Protein AF-A0A9D5DMG4-F1 (afdb_monomer)

Nearest PDB structures (foldseek):
  7b4t-assembly1_A  TM=9.330E-01  e=2.237E-08  synthetic construct
  7b4w-assembly1_A  TM=9.243E-01  e=2.886E-08  synthetic construct
  7ujj-assembly1_G  TM=8.915E-01  e=2.856E-07  synthetic construct
  7b4w-assembly2_C  TM=6.867E-01  e=2.126E-08  synthetic construct
  7qnl-assembly1_AAA  TM=6.781E-01  e=2.329E-07  synthetic construct

pLDDT: mean 81.35, std 18.62, range [25.38, 98.75]

InterPro domains:
  IPR002110 Ankyrin repeat [PF12796] (16-101)
  IPR002110 Ankyrin repeat [PS50088] (42-74)
  IPR002110 Ankyrin repeat [PS50088] (75-107)
  IPR002110 Ankyrin repeat [SM00248] (42-71)
  IPR002110 Ankyrin repeat [SM00248] (75-104)
  IPR002110 Ankyrin repeat [SM00248] (115-145)
  IPR019410 Lysine methyltransferase [PF10294] (203-378)
  IPR019410 Lysine methyltransferase [PTHR14614] (155-381)
  IPR029063 S-adenosyl-L-methionine-dependent methyltransferase superfa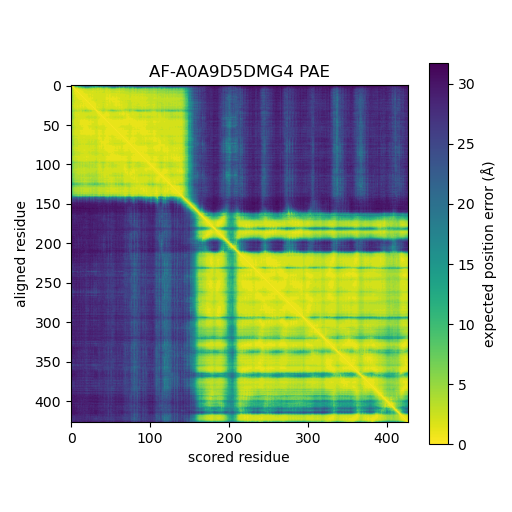mily [G3DSA:3.40.50.150] (168-414)
  IPR029063 S-adenosyl-L-methionine-dependent methyltransferase superfamily [SSF53335] (219-386)
  IPR036770 Ankyrin repeat-containing domain superfamily [G3DSA:1.25.40.20] (6-167)
  IPR036770 Ankyrin re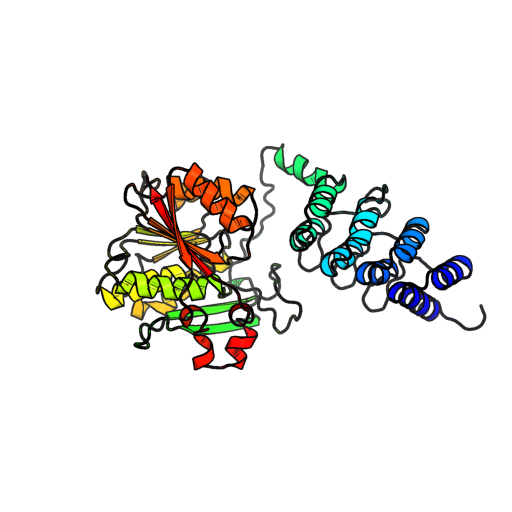peat-containing domain superfamily [SSF48403] (15-143)

Solvent-accessible surface area (backbone atoms only — not comparable to full-atom values): 22640 Å² total; per-residue (Å²): 140,86,89,79,50,74,63,58,54,47,53,51,43,32,48,25,19,48,74,42,38,45,70,58,39,50,49,48,64,73,73,40,98,65,67,68,65,48,56,48,101,64,32,43,28,29,54,29,35,6,21,39,64,46,24,50,70,35,39,51,53,41,50,77,71,62,37,47,37,60,54,50,21,76,62,32,40,24,22,56,39,34,5,36,79,55,64,18,60,73,34,38,52,53,49,68,64,41,87,47,50,59,90,72,26,15,48,46,39,65,50,51,24,71,58,65,46,21,35,49,60,46,33,61,76,56,77,42,69,69,58,37,50,52,48,64,70,28,79,56,36,54,63,62,57,66,67,70,74,53,84,80,73,75,73,83,72,77,73,69,78,66,44,70,91,74,46,53,67,77,44,78,46,74,46,74,39,48,60,47,96,82,64,57,73,67,47,40,43,57,32,33,15,35,51,94,53,68,61,69,90,61,94,45,81,90,76,41,43,46,31,37,52,75,51,68,46,38,55,42,35,21,33,50,26,31,51,47,19,67,77,39,77,72,39,40,66,27,35,34,36,22,50,65,28,47,32,26,56,39,57,50,28,33,38,36,31,13,25,70,66,68,72,31,46,39,58,27,35,36,35,20,23,75,49,64,55,24,33,55,47,21,41,49,22,54,58,67,30,31,86,64,63,41,97,65,57,86,38,58,44,51,41,70,38,46,88,87,37,69,66,36,57,51,62,71,42,75,90,44,92,62,55,64,37,53,26,40,32,40,37,38,38,68,84,62,89,47,76,69,50,24,53,54,49,21,44,46,52,51,48,32,35,16,87,87,13,40,36,44,35,22,35,55,65,89,43,75,53,50,64,52,28,52,53,29,28,41,74,49,50,31,46,75,45,76,45,72,60,60,77,74,53,54,55,64,56,45,48,85,78,34,56,70,61,28,51,75,68,40,60,66,54,77,46,97,69,52,40,31,44,37,41,34,29,62,112

Foldseek 3Di:
DPDDDLLRLQVQLLVCLLVLVLVVNVVSVVVDPHDQCDADPQQDGSLLNNLLNLNQSNNVVSVVVQHAQLRATNQQDGSLLSNLLSLSPVSNVVQLPSPDDNVSRGDQQCRATQLRQGSLNSNLVSVDPVSNVSSCPRPNVCVVVVVVPDDDPPPPPPPVQQEPVNWDWPDKDWDFFDLDPVRDDTQIFIQTQTDPDSHFDDDDPVLTRPAQADDLQLLLLLNVLLVCLQVDLLQFQFAEEEEQCRRVSNQSSNQLSNCVRVVGGHQAYEYEDQRNRSLVNNVVSLVVCDVSNDPDSVRYHYAYDDLQDPVSQCVVCVVDPPQFQRGQEYEYEPQDDDLVCLQSVLLSCLRRHHQNHKYKYKYWPPDPVVVNSCVNNVVSQKDKDKDKRDPVSLDDRCVVPPPVVCCSRPVPSVDPTIMMIIMIHGD

Sequence (427 aa):
MEGLTVKEISDEMTECARYGELEDMKFILDKYKIDVDYQDDNGNTALHKSSANGHLGVVRELLERGASINKQNNNGNSSLHWAVMNKKREVVIQLLSDGRSVEDGGADVLLKNSMNKSVLTEVFNMNDEDVLKLALEHSSADKLEMEHSGSVQLDEDQEEARSLSDVAISQEVVHSLVFTGDSTPVIRCRELALMGVKEVFDEDPQNDTTGVHLWSSSIVAAFWMADLAKSGDVFAGRRVIELGCGCGLMGLAAAAYSRHFSGRLPERLYLTDVSKLSLENAGANIQLNAALLGESLSFAQAKYLNWFDRQSIQSLDPTNPGIWGSFDIILGSDLVYNSDMEIQLSRVISDLLSPLGTFYYVHRHDRLSASNFRSALEAAGLICQEAPSPEEYARNPLYAQSQQVADSLFNELSTHSEFYLLVARRK

Organism: NCBI:txid195482

Structure (mmCIF, N/CA/C/O backbone):
data_AF-A0A9D5DMG4-F1
#
_entry.id   AF-A0A9D5DMG4-F1
#
loop_
_atom_site.group_PDB
_atom_site.id
_atom_site.type_symbol
_atom_site.label_atom_id
_atom_site.label_alt_id
_atom_site.label_comp_id
_atom_site.label_asym_id
_atom_site.label_entity_id
_atom_site.label_seq_id
_atom_site.pdbx_PDB_ins_code
_atom_site.Cartn_x
_atom_site.Cartn_y
_atom_site.Cartn_z
_atom_site.occupancy
_atom_site.B_iso_or_equiv
_atom_site.auth_seq_id
_atom_site.auth_comp_id
_atom_site.auth_asym_id
_atom_site.auth_atom_id
_atom_site.pdbx_PDB_model_num
ATOM 1 N N . MET A 1 1 ? 25.657 -9.263 -50.920 1.00 63.66 1 MET A N 1
ATOM 2 C CA . MET A 1 1 ? 24.391 -10.017 -50.934 1.00 63.66 1 MET A CA 1
ATOM 3 C C . MET A 1 1 ? 24.649 -11.336 -51.621 1.00 63.66 1 MET A C 1
ATOM 5 O O . MET A 1 1 ? 24.752 -11.318 -52.834 1.00 63.66 1 MET A O 1
ATOM 9 N N . GLU A 1 2 ? 24.748 -12.429 -50.873 1.00 46.22 2 GLU A N 1
ATOM 10 C CA . GLU A 1 2 ? 24.221 -13.717 -51.336 1.00 46.22 2 GLU A CA 1
ATOM 11 C C . GLU A 1 2 ? 23.602 -14.408 -50.114 1.00 46.22 2 GLU A C 1
ATOM 13 O O . GLU A 1 2 ? 24.313 -14.748 -49.173 1.00 46.22 2 GLU A O 1
ATOM 18 N N . GLY A 1 3 ? 22.271 -14.522 -50.094 1.00 69.00 3 GLY A N 1
ATOM 19 C CA . GLY A 1 3 ? 21.538 -15.399 -49.17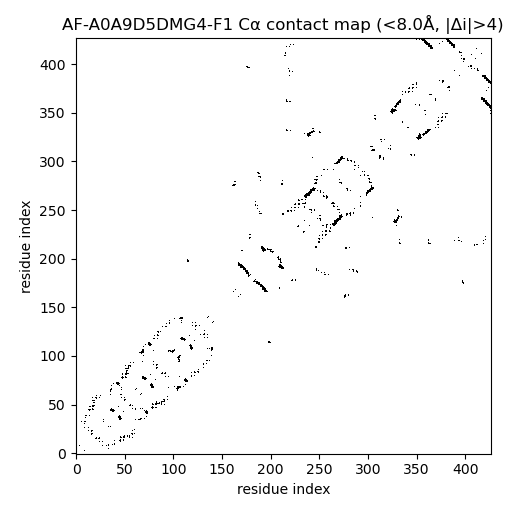6 1.00 69.00 3 GLY A CA 1
ATOM 20 C C . GLY A 1 3 ? 20.652 -14.716 -48.137 1.00 69.00 3 GLY A C 1
ATOM 21 O O . GLY A 1 3 ? 19.441 -14.870 -48.213 1.00 69.00 3 GLY A O 1
ATOM 22 N N . LEU A 1 4 ? 21.239 -14.003 -47.175 1.00 74.38 4 LEU A N 1
ATOM 23 C CA . LEU A 1 4 ? 20.536 -13.637 -45.937 1.00 74.38 4 LEU A CA 1
ATOM 24 C C . LEU A 1 4 ? 19.812 -12.285 -46.021 1.00 74.38 4 LEU A C 1
ATOM 26 O O . LEU A 1 4 ? 20.348 -11.291 -46.523 1.00 74.38 4 LEU A O 1
ATOM 30 N N . THR A 1 5 ? 18.585 -12.261 -45.513 1.00 88.50 5 THR A N 1
ATOM 31 C CA . THR A 1 5 ? 17.745 -11.077 -45.327 1.00 88.50 5 THR A CA 1
ATOM 32 C C . THR A 1 5 ? 18.202 -10.258 -44.116 1.00 88.50 5 THR A C 1
ATOM 34 O O . THR A 1 5 ? 18.870 -10.764 -43.218 1.00 88.50 5 THR A O 1
ATOM 37 N N . VAL A 1 6 ? 17.815 -8.976 -44.062 1.00 85.44 6 VAL A N 1
ATOM 38 C CA . VAL A 1 6 ? 18.086 -8.111 -42.894 1.00 85.44 6 VAL A CA 1
ATOM 39 C C . VAL A 1 6 ? 17.492 -8.707 -41.614 1.00 85.44 6 VAL A C 1
ATOM 41 O O . VAL A 1 6 ? 18.132 -8.643 -40.571 1.00 85.44 6 VAL A O 1
ATOM 44 N N . LYS A 1 7 ? 16.310 -9.333 -41.712 1.00 86.50 7 LYS A N 1
ATOM 45 C CA . LYS A 1 7 ? 15.669 -10.013 -40.583 1.00 86.50 7 LYS A CA 1
ATOM 46 C C . LYS A 1 7 ? 16.507 -11.195 -40.091 1.00 86.50 7 LYS A C 1
ATOM 48 O O . LYS A 1 7 ? 16.811 -11.236 -38.913 1.00 86.50 7 LYS A O 1
ATOM 53 N N . GLU A 1 8 ? 16.955 -12.084 -40.978 1.00 89.00 8 GLU A N 1
ATOM 54 C CA . GLU A 1 8 ? 17.780 -13.240 -40.581 1.00 89.00 8 GLU A CA 1
ATOM 55 C C . GLU A 1 8 ? 19.099 -12.816 -39.919 1.00 89.00 8 GLU A C 1
ATOM 57 O O . GLU A 1 8 ? 19.479 -13.378 -38.898 1.00 89.00 8 GLU A O 1
ATOM 62 N N . ILE A 1 9 ? 19.764 -11.785 -40.453 1.00 91.00 9 ILE A N 1
ATOM 63 C CA . ILE A 1 9 ? 20.990 -11.234 -39.852 1.00 91.00 9 ILE A CA 1
ATOM 64 C C . ILE A 1 9 ? 20.691 -10.615 -38.479 1.00 91.00 9 ILE A C 1
ATOM 66 O O . ILE A 1 9 ? 21.488 -10.751 -37.554 1.00 91.00 9 ILE A O 1
ATOM 70 N N . SER A 1 10 ? 19.549 -9.939 -38.329 1.00 88.06 10 SER A N 1
ATOM 71 C CA . SER A 1 10 ? 19.157 -9.352 -37.048 1.00 88.06 10 SER A CA 1
ATOM 72 C C . SER A 1 10 ? 18.761 -10.386 -36.005 1.00 88.06 10 SER A C 1
ATOM 74 O O . SER A 1 10 ? 19.025 -10.190 -34.817 1.00 88.06 10 SER A O 1
ATOM 76 N N . ASP A 1 11 ? 18.093 -11.453 -36.429 1.00 86.19 11 ASP A N 1
ATOM 77 C CA . ASP A 1 11 ? 17.709 -12.552 -35.555 1.00 86.19 11 ASP A CA 1
ATOM 78 C C . ASP A 1 11 ? 18.983 -13.231 -35.028 1.00 86.19 11 ASP A C 1
ATOM 80 O O . ASP A 1 11 ? 19.111 -13.431 -33.822 1.00 86.19 11 ASP A O 1
ATOM 84 N N . GLU A 1 12 ? 19.978 -13.457 -35.896 1.00 90.44 12 GLU A N 1
ATOM 85 C CA . GLU A 1 12 ? 21.302 -13.968 -35.514 1.00 90.44 12 GLU A CA 1
ATOM 86 C C . GLU A 1 12 ? 22.038 -13.004 -34.565 1.00 90.44 12 GLU A C 1
ATOM 88 O O . GLU A 1 12 ? 22.509 -13.420 -33.510 1.00 90.44 12 GLU A O 1
ATOM 93 N N . MET A 1 13 ? 22.038 -11.695 -34.853 1.00 93.25 13 MET A N 1
ATOM 94 C CA . MET A 1 13 ? 22.600 -10.663 -33.966 1.00 93.25 13 MET A CA 1
ATOM 95 C C . MET A 1 13 ? 21.962 -10.695 -32.567 1.00 93.25 13 MET A C 1
ATOM 97 O O . MET A 1 13 ? 22.648 -10.628 -31.545 1.00 93.25 13 MET A O 1
ATOM 101 N N . THR A 1 14 ? 20.635 -10.800 -32.510 1.00 88.25 14 THR A N 1
ATOM 102 C CA . THR A 1 14 ? 19.867 -10.824 -31.258 1.00 88.25 14 THR A CA 1
ATOM 103 C C . THR A 1 14 ? 20.137 -12.103 -30.467 1.00 88.25 14 THR A C 1
ATOM 105 O O . THR A 1 14 ? 20.179 -12.067 -29.234 1.00 88.25 14 THR A O 1
ATOM 108 N N . GLU A 1 15 ? 20.375 -13.219 -31.154 1.00 80.56 15 GLU A N 1
ATOM 109 C CA . GLU A 1 15 ? 20.703 -14.499 -30.532 1.00 80.56 15 GLU A CA 1
ATOM 110 C C . GLU A 1 15 ? 22.137 -14.533 -29.990 1.00 80.56 15 GLU A C 1
ATOM 112 O O . GLU A 1 15 ? 22.329 -14.898 -28.826 1.00 80.56 15 GLU A O 1
ATOM 117 N N . CYS A 1 16 ? 23.118 -14.005 -30.733 1.00 89.44 16 CYS A N 1
ATOM 118 C CA . CYS A 1 16 ? 24.470 -13.781 -30.212 1.00 89.44 16 CYS A CA 1
ATOM 119 C C . CYS A 1 16 ? 24.432 -12.905 -28.950 1.00 89.44 16 CYS A C 1
ATOM 121 O O . CYS A 1 16 ? 25.126 -13.172 -27.966 1.00 89.44 16 CYS A O 1
ATOM 123 N N . ALA A 1 17 ? 23.571 -11.880 -28.929 1.00 88.44 17 ALA A N 1
ATOM 124 C CA . ALA A 1 17 ? 23.392 -11.038 -27.753 1.00 88.44 17 ALA A CA 1
ATOM 125 C C . ALA A 1 17 ? 22.758 -11.769 -26.567 1.00 88.44 17 ALA A C 1
ATOM 127 O O . ALA A 1 17 ? 23.143 -11.523 -25.423 1.00 88.44 17 ALA A O 1
ATOM 128 N N . ARG A 1 18 ? 21.801 -12.666 -26.825 1.00 81.81 18 ARG A N 1
ATOM 129 C CA . ARG A 1 18 ? 21.131 -13.484 -25.806 1.00 81.81 18 ARG A CA 1
ATOM 130 C C . ARG A 1 18 ? 22.087 -14.453 -25.119 1.00 81.81 18 ARG A C 1
ATOM 132 O O . ARG A 1 18 ? 21.928 -14.654 -23.921 1.00 81.81 18 ARG A O 1
ATOM 139 N N . TYR A 1 19 ? 23.039 -15.026 -25.856 1.00 81.62 19 TYR A N 1
ATOM 140 C CA . TYR A 1 19 ? 23.982 -16.030 -25.343 1.00 81.62 19 TYR A CA 1
ATOM 141 C C . TYR A 1 19 ? 25.386 -15.495 -25.033 1.00 81.62 19 TYR A C 1
ATOM 143 O O . TYR A 1 19 ? 26.220 -16.222 -24.492 1.00 81.62 19 TYR A O 1
ATOM 151 N N . GLY A 1 20 ? 25.651 -14.218 -25.319 1.00 89.88 20 GLY A N 1
ATOM 152 C CA . GLY A 1 20 ? 26.918 -13.571 -24.980 1.00 89.88 20 GLY A CA 1
ATOM 153 C C . GLY A 1 20 ? 28.056 -13.879 -25.954 1.00 89.88 20 GLY A C 1
ATOM 154 O O . GLY A 1 20 ? 29.225 -13.788 -25.574 1.00 89.88 20 GLY A O 1
ATOM 155 N N . GLU A 1 21 ? 27.733 -14.230 -27.197 1.00 95.06 21 GLU A N 1
ATOM 156 C CA . GLU A 1 21 ? 28.679 -14.576 -28.262 1.00 95.06 21 GLU A CA 1
ATOM 157 C C . GLU A 1 21 ? 29.320 -13.305 -28.846 1.00 95.06 21 GLU A C 1
ATOM 159 O O . GLU A 1 21 ? 28.952 -12.802 -29.905 1.00 95.06 21 GLU A O 1
ATOM 164 N N . LEU A 1 22 ? 30.272 -12.732 -28.105 1.00 97.38 22 LEU A N 1
ATOM 165 C CA . LEU A 1 22 ? 30.882 -11.436 -28.426 1.00 97.38 22 LEU A CA 1
ATOM 166 C C . LEU A 1 22 ? 31.607 -11.408 -29.778 1.00 97.38 22 LEU A C 1
ATOM 168 O O . LEU A 1 22 ? 31.513 -10.418 -30.501 1.00 97.38 22 LEU A O 1
ATOM 172 N N . GLU A 1 23 ? 32.355 -12.458 -30.110 1.00 97.31 23 GLU A N 1
ATOM 173 C CA . GLU A 1 23 ? 33.131 -12.488 -31.355 1.00 97.31 23 GLU A CA 1
ATOM 174 C C . GLU A 1 23 ? 32.220 -12.603 -32.585 1.00 97.31 23 GLU A C 1
ATOM 176 O O . GLU A 1 23 ? 32.458 -11.931 -33.590 1.00 97.31 23 GLU A O 1
ATOM 181 N N . ASP A 1 24 ? 31.126 -13.359 -32.477 1.00 94.44 24 ASP A N 1
ATOM 182 C CA . ASP A 1 24 ? 30.121 -13.468 -33.536 1.00 94.44 24 ASP A CA 1
ATOM 183 C C . ASP A 1 24 ? 29.315 -12.167 -33.672 1.00 94.44 24 ASP A C 1
ATOM 185 O O . ASP A 1 24 ? 29.127 -11.674 -34.785 1.00 94.44 24 ASP A O 1
ATOM 189 N N . MET A 1 25 ? 28.958 -11.519 -32.554 1.00 96.00 25 MET A N 1
ATOM 190 C CA . MET A 1 25 ? 28.361 -10.176 -32.548 1.00 96.00 25 MET A CA 1
ATOM 191 C C . MET A 1 25 ? 29.241 -9.157 -33.292 1.00 96.00 25 MET A C 1
ATOM 193 O O . MET A 1 25 ? 28.759 -8.446 -34.176 1.00 96.00 25 MET A O 1
ATOM 197 N N . LYS A 1 26 ? 30.543 -9.104 -32.982 1.00 96.44 26 LYS A N 1
ATOM 198 C CA . LYS A 1 26 ? 31.503 -8.225 -33.674 1.00 96.44 26 LYS A CA 1
ATOM 199 C C . LYS A 1 26 ? 31.572 -8.529 -35.163 1.00 96.44 26 LYS A C 1
ATOM 201 O O . LYS A 1 26 ? 31.492 -7.616 -35.982 1.00 96.44 26 LYS A O 1
ATOM 206 N N . PHE A 1 27 ? 31.677 -9.810 -35.516 1.00 95.31 27 PHE A N 1
ATOM 207 C CA . PHE A 1 27 ? 31.706 -10.239 -36.908 1.00 95.31 27 PHE A CA 1
ATOM 208 C C . PHE A 1 27 ? 30.452 -9.795 -37.670 1.00 95.31 27 PHE A C 1
ATOM 210 O O . PHE A 1 27 ? 30.570 -9.289 -38.788 1.00 95.31 27 PHE A O 1
ATOM 217 N N . ILE A 1 28 ? 29.265 -9.942 -37.073 1.00 93.62 28 ILE A N 1
ATOM 218 C CA . ILE A 1 28 ? 27.994 -9.515 -37.667 1.00 93.62 28 ILE A CA 1
ATOM 219 C C . ILE A 1 28 ? 27.987 -7.998 -37.890 1.00 93.62 28 ILE A C 1
ATOM 221 O O . ILE A 1 28 ? 27.718 -7.557 -39.009 1.00 93.62 28 ILE A O 1
ATOM 225 N N . LEU A 1 29 ? 28.342 -7.209 -36.872 1.00 92.75 29 LEU A N 1
ATOM 226 C CA . LEU A 1 29 ? 28.343 -5.741 -36.930 1.00 92.75 29 LEU A CA 1
ATOM 227 C C . LEU A 1 29 ? 29.399 -5.165 -37.890 1.00 92.75 29 LEU A C 1
ATOM 229 O O . LEU A 1 29 ? 29.176 -4.117 -38.493 1.00 92.75 29 LEU A O 1
ATOM 233 N N . ASP A 1 30 ? 30.542 -5.834 -38.059 1.00 94.25 30 ASP A N 1
ATOM 234 C CA . ASP A 1 30 ? 31.593 -5.415 -38.997 1.00 94.25 30 ASP A CA 1
ATOM 235 C C . ASP A 1 30 ? 31.266 -5.787 -40.445 1.00 94.25 30 ASP A C 1
ATOM 237 O O . ASP A 1 30 ? 31.560 -5.040 -41.386 1.00 94.25 30 ASP A O 1
ATOM 241 N N . LYS A 1 31 ? 30.684 -6.972 -40.645 1.00 92.62 31 LYS A N 1
ATOM 242 C CA . LYS A 1 31 ? 30.440 -7.526 -41.977 1.00 92.62 31 LYS A CA 1
ATOM 243 C C . LYS A 1 31 ? 29.144 -7.018 -42.593 1.00 92.62 31 LYS A C 1
ATOM 245 O O . LYS A 1 31 ? 29.083 -6.830 -43.813 1.00 92.62 31 LYS A O 1
ATOM 250 N N . TYR A 1 32 ? 28.108 -6.822 -41.783 1.00 88.75 32 TYR A N 1
ATOM 251 C CA . TYR A 1 32 ? 26.783 -6.435 -42.242 1.00 88.75 32 TYR A CA 1
ATOM 252 C C . TYR A 1 32 ? 26.461 -5.008 -41.803 1.00 88.75 32 TYR A C 1
ATOM 254 O O . TYR A 1 32 ? 26.660 -4.622 -40.660 1.00 88.75 32 TYR A O 1
ATOM 262 N N . LYS A 1 33 ? 25.923 -4.207 -42.729 1.00 84.38 33 LYS A N 1
ATOM 263 C CA . LYS A 1 33 ? 25.413 -2.863 -42.423 1.00 84.38 33 LYS A CA 1
ATOM 264 C C . LYS A 1 33 ? 24.017 -2.965 -41.810 1.00 84.38 33 LYS A C 1
ATOM 266 O O . LYS A 1 33 ? 23.036 -2.638 -42.477 1.00 84.38 33 LYS A O 1
ATOM 271 N N . ILE A 1 34 ? 23.946 -3.494 -40.595 1.00 88.81 34 ILE A N 1
ATOM 272 C CA . ILE A 1 34 ? 22.711 -3.624 -39.826 1.00 88.81 34 ILE A CA 1
ATOM 273 C C . ILE A 1 34 ? 22.585 -2.478 -38.822 1.00 88.81 34 ILE A C 1
ATOM 275 O O . ILE A 1 34 ? 23.585 -1.957 -38.332 1.00 88.81 34 ILE A O 1
ATOM 279 N N . ASP A 1 35 ? 21.350 -2.063 -38.562 1.00 93.38 35 ASP A N 1
ATOM 280 C CA . ASP A 1 35 ? 21.052 -1.132 -37.480 1.00 93.38 35 ASP A CA 1
ATOM 281 C C . ASP A 1 35 ? 21.276 -1.834 -36.133 1.00 93.38 35 ASP A C 1
ATOM 283 O O . ASP A 1 35 ? 20.674 -2.875 -35.868 1.00 93.38 35 ASP A O 1
ATOM 287 N N . VAL A 1 36 ? 22.148 -1.277 -35.291 1.00 95.75 36 VAL A N 1
ATOM 288 C CA . VAL A 1 36 ? 22.465 -1.829 -33.964 1.00 95.75 36 VAL A CA 1
ATOM 289 C C . VAL A 1 36 ? 21.239 -1.833 -33.037 1.00 95.75 36 VAL A C 1
ATOM 291 O O . VAL A 1 36 ? 21.129 -2.687 -32.156 1.00 95.75 36 VAL A O 1
ATOM 294 N N . ASP A 1 37 ? 20.287 -0.927 -33.282 1.00 97.19 37 ASP A N 1
ATOM 295 C CA . ASP A 1 37 ? 19.019 -0.813 -32.562 1.00 97.19 37 ASP A CA 1
ATOM 296 C C . ASP A 1 37 ? 17.861 -1.519 -33.290 1.00 97.19 37 ASP A C 1
ATOM 298 O O . ASP A 1 37 ? 16.693 -1.263 -32.979 1.00 97.19 37 ASP A O 1
ATOM 302 N N . TYR A 1 38 ? 18.142 -2.414 -34.247 1.00 95.75 38 TYR A N 1
ATOM 303 C CA . TYR A 1 38 ? 17.089 -3.209 -34.879 1.00 95.75 38 TYR A CA 1
ATOM 304 C C . TYR A 1 38 ? 16.294 -3.976 -33.813 1.00 95.75 38 TYR A C 1
ATOM 306 O O . TYR A 1 38 ? 16.861 -4.598 -32.911 1.00 95.75 38 TYR A O 1
ATOM 314 N N . GLN A 1 39 ? 14.968 -3.924 -33.926 1.00 93.38 39 GLN A N 1
ATOM 315 C CA . GLN A 1 39 ? 14.043 -4.536 -32.980 1.00 93.38 39 GLN A CA 1
ATOM 316 C C . GLN A 1 39 ? 13.486 -5.852 -33.535 1.00 93.38 39 GLN A C 1
ATOM 318 O O . GLN A 1 39 ? 12.990 -5.894 -34.662 1.00 93.38 39 GLN A O 1
ATOM 323 N N . ASP A 1 40 ? 13.551 -6.917 -32.732 1.00 85.00 40 ASP A N 1
ATOM 324 C CA . ASP A 1 40 ? 12.876 -8.187 -33.013 1.00 85.00 40 ASP A CA 1
ATOM 325 C C . ASP A 1 40 ? 11.342 -8.023 -33.021 1.00 85.00 40 ASP A C 1
ATOM 327 O O . ASP A 1 40 ? 10.802 -6.954 -32.724 1.00 85.00 40 ASP A O 1
ATOM 331 N N . ASP A 1 41 ? 10.607 -9.095 -33.330 1.00 86.56 41 ASP A N 1
ATOM 332 C CA . ASP A 1 41 ? 9.135 -9.063 -33.381 1.00 86.56 41 ASP A CA 1
ATOM 333 C C . ASP A 1 41 ? 8.489 -8.661 -32.021 1.00 86.56 41 ASP A C 1
ATOM 335 O O . ASP A 1 41 ? 7.323 -8.266 -31.975 1.00 86.56 41 ASP A O 1
ATOM 339 N N . ASN A 1 42 ? 9.242 -8.707 -30.912 1.00 76.69 42 ASN A N 1
ATOM 340 C CA . ASN A 1 42 ? 8.824 -8.273 -29.573 1.00 76.69 42 ASN A CA 1
ATOM 341 C C . ASN A 1 42 ? 9.339 -6.867 -29.199 1.00 76.69 42 ASN A C 1
ATOM 343 O O . ASN A 1 42 ? 9.239 -6.452 -28.040 1.00 76.69 42 ASN A O 1
ATOM 347 N N . GLY A 1 43 ? 9.925 -6.136 -30.144 1.00 88.44 43 GLY A N 1
ATOM 348 C CA . GLY A 1 43 ? 10.503 -4.821 -29.900 1.00 88.44 43 GLY A CA 1
ATOM 349 C C . GLY A 1 43 ? 11.879 -4.864 -29.220 1.00 88.44 43 GLY A C 1
ATOM 350 O O . GLY A 1 43 ? 12.408 -3.816 -28.858 1.00 88.44 43 GLY A O 1
ATOM 351 N N . ASN A 1 44 ? 12.479 -6.032 -28.979 1.00 88.88 44 ASN A N 1
ATOM 352 C CA . ASN A 1 44 ? 13.763 -6.096 -28.279 1.00 88.88 44 ASN A CA 1
ATOM 353 C C . ASN A 1 44 ? 14.918 -5.848 -29.241 1.00 88.88 44 ASN A C 1
ATOM 355 O O . ASN A 1 44 ? 14.988 -6.459 -30.303 1.00 88.88 44 ASN A O 1
ATOM 359 N N . THR A 1 45 ? 15.868 -5.027 -28.812 1.00 97.25 45 THR A N 1
ATOM 360 C CA . THR A 1 45 ? 17.172 -4.895 -29.473 1.00 97.25 45 THR A CA 1
ATOM 361 C C . THR A 1 45 ? 18.163 -5.934 -28.940 1.00 97.25 45 THR A C 1
ATOM 363 O O . THR A 1 45 ? 17.950 -6.542 -27.882 1.00 97.25 45 THR A O 1
ATOM 366 N N . ALA A 1 46 ? 19.308 -6.087 -29.607 1.00 96.81 46 ALA A N 1
ATOM 367 C CA . ALA A 1 46 ? 20.435 -6.862 -29.082 1.00 96.81 46 ALA A CA 1
ATOM 368 C C . ALA A 1 46 ? 20.867 -6.388 -27.674 1.00 96.81 46 ALA A C 1
ATOM 370 O O . ALA A 1 46 ? 21.224 -7.197 -26.809 1.00 96.81 46 ALA A O 1
ATOM 371 N N . LEU A 1 47 ? 20.760 -5.083 -27.392 1.00 98.50 47 LEU A N 1
ATOM 372 C CA . LEU A 1 47 ? 21.102 -4.527 -26.083 1.00 98.50 47 LEU A CA 1
ATOM 373 C C . LEU A 1 47 ? 20.131 -5.000 -24.989 1.00 98.50 47 LEU A C 1
ATOM 375 O O . LEU A 1 47 ? 20.584 -5.296 -23.887 1.00 98.50 47 LEU A O 1
ATOM 379 N N . HIS A 1 48 ? 18.842 -5.208 -25.285 1.00 96.19 48 HIS A N 1
ATOM 380 C CA . HIS A 1 48 ? 17.892 -5.779 -24.319 1.00 96.19 48 HIS A CA 1
ATOM 381 C C . HIS A 1 48 ? 18.274 -7.207 -23.919 1.00 96.19 48 HIS A C 1
ATOM 383 O O . HIS A 1 48 ? 18.317 -7.536 -22.731 1.00 96.19 48 HIS A O 1
ATOM 389 N N . LYS A 1 49 ? 18.562 -8.070 -24.905 1.00 87.81 49 LYS A N 1
ATOM 390 C CA . LYS A 1 49 ? 18.861 -9.490 -24.654 1.00 87.81 49 LYS A CA 1
ATOM 391 C C . LYS A 1 49 ? 20.167 -9.672 -23.892 1.00 87.81 49 LYS A C 1
ATOM 393 O O . LYS A 1 49 ? 20.192 -10.423 -22.917 1.00 87.81 49 LYS A O 1
ATOM 398 N N . SER A 1 50 ? 21.221 -8.967 -24.298 1.00 96.62 50 SER A N 1
ATOM 399 C CA . SER A 1 50 ? 22.501 -9.013 -23.584 1.00 96.62 50 SER A CA 1
ATOM 400 C C . SER A 1 50 ? 22.385 -8.419 -22.180 1.00 96.62 50 SER A C 1
ATOM 402 O O . SER A 1 50 ? 22.990 -8.949 -21.244 1.00 96.62 50 SER A O 1
ATOM 404 N N . SER A 1 51 ? 21.531 -7.403 -22.000 1.00 94.75 51 SER A N 1
ATOM 405 C CA . SER A 1 51 ? 21.297 -6.782 -20.697 1.00 94.75 51 SER A CA 1
ATOM 406 C C . SER A 1 51 ? 20.548 -7.680 -19.715 1.00 94.75 51 SER A C 1
ATOM 408 O O . SER A 1 51 ? 21.005 -7.837 -18.584 1.00 94.75 51 SER A O 1
ATOM 410 N N . ALA A 1 52 ? 19.460 -8.342 -20.130 1.00 82.88 52 ALA A N 1
ATOM 411 C CA . ALA A 1 52 ? 18.745 -9.286 -19.259 1.00 82.88 52 ALA A CA 1
ATOM 412 C C . ALA A 1 52 ? 19.568 -10.520 -18.891 1.00 82.88 52 ALA A C 1
ATOM 414 O O . ALA A 1 52 ? 19.388 -11.063 -17.805 1.00 82.88 52 ALA A O 1
ATOM 415 N N . ASN A 1 53 ? 20.471 -10.970 -19.763 1.00 79.62 53 ASN A N 1
ATOM 416 C CA . ASN A 1 53 ? 21.287 -12.159 -19.503 1.00 79.62 53 ASN A CA 1
ATOM 417 C C . ASN A 1 53 ? 22.622 -11.841 -18.810 1.00 79.62 53 ASN A C 1
ATOM 419 O O . ASN A 1 53 ? 23.302 -12.749 -18.338 1.00 79.62 53 ASN A O 1
ATOM 423 N N . GLY A 1 54 ? 22.973 -10.561 -18.649 1.00 84.06 54 GLY A N 1
ATOM 424 C CA . GLY A 1 54 ? 24.179 -10.143 -17.930 1.00 84.06 54 GLY A CA 1
ATOM 425 C C . GLY A 1 54 ? 25.464 -10.236 -18.757 1.00 84.06 54 GLY A C 1
ATOM 426 O O . GLY A 1 54 ? 26.556 -10.322 -18.195 1.00 84.06 54 GLY A O 1
ATOM 427 N N . HIS A 1 55 ? 25.366 -10.230 -20.087 1.00 96.38 55 HIS A N 1
ATOM 428 C CA . HIS A 1 55 ? 26.507 -10.375 -20.991 1.00 96.38 55 HIS A CA 1
ATOM 429 C C . HIS A 1 55 ? 27.250 -9.049 -21.187 1.00 96.38 55 HIS A C 1
ATOM 431 O O . HIS A 1 55 ? 27.208 -8.434 -22.250 1.00 96.38 55 HIS A O 1
ATOM 437 N N . LEU A 1 56 ? 27.981 -8.626 -20.151 1.00 97.81 56 LEU A N 1
ATOM 438 C CA . LEU A 1 56 ? 28.682 -7.338 -20.087 1.00 97.81 56 LEU A CA 1
ATOM 439 C C . LEU A 1 56 ? 29.632 -7.071 -21.272 1.00 97.81 56 LEU A C 1
ATOM 441 O O . LEU A 1 56 ? 29.789 -5.929 -21.695 1.00 97.81 56 LEU A O 1
ATOM 445 N N . GLY A 1 57 ? 30.286 -8.107 -21.807 1.00 98.19 57 GLY A N 1
ATOM 446 C CA . GLY A 1 57 ? 31.146 -7.972 -22.990 1.00 98.19 57 GLY A CA 1
ATOM 447 C C . GLY A 1 57 ? 30.373 -7.510 -24.226 1.00 98.19 57 GLY A C 1
ATOM 448 O O . GLY A 1 57 ? 30.803 -6.578 -24.896 1.00 98.19 57 GLY A O 1
ATOM 449 N N . VAL A 1 58 ? 29.207 -8.113 -24.474 1.00 98.44 58 VAL A N 1
ATOM 450 C CA . VAL A 1 58 ? 28.323 -7.742 -25.587 1.00 98.44 58 VAL A CA 1
ATOM 451 C C . VAL A 1 58 ? 27.675 -6.381 -25.349 1.00 98.44 58 VAL A C 1
ATOM 453 O O . VAL A 1 58 ? 27.623 -5.575 -26.270 1.00 98.44 58 VAL A O 1
ATOM 456 N N . VAL A 1 59 ? 27.246 -6.092 -24.115 1.00 98.75 59 VAL A N 1
ATOM 457 C CA . VAL A 1 59 ? 26.712 -4.769 -23.747 1.00 98.75 59 VAL A CA 1
ATOM 458 C C . VAL A 1 59 ? 27.714 -3.672 -24.109 1.00 98.75 59 VAL A C 1
ATOM 460 O O . VAL A 1 59 ? 27.347 -2.734 -24.805 1.00 98.75 59 VAL A O 1
ATOM 463 N N . ARG A 1 60 ? 28.985 -3.805 -23.707 1.00 98.56 60 ARG A N 1
ATOM 464 C CA . ARG A 1 60 ? 30.020 -2.804 -24.019 1.00 98.56 60 ARG A CA 1
ATOM 465 C C . ARG A 1 60 ? 30.226 -2.611 -25.519 1.00 98.56 60 ARG A C 1
ATOM 467 O O . ARG A 1 60 ? 30.220 -1.471 -25.964 1.00 98.56 60 ARG A O 1
ATOM 474 N N . GLU A 1 61 ? 30.331 -3.694 -26.289 1.00 98.31 61 GLU A N 1
ATOM 475 C CA . GLU A 1 61 ? 30.460 -3.608 -27.752 1.00 98.31 61 GLU A CA 1
ATOM 476 C C . GLU A 1 61 ? 29.266 -2.878 -28.386 1.00 98.31 61 GLU A C 1
ATOM 478 O O . GLU A 1 61 ? 29.446 -2.002 -29.226 1.00 98.31 61 GLU A O 1
ATOM 483 N N . LEU A 1 62 ? 28.037 -3.193 -27.966 1.00 98.38 62 LEU A N 1
ATOM 484 C CA . LEU A 1 62 ? 26.835 -2.542 -28.491 1.00 98.38 62 LEU A CA 1
ATOM 485 C C . LEU A 1 62 ? 26.796 -1.046 -28.146 1.00 98.38 62 LEU A C 1
ATOM 487 O O . LEU A 1 62 ? 26.462 -0.236 -29.009 1.00 98.38 62 LEU A O 1
ATOM 491 N N . LEU A 1 63 ? 27.175 -0.658 -26.922 1.00 98.25 63 LEU A N 1
ATOM 492 C CA . LEU A 1 63 ? 27.277 0.754 -26.529 1.00 98.25 63 LEU A CA 1
ATOM 493 C C . LEU A 1 63 ? 28.365 1.488 -27.333 1.00 98.25 63 LEU A C 1
ATOM 495 O O . LEU A 1 63 ? 28.118 2.592 -27.814 1.00 98.25 63 LEU A O 1
ATOM 499 N N . GLU A 1 64 ? 29.527 0.862 -27.558 1.00 97.38 64 GLU A N 1
ATOM 500 C CA . GLU A 1 64 ? 30.604 1.398 -28.412 1.00 97.38 64 GLU A CA 1
ATOM 501 C C . GLU A 1 64 ? 30.146 1.606 -29.865 1.00 97.38 64 GLU A C 1
ATOM 503 O O . GLU A 1 64 ? 30.587 2.538 -30.539 1.00 97.38 64 GLU A O 1
ATOM 508 N N . ARG A 1 65 ? 29.214 0.772 -30.338 1.00 96.38 65 ARG A N 1
ATOM 509 C CA . ARG A 1 65 ? 28.579 0.867 -31.664 1.00 96.38 65 ARG A CA 1
ATOM 510 C C . ARG A 1 65 ? 27.418 1.865 -31.708 1.00 96.38 65 ARG A C 1
ATOM 512 O O . ARG A 1 65 ? 26.816 2.038 -32.765 1.00 96.38 65 ARG A O 1
ATOM 519 N N . GLY A 1 66 ? 27.125 2.536 -30.595 1.00 96.50 66 GLY A N 1
ATOM 520 C CA . GLY A 1 66 ? 26.108 3.578 -30.499 1.00 96.50 66 GLY A CA 1
ATOM 521 C C . GLY A 1 66 ? 24.700 3.077 -30.187 1.00 96.50 66 GLY A C 1
ATOM 522 O O . GLY A 1 66 ? 23.755 3.834 -30.389 1.00 96.50 66 GLY A O 1
ATOM 523 N N . ALA A 1 67 ? 24.537 1.847 -29.684 1.00 98.12 67 ALA A N 1
ATOM 524 C CA . ALA A 1 67 ? 23.228 1.341 -29.273 1.00 98.12 67 ALA A CA 1
ATOM 525 C C . ALA A 1 67 ? 22.577 2.265 -28.237 1.00 98.12 67 ALA A C 1
ATOM 527 O O . ALA A 1 67 ? 23.233 2.741 -27.297 1.00 98.12 67 ALA A O 1
ATOM 528 N N . SER A 1 68 ? 21.284 2.522 -28.408 1.00 98.06 68 SER A N 1
ATOM 529 C CA . SER A 1 68 ? 20.519 3.379 -27.513 1.00 98.06 68 SER A CA 1
ATOM 530 C C . SER A 1 68 ? 20.023 2.586 -26.307 1.00 98.06 68 SER A C 1
ATOM 532 O O . SER A 1 68 ? 19.315 1.583 -26.431 1.00 98.06 68 SER A O 1
ATOM 534 N N . ILE A 1 69 ? 20.350 3.070 -25.109 1.00 98.56 69 ILE A N 1
ATOM 535 C CA . ILE A 1 69 ? 19.916 2.458 -23.848 1.00 98.56 69 ILE A CA 1
ATOM 536 C C . ILE A 1 69 ? 18.397 2.580 -23.681 1.00 98.56 69 ILE A C 1
ATOM 538 O O . ILE A 1 69 ? 17.767 1.668 -23.143 1.00 98.56 69 ILE A O 1
ATOM 542 N N . ASN A 1 70 ? 17.815 3.671 -24.188 1.00 96.31 70 ASN A N 1
ATOM 543 C CA . ASN A 1 70 ? 16.425 4.077 -23.966 1.00 96.31 70 ASN A CA 1
ATOM 544 C C . ASN A 1 70 ? 15.432 3.555 -25.009 1.00 96.31 70 ASN A C 1
ATOM 546 O O . ASN A 1 70 ? 14.245 3.867 -24.916 1.00 96.31 70 ASN A O 1
ATOM 550 N N . LYS A 1 71 ? 15.870 2.768 -26.000 1.00 95.94 71 LYS A N 1
ATOM 551 C CA . LYS A 1 71 ? 14.933 2.103 -26.916 1.00 95.94 71 LYS A CA 1
ATOM 552 C C . LYS A 1 71 ? 13.988 1.226 -26.113 1.00 95.94 71 LYS A C 1
ATOM 554 O O . LYS A 1 71 ? 14.444 0.405 -25.328 1.00 95.94 71 LYS A O 1
ATOM 559 N N . GLN A 1 72 ? 12.692 1.420 -26.317 1.00 93.88 72 GLN A N 1
ATOM 560 C CA . GLN A 1 72 ? 11.658 0.676 -25.616 1.00 93.88 72 GLN A CA 1
ATOM 561 C C . GLN A 1 72 ? 11.167 -0.484 -26.478 1.00 93.88 72 GLN A C 1
ATOM 563 O O . GLN A 1 72 ? 10.854 -0.299 -27.657 1.00 93.88 72 GLN A O 1
ATOM 568 N N . ASN A 1 73 ? 11.090 -1.672 -25.885 1.00 83.19 73 ASN A N 1
ATOM 569 C CA . ASN A 1 73 ? 10.439 -2.820 -26.503 1.00 83.19 73 ASN A CA 1
ATOM 570 C C . ASN A 1 73 ? 8.905 -2.695 -26.475 1.00 83.19 73 ASN A C 1
ATOM 572 O O . ASN A 1 73 ? 8.362 -1.696 -26.000 1.00 83.19 73 ASN A O 1
ATOM 576 N N . ASN A 1 74 ? 8.185 -3.718 -26.948 1.00 84.38 74 ASN A N 1
ATOM 577 C CA . ASN A 1 74 ? 6.716 -3.681 -27.013 1.00 84.38 74 ASN A CA 1
ATOM 578 C C . ASN A 1 74 ? 6.039 -3.519 -25.635 1.00 84.38 74 ASN A C 1
ATOM 580 O O . ASN A 1 74 ? 4.882 -3.115 -25.574 1.00 84.38 74 ASN A O 1
ATOM 584 N N . ASN A 1 75 ? 6.762 -3.772 -24.537 1.00 67.88 75 ASN A N 1
ATOM 585 C CA . ASN A 1 75 ? 6.287 -3.590 -23.163 1.00 67.88 75 ASN A CA 1
ATOM 586 C C . ASN A 1 75 ? 6.738 -2.240 -22.572 1.00 67.88 75 ASN A C 1
ATOM 588 O O . ASN A 1 75 ? 6.615 -1.996 -21.372 1.00 67.88 75 ASN A O 1
ATOM 592 N N . GLY A 1 76 ? 7.287 -1.332 -23.379 1.00 75.31 76 GLY A N 1
ATOM 593 C CA . GLY A 1 76 ? 7.851 -0.062 -22.917 1.00 75.31 76 GLY A CA 1
ATOM 594 C C . GLY A 1 76 ? 9.165 -0.220 -22.141 1.00 75.31 76 GLY A C 1
ATOM 595 O O . GLY A 1 76 ? 9.720 0.759 -21.657 1.00 75.31 76 GLY A O 1
ATOM 596 N N . ASN A 1 77 ? 9.685 -1.432 -21.968 1.00 82.50 77 ASN A N 1
ATOM 597 C CA . ASN A 1 77 ? 10.903 -1.626 -21.196 1.00 82.50 77 ASN A CA 1
ATOM 598 C C . ASN A 1 77 ? 12.118 -1.253 -22.036 1.00 82.50 77 ASN A C 1
ATOM 600 O O . ASN A 1 77 ? 12.182 -1.620 -23.204 1.00 82.50 77 ASN A O 1
ATOM 604 N N . SER A 1 78 ? 13.073 -0.565 -21.417 1.00 97.19 78 SER A N 1
ATOM 605 C CA . SER A 1 78 ? 14.389 -0.310 -21.999 1.00 97.19 78 SER A CA 1
ATOM 606 C C . SER A 1 78 ? 15.391 -1.408 -21.631 1.00 97.19 78 SER A C 1
ATOM 608 O O . SER A 1 78 ? 15.126 -2.256 -20.770 1.00 97.19 78 SER A O 1
ATOM 610 N N . SER A 1 79 ? 16.583 -1.372 -22.227 1.00 95.88 79 SER A N 1
ATOM 611 C CA . SER A 1 79 ? 17.656 -2.323 -21.898 1.00 95.88 79 SER A CA 1
ATOM 612 C C . SER A 1 79 ? 18.047 -2.262 -20.416 1.00 95.88 79 SER A C 1
ATOM 614 O O . SER A 1 79 ? 18.317 -3.289 -19.791 1.00 95.88 79 SER A O 1
ATOM 616 N N . LEU A 1 80 ? 18.000 -1.059 -19.831 1.00 97.81 80 LEU A N 1
ATOM 617 C CA . LEU A 1 80 ? 18.281 -0.834 -18.417 1.00 97.81 80 LEU A CA 1
ATOM 618 C C . LEU A 1 80 ? 17.181 -1.404 -17.507 1.00 97.81 80 LEU A C 1
ATOM 620 O O . LEU A 1 80 ? 17.515 -2.051 -16.519 1.00 97.81 80 LEU A O 1
ATOM 624 N N . HIS A 1 81 ? 15.898 -1.300 -17.883 1.00 91.00 81 HIS A N 1
ATOM 625 C CA . HIS A 1 81 ? 14.821 -2.010 -17.173 1.00 91.00 81 HIS A CA 1
ATOM 626 C C . HIS A 1 81 ? 15.092 -3.523 -17.137 1.00 91.00 81 HIS A C 1
ATOM 628 O O . HIS A 1 81 ? 14.984 -4.156 -16.091 1.00 91.00 81 HIS A O 1
ATOM 634 N N . TRP A 1 82 ? 15.490 -4.114 -18.269 1.00 85.06 82 TRP A N 1
ATOM 635 C CA . TRP A 1 82 ? 15.765 -5.552 -18.368 1.00 85.06 82 TRP A CA 1
ATOM 636 C C . TRP A 1 82 ? 16.944 -5.990 -17.495 1.00 85.06 82 TRP A C 1
ATOM 638 O O . TRP A 1 82 ? 16.848 -7.026 -16.831 1.00 85.06 82 TRP A O 1
ATOM 648 N N . ALA A 1 83 ? 18.025 -5.206 -17.452 1.00 94.38 83 ALA A N 1
ATOM 649 C CA . ALA A 1 83 ? 19.159 -5.467 -16.565 1.00 94.38 83 ALA A CA 1
ATOM 650 C C . ALA A 1 83 ? 18.749 -5.435 -15.083 1.00 94.38 83 ALA A C 1
ATOM 652 O O . ALA A 1 83 ? 19.141 -6.316 -14.316 1.00 94.38 83 ALA A O 1
ATOM 653 N N . VAL A 1 84 ? 17.934 -4.449 -14.701 1.00 84.44 84 VAL A N 1
ATOM 654 C CA . VAL A 1 84 ? 17.460 -4.228 -13.330 1.00 84.44 84 VAL A CA 1
ATOM 655 C C . VAL A 1 84 ? 16.519 -5.349 -12.875 1.00 84.44 84 VAL A C 1
ATOM 657 O O . VAL A 1 84 ? 16.811 -6.027 -11.889 1.00 84.44 84 VAL A O 1
ATOM 660 N N . MET A 1 85 ? 15.463 -5.638 -13.644 1.00 82.50 85 MET A N 1
ATOM 661 C CA . MET A 1 85 ? 14.482 -6.692 -13.327 1.00 82.50 85 MET A CA 1
ATOM 662 C C . MET A 1 85 ? 15.129 -8.083 -13.217 1.00 82.50 85 MET A C 1
ATOM 664 O O . MET A 1 85 ? 14.745 -8.893 -12.378 1.00 82.50 85 MET A O 1
ATOM 668 N N . ASN A 1 86 ? 16.170 -8.352 -14.014 1.00 76.62 86 ASN A N 1
ATOM 669 C CA . ASN A 1 86 ? 16.910 -9.621 -13.982 1.00 76.62 86 ASN A CA 1
ATOM 670 C C . ASN A 1 86 ? 18.124 -9.608 -13.034 1.00 76.62 86 ASN A C 1
ATOM 672 O O . ASN A 1 86 ? 18.937 -10.545 -13.049 1.00 76.62 86 ASN A O 1
ATOM 676 N N . LYS A 1 87 ? 18.261 -8.553 -12.221 1.00 81.38 87 LYS A N 1
ATOM 677 C CA . LYS A 1 87 ? 19.304 -8.364 -11.203 1.00 81.38 87 LYS A CA 1
ATOM 678 C C . LYS A 1 87 ? 20.727 -8.505 -11.757 1.00 81.38 87 LYS A C 1
ATOM 680 O O . LYS A 1 87 ? 21.617 -9.063 -11.114 1.00 81.38 87 LYS A O 1
ATOM 685 N N . LYS A 1 88 ? 20.970 -8.009 -12.974 1.00 94.38 88 LYS A N 1
ATOM 686 C CA . LYS A 1 88 ? 22.279 -8.043 -13.650 1.00 94.38 88 LYS A CA 1
ATOM 687 C C . LYS A 1 88 ? 23.130 -6.845 -13.244 1.00 94.38 88 LYS A C 1
ATOM 689 O O . LYS A 1 88 ? 23.442 -5.986 -14.062 1.00 94.38 88 LYS A O 1
ATOM 694 N N . ARG A 1 89 ? 23.515 -6.818 -11.966 1.00 93.69 89 ARG A N 1
ATOM 695 C CA . ARG A 1 89 ? 24.221 -5.711 -11.297 1.00 93.69 89 ARG A CA 1
ATOM 696 C C . ARG A 1 89 ? 25.316 -5.048 -12.142 1.00 93.69 89 ARG A C 1
ATOM 698 O O . ARG A 1 89 ? 25.259 -3.850 -12.379 1.00 93.69 89 ARG A O 1
ATOM 705 N N . GLU A 1 90 ? 26.273 -5.825 -12.645 1.00 96.25 90 GLU A N 1
ATOM 706 C CA . GLU A 1 90 ? 27.410 -5.283 -13.410 1.00 96.25 90 GLU A CA 1
ATOM 707 C C . GLU A 1 90 ? 26.995 -4.635 -14.740 1.00 96.25 90 GLU A C 1
ATOM 709 O O . GLU A 1 90 ? 27.613 -3.672 -15.189 1.00 96.25 90 GLU A O 1
ATOM 714 N N . VAL A 1 91 ? 25.916 -5.120 -15.363 1.00 97.88 91 VAL A N 1
ATOM 715 C CA . VAL A 1 91 ? 25.344 -4.476 -16.551 1.00 97.88 91 VAL A CA 1
ATOM 716 C C . VAL A 1 91 ? 24.631 -3.181 -16.175 1.00 97.88 91 VAL A C 1
ATOM 718 O O . VAL A 1 91 ? 24.797 -2.189 -16.877 1.00 97.88 91 VAL A O 1
ATOM 721 N N . VAL A 1 92 ? 23.871 -3.165 -15.076 1.00 97.75 92 VAL A N 1
ATOM 722 C CA . VAL A 1 92 ? 23.196 -1.947 -14.594 1.00 97.75 92 VAL A CA 1
ATOM 723 C C . VAL A 1 92 ? 24.219 -0.839 -14.347 1.00 97.75 92 VAL A C 1
ATOM 725 O O . VAL A 1 92 ? 24.052 0.267 -14.853 1.00 97.75 92 VAL A O 1
ATOM 728 N N . ILE A 1 93 ? 25.321 -1.159 -13.663 1.00 97.12 93 ILE A N 1
ATOM 729 C CA . ILE A 1 93 ? 26.420 -0.215 -13.425 1.00 97.12 93 ILE A CA 1
ATOM 730 C C . ILE A 1 93 ? 27.006 0.282 -14.750 1.00 97.12 93 ILE A C 1
ATOM 732 O O . ILE A 1 93 ? 27.192 1.484 -14.913 1.00 97.12 93 ILE A O 1
ATOM 736 N N . GLN A 1 94 ? 27.266 -0.607 -15.712 1.00 98.31 94 GLN A N 1
ATOM 737 C CA . GLN A 1 94 ? 27.820 -0.224 -17.014 1.00 98.31 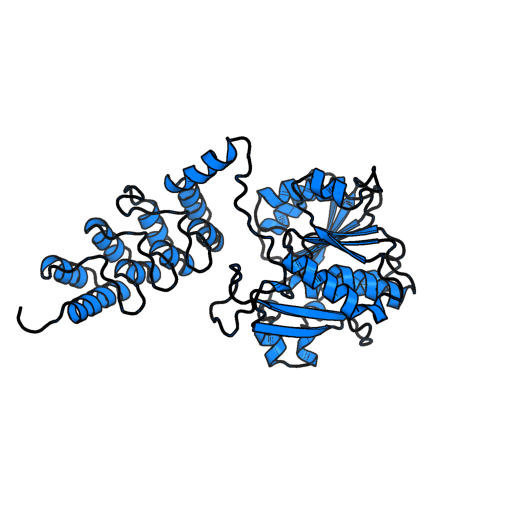94 GLN A CA 1
ATOM 738 C C . GLN A 1 94 ? 26.893 0.703 -17.812 1.00 98.31 94 GLN A C 1
ATOM 740 O O . GLN A 1 94 ? 27.384 1.628 -18.454 1.00 98.31 94 GLN A O 1
ATOM 745 N N . LEU A 1 95 ? 25.583 0.452 -17.784 1.00 98.00 95 LEU A N 1
ATOM 746 C CA . LEU A 1 95 ? 24.582 1.261 -18.481 1.00 98.00 95 LEU A CA 1
ATOM 747 C C . LEU A 1 95 ? 24.383 2.629 -17.810 1.00 98.00 95 LEU A C 1
ATOM 749 O O . LEU A 1 95 ? 24.285 3.626 -18.511 1.00 98.00 95 LEU A O 1
ATOM 753 N N . LEU A 1 96 ? 24.368 2.691 -16.473 1.00 96.50 96 LEU A N 1
ATOM 754 C CA . LEU A 1 96 ? 24.305 3.952 -15.716 1.00 96.50 96 LEU A CA 1
ATOM 755 C C . LEU A 1 96 ? 25.605 4.762 -15.801 1.00 96.50 96 LEU A C 1
ATOM 757 O O . LEU A 1 96 ? 25.593 5.974 -15.643 1.00 96.50 96 LEU A O 1
ATOM 761 N N . SER A 1 97 ? 26.736 4.098 -16.034 1.00 95.31 97 SER A N 1
ATOM 762 C CA . SER A 1 97 ? 28.037 4.757 -16.203 1.00 95.31 97 SER A CA 1
ATOM 763 C C . SER A 1 97 ? 28.310 5.171 -17.653 1.00 95.31 97 SER A C 1
ATOM 765 O O . SER A 1 97 ? 29.395 5.678 -17.947 1.00 95.31 97 SER A O 1
ATOM 767 N N . ASP A 1 98 ? 27.375 4.925 -18.575 1.00 93.94 98 ASP A N 1
ATOM 768 C CA . ASP A 1 98 ? 27.478 5.397 -19.953 1.00 93.94 98 ASP A CA 1
ATOM 769 C C . ASP A 1 98 ? 27.381 6.929 -19.959 1.00 93.94 98 ASP A C 1
ATOM 771 O O . ASP A 1 98 ? 26.372 7.510 -19.577 1.00 93.94 98 ASP A O 1
ATOM 775 N N . GLY A 1 99 ? 28.467 7.593 -20.357 1.00 90.06 99 GLY A N 1
ATOM 776 C CA . GLY A 1 99 ? 28.579 9.051 -20.270 1.00 90.06 99 GLY A CA 1
ATOM 777 C C . GLY A 1 99 ? 27.815 9.825 -21.346 1.00 90.06 99 GLY A C 1
ATOM 778 O O . GLY A 1 99 ? 28.009 11.039 -21.449 1.00 90.06 99 GLY A O 1
ATOM 779 N N . ARG A 1 100 ? 27.017 9.164 -22.196 1.00 94.31 100 ARG A N 1
ATOM 780 C CA . ARG A 1 100 ? 26.203 9.853 -23.204 1.00 94.31 100 ARG A CA 1
ATOM 781 C C . ARG A 1 100 ? 25.006 10.533 -22.550 1.00 94.31 100 ARG A C 1
ATOM 783 O O . ARG A 1 100 ? 24.471 10.076 -21.544 1.00 94.31 100 ARG A O 1
ATOM 790 N N . SER A 1 101 ? 24.559 11.627 -23.159 1.00 91.00 101 SER A N 1
ATOM 791 C CA . SER A 1 101 ? 23.316 12.280 -22.759 1.00 91.00 101 SER A CA 1
ATOM 792 C C . SER A 1 101 ? 22.103 11.424 -23.147 1.00 91.00 101 SER A C 1
ATOM 794 O O . SER A 1 101 ? 22.193 10.576 -24.036 1.00 91.00 101 SER A O 1
ATOM 796 N N . VAL A 1 102 ? 20.944 11.678 -22.534 1.00 89.62 102 VAL A N 1
ATOM 797 C CA . VAL A 1 102 ? 19.675 11.026 -22.917 1.00 89.62 102 VAL A CA 1
ATOM 798 C C . VAL A 1 102 ? 19.357 11.239 -24.405 1.00 89.62 102 VAL A C 1
ATOM 800 O O . VAL A 1 102 ? 18.881 10.317 -25.068 1.00 89.62 102 VAL A O 1
ATOM 803 N N . GLU A 1 103 ? 19.657 12.426 -24.943 1.00 89.81 103 GLU A N 1
ATOM 804 C CA . GLU A 1 103 ? 19.446 12.772 -26.358 1.00 89.81 103 GLU A CA 1
ATOM 805 C C . GLU A 1 103 ? 20.370 11.977 -27.296 1.00 89.81 103 GLU A C 1
ATOM 807 O O . GLU A 1 103 ? 19.963 11.610 -28.397 1.00 89.81 103 GLU A O 1
ATOM 812 N N . ASP A 1 104 ? 21.572 11.631 -26.825 1.00 91.75 104 ASP A N 1
ATOM 813 C CA . ASP A 1 104 ? 22.568 10.826 -27.545 1.00 91.75 104 ASP A CA 1
ATOM 814 C C . ASP A 1 104 ? 22.427 9.309 -27.284 1.00 91.75 104 ASP A C 1
ATOM 816 O O . ASP A 1 104 ? 23.316 8.513 -27.607 1.00 91.75 104 ASP A O 1
ATOM 820 N N . GLY A 1 105 ? 21.311 8.883 -26.683 1.00 91.56 105 GLY A N 1
ATOM 821 C CA . GLY A 1 105 ? 21.008 7.476 -26.410 1.00 91.56 105 GLY A CA 1
ATOM 822 C C . GLY A 1 105 ? 21.622 6.906 -25.127 1.00 91.56 105 GLY A C 1
ATOM 823 O O . GLY A 1 105 ? 21.581 5.686 -24.950 1.00 91.56 105 GLY A O 1
ATOM 824 N N . GLY A 1 106 ? 22.160 7.752 -24.245 1.00 95.75 106 GLY A N 1
ATOM 825 C CA . GLY A 1 106 ? 22.549 7.398 -22.875 1.00 95.75 106 GLY A CA 1
ATOM 826 C C . GLY A 1 106 ? 21.342 7.119 -21.973 1.00 95.75 106 GLY A C 1
ATOM 827 O O . GLY A 1 106 ? 20.200 7.333 -22.372 1.00 95.75 106 GLY A O 1
ATOM 828 N N . ALA A 1 107 ? 21.571 6.607 -20.764 1.00 95.75 107 ALA A N 1
ATOM 829 C CA . ALA A 1 107 ? 20.498 6.136 -19.887 1.00 95.75 107 ALA A CA 1
ATOM 830 C C . ALA A 1 107 ? 19.582 7.275 -19.401 1.00 95.75 107 ALA A C 1
ATOM 832 O O . ALA A 1 107 ? 20.049 8.313 -18.945 1.00 95.75 107 ALA A O 1
ATOM 833 N N . ASP A 1 108 ? 18.268 7.062 -19.440 1.00 92.75 108 ASP A N 1
ATOM 834 C CA . ASP A 1 108 ? 17.295 7.886 -18.720 1.00 92.75 108 ASP A CA 1
ATOM 835 C C . ASP A 1 108 ? 16.706 7.076 -17.560 1.00 92.75 108 ASP A C 1
ATOM 837 O O . ASP A 1 108 ? 15.890 6.172 -17.751 1.00 92.75 108 ASP A O 1
ATOM 841 N N . VAL A 1 109 ? 17.136 7.397 -16.337 1.00 85.25 109 VAL A N 1
ATOM 842 C CA . VAL A 1 109 ? 16.670 6.706 -15.123 1.00 85.25 109 VAL A CA 1
ATOM 843 C C . VAL A 1 109 ? 15.208 7.018 -14.782 1.00 85.25 109 VAL A C 1
ATOM 845 O O . VAL A 1 109 ? 14.591 6.300 -13.998 1.00 85.25 109 VAL A O 1
ATOM 848 N N . LEU A 1 110 ? 14.628 8.064 -15.373 1.00 83.00 110 LEU A N 1
ATOM 849 C CA . LEU A 1 110 ? 13.226 8.434 -15.196 1.00 83.00 110 LEU A CA 1
ATOM 850 C C . LEU A 1 110 ? 12.337 7.898 -16.322 1.00 83.00 110 LEU A C 1
ATOM 852 O O . LEU A 1 110 ? 11.114 8.007 -16.220 1.00 83.00 110 LEU A O 1
ATOM 856 N N . LEU A 1 111 ? 12.920 7.282 -17.359 1.00 82.31 111 LEU A N 1
ATOM 857 C CA . LEU A 1 111 ? 12.170 6.661 -18.446 1.00 82.31 111 LEU A CA 1
ATOM 858 C C . LEU A 1 111 ? 11.246 5.589 -17.887 1.00 82.31 111 LEU A C 1
ATOM 860 O O . LEU A 1 111 ? 11.701 4.651 -17.234 1.00 82.31 111 LEU A O 1
ATOM 864 N N . LYS A 1 112 ? 9.955 5.729 -18.182 1.00 72.88 112 LYS A N 1
ATOM 865 C CA . LYS A 1 112 ? 8.906 4.833 -17.706 1.00 72.88 112 LYS A CA 1
ATOM 866 C C . LYS A 1 112 ? 8.558 3.788 -18.749 1.00 72.88 112 LYS A C 1
ATOM 868 O O . LYS A 1 112 ? 8.375 4.121 -19.920 1.00 72.88 112 LYS A O 1
ATOM 873 N N . ASN A 1 113 ? 8.416 2.543 -18.312 1.00 60.06 113 ASN A N 1
ATOM 874 C CA . ASN A 1 113 ? 7.871 1.476 -19.142 1.00 60.06 113 ASN A CA 1
ATOM 875 C C . ASN A 1 113 ? 6.340 1.561 -19.277 1.00 60.06 113 ASN A C 1
ATOM 877 O O . ASN A 1 113 ? 5.698 2.481 -18.764 1.00 60.06 113 ASN A O 1
ATOM 881 N N . SER A 1 114 ? 5.730 0.588 -19.965 1.00 63.25 114 SER A N 1
ATOM 882 C CA . SER A 1 114 ? 4.265 0.559 -20.139 1.00 63.25 114 SER A CA 1
ATOM 883 C C . SER A 1 114 ? 3.509 0.341 -18.823 1.00 63.25 114 SER A C 1
ATOM 885 O O . SER A 1 114 ? 2.317 0.622 -18.757 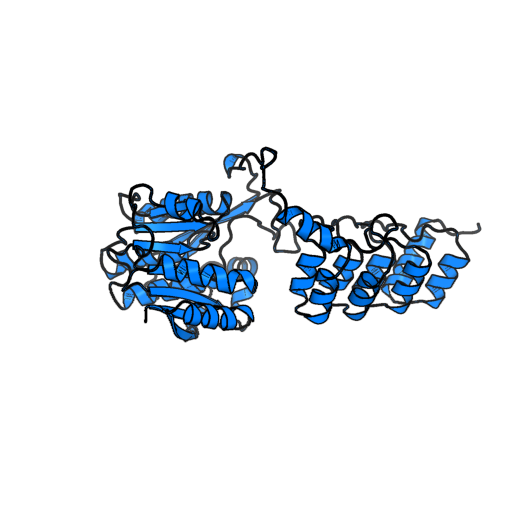1.00 63.25 114 SER A O 1
ATOM 887 N N . MET A 1 115 ? 4.212 -0.090 -17.770 1.00 47.56 115 MET A N 1
ATOM 888 C CA . MET A 1 115 ? 3.711 -0.243 -16.399 1.00 47.56 115 MET A CA 1
ATOM 889 C C . MET A 1 115 ? 3.872 1.051 -15.584 1.00 47.56 115 MET A C 1
ATOM 891 O O . MET A 1 115 ? 3.696 1.042 -14.371 1.00 47.56 115 MET A O 1
ATOM 895 N N . ASN A 1 116 ? 4.275 2.159 -16.224 1.00 51.84 116 ASN A N 1
ATOM 896 C CA . ASN A 1 116 ? 4.562 3.453 -15.599 1.00 51.84 116 ASN A CA 1
ATOM 897 C C . ASN A 1 116 ? 5.682 3.413 -14.534 1.00 51.84 116 ASN A C 1
ATOM 899 O O . ASN A 1 116 ? 5.889 4.402 -13.827 1.00 51.84 116 ASN A O 1
ATOM 903 N N . LYS A 1 117 ? 6.432 2.308 -14.440 1.00 53.06 117 LYS A N 1
ATOM 904 C CA . LYS A 1 117 ? 7.594 2.168 -13.561 1.00 53.06 117 LYS A CA 1
ATOM 905 C C . LYS A 1 117 ? 8.798 2.763 -14.268 1.00 53.06 117 LYS A C 1
ATOM 907 O O . LYS A 1 117 ? 9.070 2.404 -15.414 1.00 53.06 117 LYS A O 1
ATOM 912 N N . SER A 1 118 ? 9.478 3.703 -13.617 1.00 77.38 118 SER A N 1
ATOM 913 C CA . SER A 1 118 ? 10.749 4.191 -14.138 1.00 77.38 118 SER A CA 1
ATOM 914 C C . SER A 1 118 ? 11.856 3.184 -13.859 1.00 77.38 118 SER A C 1
ATOM 916 O O . SER A 1 118 ? 11.749 2.365 -12.943 1.00 77.38 118 SER A O 1
ATOM 918 N N . VAL A 1 119 ? 12.958 3.293 -14.597 1.00 79.81 119 VAL A N 1
ATOM 919 C CA . VAL A 1 119 ? 14.198 2.586 -14.256 1.00 79.81 119 VAL A CA 1
ATOM 920 C C . VAL A 1 119 ? 14.560 2.803 -12.784 1.00 79.81 119 VAL A C 1
ATOM 922 O O . VAL A 1 119 ? 14.895 1.844 -12.099 1.00 79.81 119 VAL A O 1
ATOM 925 N N . LEU A 1 120 ? 14.467 4.040 -12.286 1.00 79.19 120 LEU A N 1
ATOM 926 C CA . LEU A 1 120 ? 14.778 4.373 -10.899 1.00 79.19 120 LEU A CA 1
ATOM 927 C C . LEU A 1 120 ? 13.866 3.620 -9.920 1.00 79.19 120 LEU A C 1
ATOM 929 O O . LEU A 1 120 ? 14.361 3.062 -8.945 1.00 79.19 120 LEU A O 1
ATOM 933 N N . THR A 1 121 ? 12.559 3.537 -10.196 1.00 68.69 121 THR A N 1
ATOM 934 C CA . THR A 1 121 ? 11.620 2.731 -9.396 1.00 68.69 121 THR A CA 1
ATOM 935 C C . THR A 1 121 ? 11.999 1.252 -9.403 1.00 68.69 121 THR A C 1
ATOM 937 O O . THR A 1 121 ? 11.961 0.607 -8.360 1.00 68.69 121 THR A O 1
ATOM 940 N N . GLU A 1 122 ? 12.401 0.704 -10.547 1.00 71.12 122 GLU A N 1
ATOM 941 C CA . GLU A 1 122 ? 12.821 -0.698 -10.622 1.00 71.12 122 GLU A CA 1
ATOM 942 C C . GLU A 1 122 ? 14.153 -0.951 -9.904 1.00 71.12 122 GLU A C 1
ATOM 944 O O . GLU A 1 122 ? 14.352 -2.013 -9.315 1.00 71.12 122 GLU A O 1
ATOM 949 N N . VAL A 1 123 ? 15.058 0.030 -9.887 1.00 70.38 123 VAL A N 1
ATOM 950 C CA . VAL A 1 123 ? 16.321 -0.055 -9.142 1.00 70.38 123 VAL A CA 1
ATOM 951 C C . VAL A 1 123 ? 16.068 -0.182 -7.636 1.00 70.38 123 VAL A C 1
ATOM 953 O O . VAL A 1 123 ? 16.754 -0.969 -6.984 1.00 70.38 123 VAL A O 1
ATOM 956 N N . PHE A 1 124 ? 15.044 0.482 -7.084 1.00 65.12 124 PHE A N 1
ATOM 957 C CA . PHE A 1 124 ? 14.641 0.264 -5.686 1.00 65.12 124 PHE A CA 1
ATOM 958 C C . PHE A 1 124 ? 14.298 -1.211 -5.404 1.00 65.12 124 PHE A C 1
ATOM 960 O O . PHE A 1 124 ? 14.673 -1.740 -4.357 1.00 65.12 124 PHE A O 1
ATOM 967 N N . ASN A 1 125 ? 13.674 -1.912 -6.358 1.00 63.50 125 ASN A N 1
ATOM 968 C CA . ASN A 1 125 ? 13.297 -3.325 -6.215 1.00 63.50 125 ASN A CA 1
ATOM 969 C C . ASN A 1 125 ? 14.500 -4.288 -6.266 1.00 63.50 125 ASN A C 1
ATOM 971 O O . ASN A 1 125 ? 14.374 -5.460 -5.897 1.00 63.50 125 ASN A O 1
ATOM 975 N N . MET A 1 126 ? 15.679 -3.828 -6.704 1.00 73.31 126 MET A N 1
ATOM 976 C CA . MET A 1 126 ? 16.897 -4.646 -6.688 1.00 73.31 126 MET A CA 1
ATOM 977 C C . MET A 1 126 ? 17.454 -4.862 -5.279 1.00 73.31 126 MET A C 1
ATOM 979 O O . MET A 1 126 ? 18.171 -5.844 -5.080 1.00 73.31 126 MET A O 1
ATOM 983 N N . ASN A 1 127 ? 17.118 -3.986 -4.322 1.00 72.25 127 ASN A N 1
ATOM 984 C CA . ASN A 1 127 ? 17.688 -3.965 -2.970 1.00 72.25 127 ASN A CA 1
ATOM 985 C C . ASN A 1 127 ? 19.235 -3.911 -2.974 1.00 72.25 127 ASN A C 1
ATOM 987 O O . ASN A 1 127 ? 19.895 -4.615 -2.211 1.00 72.25 127 ASN A O 1
ATOM 991 N N . ASP A 1 128 ? 19.807 -3.107 -3.880 1.00 75.81 128 ASP A N 1
ATOM 992 C CA . ASP A 1 128 ? 21.250 -2.868 -4.020 1.00 75.81 128 ASP A CA 1
ATOM 993 C C . ASP A 1 128 ? 21.534 -1.369 -3.823 1.00 75.81 128 ASP A C 1
ATOM 995 O O . ASP A 1 128 ? 21.258 -0.551 -4.703 1.00 75.81 128 ASP A O 1
ATOM 999 N N . GLU A 1 129 ? 22.039 -1.009 -2.638 1.00 74.25 129 GLU A N 1
ATOM 1000 C CA . GLU A 1 129 ? 22.257 0.385 -2.223 1.00 74.25 129 GLU A CA 1
ATOM 1001 C C . GLU A 1 129 ? 23.248 1.132 -3.128 1.00 74.25 129 GLU A C 1
ATOM 1003 O O . GLU A 1 129 ? 23.044 2.313 -3.415 1.00 74.25 129 GLU A O 1
ATOM 1008 N N . ASP A 1 130 ? 24.291 0.453 -3.617 1.00 82.19 130 ASP A N 1
ATOM 1009 C CA . ASP A 1 130 ? 25.304 1.066 -4.483 1.00 82.19 130 ASP A CA 1
ATOM 1010 C C . ASP A 1 130 ? 24.700 1.437 -5.840 1.00 82.19 130 ASP A C 1
ATOM 1012 O O . ASP A 1 130 ? 24.942 2.524 -6.369 1.00 82.19 130 ASP A O 1
ATOM 1016 N N . VAL A 1 131 ? 23.893 0.534 -6.400 1.00 79.00 131 VAL A N 1
ATOM 1017 C CA . VAL A 1 131 ? 23.203 0.755 -7.676 1.00 79.00 131 VAL A CA 1
ATOM 1018 C C . VAL A 1 131 ? 22.124 1.824 -7.532 1.00 79.00 131 VAL A C 1
ATOM 1020 O O . VAL A 1 131 ? 21.997 2.677 -8.410 1.00 79.00 131 VAL A O 1
ATOM 1023 N N . LEU A 1 132 ? 21.377 1.819 -6.425 1.00 76.50 132 LEU A N 1
ATOM 1024 C CA . LEU A 1 132 ? 20.384 2.850 -6.136 1.00 76.50 132 LEU A CA 1
ATOM 1025 C C . LEU A 1 132 ? 21.023 4.230 -6.040 1.00 76.50 132 LEU A C 1
ATOM 1027 O O . LEU A 1 132 ? 20.550 5.172 -6.673 1.00 76.50 132 LEU A O 1
ATOM 1031 N N . LYS A 1 133 ? 22.126 4.342 -5.300 1.00 74.00 133 LYS A N 1
ATOM 1032 C CA . LYS A 1 133 ? 22.880 5.587 -5.200 1.00 74.00 133 LYS A CA 1
ATOM 1033 C C . LYS A 1 133 ? 23.362 6.056 -6.572 1.00 74.00 133 LYS A C 1
ATOM 1035 O O . LYS A 1 133 ? 23.156 7.214 -6.915 1.00 74.00 133 LYS A O 1
ATOM 1040 N N . LEU A 1 134 ? 23.930 5.155 -7.375 1.00 84.50 134 LEU A N 1
ATOM 1041 C CA . LEU A 1 134 ? 24.389 5.473 -8.728 1.00 84.50 134 LEU A CA 1
ATOM 1042 C C . LEU A 1 134 ? 23.245 5.970 -9.629 1.00 84.50 134 LEU A C 1
ATOM 1044 O O . LEU A 1 134 ? 23.444 6.894 -10.411 1.00 84.50 134 LEU A O 1
ATOM 1048 N N . ALA A 1 135 ? 22.052 5.381 -9.517 1.00 79.62 135 ALA A N 1
ATOM 1049 C CA . ALA A 1 135 ? 20.878 5.802 -10.278 1.00 79.62 135 ALA A CA 1
ATOM 1050 C C . ALA A 1 135 ? 20.326 7.163 -9.815 1.00 79.62 135 ALA A C 1
ATOM 1052 O O . ALA A 1 135 ? 19.902 7.956 -10.653 1.00 79.62 135 ALA A O 1
ATOM 1053 N N . LEU A 1 136 ? 20.345 7.444 -8.506 1.00 76.00 136 LEU A N 1
ATOM 1054 C CA . LEU A 1 136 ? 19.930 8.732 -7.931 1.00 76.00 136 LEU A CA 1
ATOM 1055 C C . LEU A 1 136 ? 20.904 9.868 -8.266 1.00 76.00 136 LEU A C 1
ATOM 1057 O O . LEU A 1 136 ? 20.472 10.995 -8.466 1.00 76.00 136 LEU A O 1
ATOM 1061 N N . GLU A 1 137 ? 22.203 9.574 -8.343 1.00 81.50 137 GLU A N 1
ATOM 1062 C CA . GLU A 1 137 ? 23.255 10.531 -8.721 1.00 81.50 137 GLU A CA 1
ATOM 1063 C C . GLU A 1 137 ? 23.399 10.685 -10.250 1.00 81.50 137 GLU A C 1
ATOM 1065 O O . GLU A 1 137 ? 24.247 11.442 -10.727 1.00 81.50 137 GLU A O 1
ATOM 1070 N N . HIS A 1 138 ? 22.603 9.958 -11.041 1.00 87.31 138 HIS A N 1
ATOM 1071 C CA . HIS A 1 138 ? 22.664 10.020 -12.496 1.00 87.31 138 HIS A CA 1
ATOM 1072 C C . HIS A 1 138 ? 22.109 11.355 -13.013 1.00 87.31 138 HIS A C 1
ATOM 1074 O O . HIS A 1 138 ? 21.038 11.781 -12.602 1.00 87.31 138 HIS A O 1
ATOM 1080 N N . SER A 1 139 ? 22.764 11.975 -14.000 1.00 84.00 139 SER A N 1
ATOM 1081 C CA . SER A 1 139 ? 22.377 13.300 -14.538 1.00 84.00 139 SER A CA 1
ATOM 1082 C C . SER A 1 139 ? 20.922 13.418 -15.028 1.00 84.00 139 SER A C 1
ATOM 1084 O O . SER A 1 139 ? 20.331 14.494 -15.018 1.00 84.00 139 SER A O 1
ATOM 1086 N N . SER A 1 140 ? 20.302 12.313 -15.454 1.00 83.69 140 SER A N 1
ATOM 1087 C CA . SER A 1 140 ? 18.881 12.302 -15.833 1.00 83.69 140 SER A CA 1
ATOM 1088 C C . SER A 1 140 ? 17.930 12.395 -14.630 1.00 83.69 140 SER A C 1
ATOM 1090 O O . SER A 1 140 ? 16.766 12.747 -14.813 1.00 83.69 140 SER A O 1
ATOM 1092 N N . ALA A 1 141 ? 18.399 12.074 -13.419 1.00 69.38 141 ALA A N 1
ATOM 1093 C CA . ALA A 1 141 ? 17.649 12.191 -12.171 1.00 69.38 141 ALA A CA 1
ATOM 1094 C C . ALA A 1 141 ? 17.513 13.649 -11.701 1.00 69.38 141 ALA A C 1
ATOM 1096 O O . ALA A 1 141 ? 16.554 13.949 -10.998 1.00 69.38 141 ALA A O 1
ATOM 1097 N N . ASP A 1 142 ? 18.378 14.572 -12.149 1.00 62.19 142 ASP A N 1
ATOM 1098 C CA . ASP A 1 142 ? 18.364 16.000 -11.768 1.00 62.19 142 ASP A CA 1
ATOM 1099 C C . ASP A 1 142 ? 17.026 16.704 -12.076 1.00 62.19 142 ASP A C 1
ATOM 1101 O O . ASP A 1 142 ? 16.672 17.710 -11.454 1.00 62.19 142 ASP A O 1
ATOM 1105 N N . LYS A 1 143 ? 16.226 16.161 -13.006 1.00 53.25 143 LYS A N 1
ATOM 1106 C CA . LYS A 1 143 ? 14.855 16.637 -13.265 1.00 53.25 143 LYS A CA 1
ATOM 1107 C C . LYS A 1 143 ? 13.938 16.515 -12.036 1.00 53.25 143 LYS A C 1
ATOM 1109 O O . LYS A 1 143 ? 12.969 17.261 -11.956 1.00 53.25 143 LYS A O 1
ATOM 1114 N N . LEU A 1 144 ? 14.274 15.669 -11.057 1.00 43.00 144 LEU A N 1
ATOM 1115 C CA . LEU A 1 144 ? 13.588 15.584 -9.764 1.00 43.00 144 LEU A CA 1
ATOM 1116 C C . LEU A 1 144 ? 13.798 16.848 -8.905 1.00 43.00 144 LEU A C 1
ATOM 1118 O O . LEU A 1 144 ? 12.880 17.251 -8.195 1.00 43.00 144 LEU A O 1
ATOM 1122 N N . GLU A 1 145 ? 14.954 17.523 -8.981 1.00 32.16 145 GLU A N 1
ATOM 1123 C CA . GLU A 1 145 ? 15.240 18.733 -8.184 1.00 32.16 145 GLU A CA 1
ATOM 1124 C C . GLU A 1 145 ? 14.588 20.002 -8.761 1.00 32.16 145 GLU A C 1
ATOM 1126 O O . GLU A 1 145 ? 14.176 20.901 -8.017 1.00 32.16 145 GLU A O 1
ATOM 1131 N N . MET A 1 146 ? 14.436 20.083 -10.088 1.00 32.75 146 MET A N 1
ATOM 1132 C CA . MET A 1 146 ? 13.781 21.230 -10.733 1.00 32.75 146 MET A CA 1
ATOM 1133 C C . MET A 1 146 ? 12.260 21.248 -10.528 1.00 32.75 146 MET A C 1
ATOM 1135 O O . MET A 1 146 ? 11.668 22.325 -10.519 1.00 32.75 146 MET A O 1
ATOM 1139 N N . GLU A 1 147 ? 11.638 20.095 -10.274 1.00 32.88 147 GLU A N 1
ATOM 1140 C CA . GLU A 1 147 ? 10.218 20.003 -9.899 1.00 32.88 147 GLU A CA 1
ATOM 1141 C C . GLU A 1 147 ? 9.952 20.435 -8.441 1.00 32.88 147 GLU A C 1
ATOM 1143 O O . GLU A 1 147 ? 8.823 20.776 -8.098 1.00 32.88 147 GLU A O 1
ATOM 1148 N N . HIS A 1 148 ? 10.983 20.505 -7.587 1.00 32.97 148 HIS A N 1
ATOM 1149 C CA . HIS A 1 148 ? 10.837 20.789 -6.150 1.00 32.97 148 HIS A CA 1
ATOM 1150 C C . HIS A 1 148 ? 11.215 22.223 -5.728 1.00 32.97 148 HIS A C 1
ATOM 1152 O O . HIS A 1 148 ? 11.024 22.589 -4.567 1.00 32.97 148 HIS A O 1
ATOM 1158 N N . SER A 1 149 ? 11.733 23.061 -6.637 1.00 26.50 149 SER A N 1
ATOM 1159 C CA . SER A 1 149 ? 12.165 24.440 -6.321 1.00 26.50 149 SER A CA 1
ATOM 1160 C C . SER A 1 149 ? 11.252 25.552 -6.862 1.00 26.50 149 SER A C 1
ATOM 1162 O O . SER A 1 149 ? 11.423 26.720 -6.504 1.00 26.50 149 SER A O 1
ATOM 1164 N N . GLY A 1 150 ? 10.239 25.214 -7.660 1.00 25.38 150 GLY A N 1
ATOM 1165 C CA . GLY A 1 150 ? 9.181 26.132 -8.072 1.00 25.38 150 GLY A CA 1
ATOM 1166 C C . GLY A 1 150 ? 7.957 25.968 -7.181 1.00 25.38 150 GLY A C 1
ATOM 1167 O O . GLY A 1 150 ? 7.441 24.868 -7.027 1.00 25.38 150 GLY A O 1
ATOM 1168 N N . SER A 1 151 ? 7.463 27.061 -6.601 1.00 29.42 151 SER A N 1
ATOM 1169 C CA . SER A 1 151 ? 6.100 27.135 -6.074 1.00 29.42 151 SER A CA 1
ATOM 1170 C C . SER A 1 151 ? 5.135 26.501 -7.075 1.00 29.42 151 SER A C 1
ATOM 1172 O O . SER A 1 151 ? 4.966 27.046 -8.166 1.00 29.42 151 SER A O 1
ATOM 1174 N N . VAL A 1 152 ? 4.541 25.366 -6.705 1.00 28.70 152 VAL A N 1
ATOM 1175 C CA . VAL A 1 152 ? 3.563 24.652 -7.523 1.00 28.70 152 VAL A CA 1
ATOM 1176 C C . VAL A 1 152 ? 2.351 25.566 -7.708 1.00 28.70 152 VAL A C 1
ATOM 1178 O O . VAL A 1 152 ? 1.439 25.614 -6.884 1.00 28.70 152 VAL A O 1
ATOM 1181 N N . GLN A 1 153 ? 2.359 26.340 -8.790 1.00 25.41 153 GLN A N 1
ATOM 1182 C CA . GLN A 1 153 ? 1.140 26.536 -9.547 1.00 25.41 153 GLN A CA 1
ATOM 1183 C C . GLN A 1 153 ? 0.919 25.202 -10.241 1.00 25.41 153 GLN A C 1
ATOM 1185 O O . GLN A 1 153 ? 1.687 24.820 -11.117 1.00 25.41 153 GLN A O 1
ATOM 1190 N N . LEU A 1 154 ? -0.062 24.457 -9.733 1.00 29.89 154 LEU A N 1
ATOM 1191 C CA . LEU A 1 154 ? -0.613 23.314 -10.435 1.00 29.89 154 LEU A CA 1
ATOM 1192 C C . LEU A 1 154 ? -1.105 23.876 -11.766 1.00 29.89 154 LEU A C 1
ATOM 1194 O O . LEU A 1 154 ? -2.078 24.632 -11.778 1.00 29.89 154 LEU A O 1
ATOM 1198 N N . ASP A 1 155 ? -0.405 23.571 -12.856 1.00 25.38 155 ASP A N 1
ATOM 1199 C CA . ASP A 1 155 ? -1.052 23.623 -14.153 1.00 25.38 155 ASP A CA 1
ATOM 1200 C C . ASP A 1 155 ? -2.244 22.675 -14.043 1.00 25.38 155 ASP A C 1
ATOM 1202 O O . ASP A 1 155 ? -2.105 21.498 -13.705 1.00 25.38 155 ASP A O 1
ATOM 1206 N N . GLU A 1 156 ? -3.430 23.252 -14.217 1.00 29.33 156 GLU A N 1
ATOM 1207 C CA . GLU A 1 156 ? -4.711 22.570 -14.312 1.00 29.33 156 GLU A CA 1
ATOM 1208 C C . GLU A 1 156 ? -4.741 21.706 -15.584 1.00 29.33 156 GLU A C 1
ATOM 1210 O O . GLU A 1 156 ? -5.608 21.868 -16.440 1.00 29.33 156 GLU A O 1
ATOM 1215 N N . ASP A 1 157 ? -3.818 20.756 -15.721 1.00 29.41 157 ASP A N 1
ATOM 1216 C CA . ASP A 1 157 ? -4.137 19.542 -16.443 1.00 29.41 157 ASP A CA 1
ATOM 1217 C C . ASP A 1 157 ? -5.122 18.801 -15.551 1.00 29.41 157 ASP A C 1
ATOM 1219 O O . ASP A 1 157 ? -4.789 18.215 -14.521 1.00 29.41 157 ASP A O 1
ATOM 1223 N N . GLN A 1 158 ? -6.387 18.937 -15.928 1.00 32.47 158 GLN A N 1
ATOM 1224 C CA . GLN A 1 158 ? -7.488 18.136 -15.444 1.00 32.47 158 GLN A CA 1
ATOM 1225 C C . GLN A 1 158 ? -7.126 16.653 -15.629 1.00 32.47 158 GLN A C 1
ATOM 1227 O O . GLN A 1 158 ? -7.521 16.018 -16.606 1.00 32.47 158 GLN A O 1
ATOM 1232 N N . GLU A 1 159 ? -6.429 16.053 -14.663 1.00 37.19 159 GLU A N 1
ATOM 1233 C CA . GLU A 1 159 ? -6.762 14.695 -14.264 1.00 37.19 159 GLU A CA 1
ATOM 1234 C C . GLU A 1 159 ? -8.202 14.780 -13.767 1.00 37.19 159 GLU A C 1
ATOM 1236 O O . GLU A 1 159 ? -8.473 15.025 -12.590 1.00 37.19 159 GLU A O 1
ATOM 1241 N N . GLU A 1 160 ? -9.156 14.667 -14.698 1.00 35.53 160 GLU A N 1
ATOM 1242 C CA . GLU A 1 160 ? -10.520 14.299 -14.358 1.00 35.53 160 GLU A CA 1
ATOM 1243 C C . GLU A 1 160 ? -10.393 13.132 -13.391 1.00 35.53 160 GLU A C 1
ATOM 1245 O O . GLU A 1 160 ? -9.893 12.064 -13.751 1.00 35.53 160 GLU A O 1
ATOM 1250 N N . ALA A 1 161 ? -10.738 13.389 -12.131 1.00 38.53 161 ALA A N 1
ATOM 1251 C CA . ALA A 1 161 ? -10.633 12.434 -11.054 1.00 38.53 161 ALA A CA 1
ATOM 1252 C C . ALA A 1 161 ? -11.491 11.224 -11.423 1.00 38.53 161 ALA A C 1
ATOM 1254 O O . ALA A 1 161 ? -12.689 11.227 -11.128 1.00 38.53 161 ALA A O 1
ATOM 1255 N N . ARG A 1 162 ? -10.891 10.227 -12.084 1.00 50.75 162 ARG A N 1
ATOM 1256 C CA . ARG A 1 162 ? -11.592 9.058 -12.613 1.00 50.75 162 ARG A CA 1
ATOM 1257 C C . ARG A 1 162 ? -12.333 8.410 -11.458 1.00 50.75 162 ARG A C 1
ATOM 1259 O O . ARG A 1 162 ? -11.721 7.951 -10.494 1.00 50.75 162 ARG A O 1
ATOM 1266 N N . SER A 1 163 ? -13.655 8.472 -11.503 1.00 59.00 163 SER A N 1
ATOM 1267 C CA . SER A 1 163 ? -14.485 7.680 -10.610 1.00 59.00 163 SER A CA 1
ATOM 1268 C C . SER A 1 163 ? -14.463 6.232 -11.098 1.00 59.00 163 SER A C 1
ATOM 1270 O O . SER A 1 163 ? -14.165 5.972 -12.265 1.00 59.00 163 SER A O 1
ATOM 1272 N N . LEU A 1 164 ? -14.823 5.270 -10.253 1.00 54.84 164 LEU A N 1
ATOM 1273 C CA . LEU A 1 164 ? -15.104 3.899 -10.678 1.00 54.84 164 LEU A CA 1
ATOM 1274 C C . LEU A 1 164 ? -16.164 3.851 -11.791 1.00 54.84 164 LEU A C 1
ATOM 1276 O O . LEU A 1 164 ? -16.196 2.878 -12.535 1.00 54.84 164 LEU A O 1
ATOM 1280 N N . SER A 1 165 ? -17.012 4.878 -11.944 1.00 60.19 165 SER A N 1
ATOM 1281 C CA . SER A 1 165 ? -17.925 4.985 -13.093 1.00 60.19 165 SER A CA 1
ATOM 1282 C C . SER A 1 165 ? -17.218 5.194 -14.434 1.00 60.19 165 SER A C 1
ATOM 1284 O O . SER A 1 165 ? -17.792 4.871 -15.472 1.00 60.19 165 SER A O 1
ATOM 1286 N N . ASP A 1 166 ? -15.994 5.720 -14.409 1.00 58.00 166 ASP A N 1
ATOM 1287 C CA . ASP A 1 166 ? -15.228 6.151 -15.584 1.00 58.00 166 ASP A CA 1
ATOM 1288 C C . ASP A 1 166 ? -14.104 5.159 -15.930 1.00 58.00 166 ASP A C 1
ATOM 1290 O O . ASP A 1 166 ? -13.378 5.334 -16.910 1.00 58.00 166 ASP A O 1
ATOM 1294 N N . VAL A 1 167 ? -13.958 4.103 -15.123 1.00 63.94 167 VAL A N 1
ATOM 1295 C CA . VAL A 1 167 ? -12.960 3.044 -15.279 1.00 63.94 167 VAL A CA 1
ATOM 1296 C C . VAL A 1 167 ? -13.670 1.735 -15.606 1.00 63.94 167 VAL A C 1
ATOM 1298 O O . VAL A 1 167 ? -14.597 1.319 -14.915 1.00 63.94 167 VAL A O 1
ATOM 1301 N N . ALA A 1 168 ? -13.228 1.054 -16.662 1.00 65.12 168 ALA A N 1
ATOM 1302 C CA . ALA A 1 168 ? -13.780 -0.249 -17.005 1.00 65.12 168 ALA A CA 1
ATOM 1303 C C . ALA A 1 168 ? -13.334 -1.295 -15.971 1.00 65.12 168 ALA A C 1
ATOM 1305 O O . ALA A 1 168 ? -12.143 -1.527 -15.793 1.00 65.12 168 ALA A O 1
ATOM 1306 N N . ILE A 1 169 ? -14.289 -1.936 -15.300 1.00 68.62 169 ILE A N 1
ATOM 1307 C CA . ILE A 1 169 ? -14.034 -3.051 -14.380 1.00 68.62 169 ILE A CA 1
ATOM 1308 C C . ILE A 1 169 ? -13.995 -4.341 -15.212 1.00 68.62 169 ILE A C 1
ATOM 1310 O O . ILE A 1 169 ? -15.014 -4.716 -15.794 1.00 68.62 169 ILE A O 1
ATOM 1314 N N . SER A 1 170 ? -12.843 -5.012 -15.303 1.00 63.50 170 SER A N 1
ATOM 1315 C CA . SER A 1 170 ? -12.723 -6.310 -15.997 1.00 63.50 170 SER A CA 1
ATOM 1316 C C . SER A 1 170 ? -13.310 -7.453 -15.186 1.00 63.50 170 SER A C 1
ATOM 1318 O O . SER A 1 170 ? -13.878 -8.387 -15.750 1.00 63.50 170 SER A O 1
ATOM 1320 N N . GLN A 1 171 ? -13.183 -7.378 -13.866 1.00 63.00 171 GLN A N 1
ATOM 1321 C CA . GLN A 1 171 ? -13.625 -8.408 -12.942 1.00 63.00 171 GLN A CA 1
ATOM 1322 C C . GLN A 1 171 ? -13.950 -7.787 -11.586 1.00 63.00 171 GLN A C 1
ATOM 1324 O O . GLN A 1 171 ? -13.312 -6.846 -11.124 1.00 63.00 171 GLN A O 1
ATOM 1329 N N . GLU A 1 172 ? -14.971 -8.334 -10.942 1.00 78.00 172 GLU A N 1
ATOM 1330 C CA . GLU A 1 172 ? -15.387 -7.961 -9.600 1.00 78.00 172 GLU A CA 1
ATOM 1331 C C . GLU A 1 172 ? -15.597 -9.237 -8.796 1.00 78.00 172 GLU A C 1
ATOM 1333 O O . GLU A 1 172 ? -16.352 -10.123 -9.205 1.00 78.00 172 GLU A O 1
ATOM 1338 N N . VAL A 1 173 ? -14.941 -9.322 -7.643 1.00 76.00 173 VAL A N 1
ATOM 1339 C CA .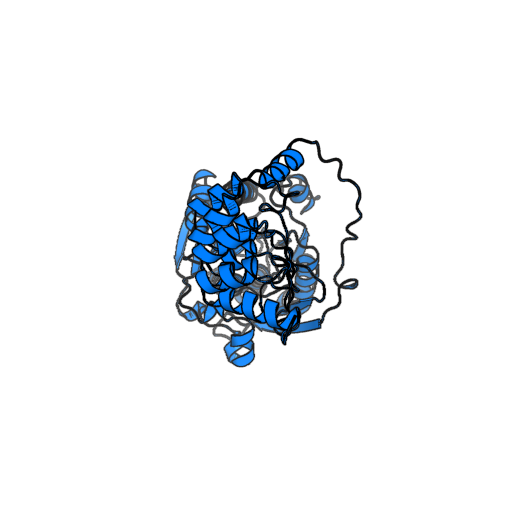 VAL A 1 173 ? -15.075 -10.450 -6.724 1.00 76.00 173 VAL A CA 1
ATOM 1340 C C . VAL A 1 173 ? -15.437 -9.912 -5.351 1.00 76.00 173 VAL A C 1
ATOM 1342 O O . VAL A 1 173 ? -14.813 -8.986 -4.851 1.00 76.00 173 VAL A O 1
ATOM 1345 N N . VAL A 1 174 ? -16.463 -10.482 -4.720 1.00 85.06 174 VAL A N 1
ATOM 1346 C CA . VAL A 1 174 ? -16.800 -10.160 -3.329 1.00 85.06 174 VAL A CA 1
ATOM 1347 C C . VAL A 1 174 ? -16.457 -11.351 -2.457 1.00 85.06 174 VAL A C 1
ATOM 1349 O O . VAL A 1 174 ? -17.156 -12.366 -2.464 1.00 85.06 174 VAL A O 1
ATOM 1352 N N . HIS A 1 175 ? -15.407 -11.188 -1.666 1.00 84.75 175 HIS A N 1
ATOM 1353 C CA . HIS A 1 175 ? -14.932 -12.176 -0.714 1.00 84.75 175 HIS A CA 1
ATOM 1354 C C . HIS A 1 175 ? -15.787 -12.177 0.541 1.00 84.75 175 HIS A C 1
ATOM 1356 O O . HIS A 1 175 ? -16.285 -11.136 0.969 1.00 84.75 175 HIS A O 1
ATOM 1362 N N . SER A 1 176 ? -15.946 -13.351 1.141 1.00 88.81 176 SER A N 1
ATOM 1363 C CA . SER A 1 176 ? -16.565 -13.522 2.458 1.00 88.81 176 SER A CA 1
ATOM 1364 C C . SER A 1 176 ? -15.486 -13.995 3.422 1.00 88.81 176 SER A C 1
ATOM 1366 O O . SER A 1 176 ? -14.935 -15.069 3.240 1.00 88.81 176 SER A O 1
ATOM 1368 N N . LEU A 1 177 ? -15.132 -13.194 4.414 1.00 89.12 177 LEU A N 1
ATOM 1369 C CA . LEU A 1 177 ? -13.931 -13.394 5.219 1.00 89.12 177 LEU A CA 1
ATOM 1370 C C . LEU A 1 177 ? -14.310 -13.578 6.685 1.00 89.12 177 LEU A C 1
ATOM 1372 O O . LEU A 1 177 ? -15.127 -12.834 7.226 1.00 89.12 177 LEU A O 1
ATOM 1376 N N . VAL A 1 178 ? -13.706 -14.572 7.328 1.00 90.50 178 VAL A N 1
ATOM 1377 C CA . VAL A 1 178 ? -13.905 -14.879 8.745 1.00 90.50 178 VAL A CA 1
ATOM 1378 C C . VAL A 1 178 ? -12.538 -14.983 9.399 1.00 90.50 178 VAL A C 1
ATOM 1380 O O . VAL A 1 178 ? -11.648 -15.645 8.873 1.00 90.50 178 VAL A O 1
ATOM 1383 N N . PHE A 1 179 ? -12.399 -14.348 10.558 1.00 91.06 179 PHE A N 1
ATOM 1384 C CA . PHE A 1 179 ? -11.142 -14.221 11.292 1.00 91.06 179 PHE A CA 1
ATOM 1385 C C . PHE A 1 179 ? -11.227 -14.796 12.711 1.00 91.06 179 PHE A C 1
ATOM 1387 O O . PHE A 1 179 ? -10.347 -14.582 13.535 1.00 91.06 179 PHE A O 1
ATOM 1394 N N . THR A 1 180 ? -12.295 -15.534 13.010 1.00 87.12 180 THR A N 1
ATOM 1395 C CA . THR A 1 180 ? -12.557 -16.149 14.312 1.00 87.12 180 THR A CA 1
ATOM 1396 C C . THR A 1 180 ? -13.026 -17.590 14.152 1.00 87.12 180 THR A C 1
ATOM 1398 O O . THR A 1 180 ? -13.656 -17.969 13.163 1.00 87.12 180 THR A O 1
ATOM 1401 N N . GLY A 1 181 ? -12.745 -18.421 15.160 1.00 78.88 181 GLY A N 1
ATOM 1402 C CA . GLY A 1 181 ? -13.123 -19.839 15.149 1.00 78.88 181 GLY A CA 1
ATOM 1403 C C . GLY A 1 181 ? -14.632 -20.113 15.230 1.00 78.88 181 GLY A C 1
ATOM 1404 O O . GLY A 1 181 ? -15.064 -21.215 14.906 1.00 78.88 181 GLY A O 1
ATOM 1405 N N . ASP A 1 182 ? -15.448 -19.136 15.634 1.00 76.94 182 ASP A N 1
ATOM 1406 C CA . ASP A 1 182 ? -16.916 -19.228 15.692 1.00 76.94 182 ASP A CA 1
ATOM 1407 C C . ASP A 1 182 ? -17.599 -18.937 14.342 1.00 76.94 182 ASP A C 1
ATOM 1409 O O . ASP A 1 182 ? -18.825 -18.964 14.254 1.00 76.94 182 ASP A O 1
ATOM 1413 N N . SER A 1 183 ? -16.823 -18.731 13.270 1.00 79.00 183 SER A N 1
ATOM 1414 C CA . SER A 1 183 ? -17.320 -18.504 11.904 1.00 79.00 183 SER A CA 1
ATOM 1415 C C . SER A 1 183 ? -18.145 -17.220 11.716 1.00 79.00 183 SER A C 1
ATOM 1417 O O . SER A 1 183 ? -18.793 -17.056 10.681 1.00 79.00 183 SER A O 1
ATOM 1419 N N . THR A 1 184 ? -18.112 -16.288 12.677 1.00 86.06 184 THR A N 1
ATOM 1420 C CA . THR A 1 184 ? -18.840 -15.011 12.615 1.00 86.06 184 THR A CA 1
ATOM 1421 C C . THR A 1 184 ? -18.112 -13.885 13.353 1.00 86.06 184 THR A C 1
ATOM 1423 O O . THR A 1 184 ? -17.507 -14.155 14.386 1.00 86.06 184 THR A O 1
ATOM 1426 N N . PRO A 1 185 ? -18.292 -12.616 12.949 1.00 93.25 185 PRO A N 1
ATOM 1427 C CA . PRO A 1 185 ? -18.966 -12.134 11.741 1.00 93.25 185 PRO A CA 1
ATOM 1428 C C . PRO A 1 185 ? -18.241 -12.469 10.427 1.00 93.25 185 PRO A C 1
ATOM 1430 O O . PRO A 1 185 ? -17.021 -12.565 10.373 1.00 93.25 185 PRO A O 1
ATOM 1433 N N . VAL A 1 186 ? -19.023 -12.603 9.351 1.00 94.62 186 VAL A N 1
ATOM 1434 C CA . VAL A 1 186 ? -18.521 -12.782 7.978 1.00 94.62 186 VAL A CA 1
ATOM 1435 C C . VAL A 1 186 ? -18.389 -11.414 7.314 1.00 94.62 186 VAL A C 1
ATOM 1437 O O . VAL A 1 186 ? -19.388 -10.833 6.890 1.00 94.62 186 VAL A O 1
ATOM 1440 N N . ILE A 1 187 ? -17.170 -10.898 7.225 1.00 95.19 187 ILE A N 1
ATOM 1441 C CA . ILE A 1 187 ? -16.879 -9.597 6.618 1.00 95.19 187 ILE A CA 1
ATOM 1442 C C . ILE A 1 187 ? -16.840 -9.754 5.104 1.00 95.19 187 ILE A C 1
ATOM 1444 O O . ILE A 1 187 ? -16.162 -10.634 4.580 1.00 95.19 187 ILE A O 1
ATOM 1448 N N . ARG A 1 188 ? -17.558 -8.896 4.384 1.00 93.31 188 ARG A N 1
ATOM 1449 C CA . ARG A 1 188 ? -17.571 -8.895 2.922 1.00 93.31 188 ARG A CA 1
ATOM 1450 C C . ARG A 1 188 ? -16.654 -7.814 2.376 1.00 93.31 188 ARG A C 1
ATOM 1452 O O . ARG A 1 188 ? -16.882 -6.641 2.650 1.00 93.31 188 ARG A O 1
ATOM 1459 N N . CYS A 1 189 ? -15.668 -8.190 1.576 1.00 89.19 189 CYS A N 1
ATOM 1460 C CA . CYS A 1 189 ? -14.775 -7.236 0.922 1.00 89.19 189 CYS A CA 1
ATOM 1461 C C . CYS A 1 189 ? -14.794 -7.461 -0.583 1.00 89.19 189 CYS A C 1
ATOM 1463 O O . CYS A 1 189 ? -14.561 -8.567 -1.064 1.00 89.19 189 CYS A O 1
ATOM 1465 N N . ARG A 1 190 ? -15.110 -6.398 -1.312 1.00 85.06 190 ARG A N 1
ATOM 1466 C CA . ARG A 1 190 ? -15.050 -6.322 -2.762 1.00 85.06 190 ARG A CA 1
ATOM 1467 C C . ARG A 1 190 ? -13.616 -6.059 -3.185 1.00 85.06 190 ARG A C 1
ATOM 1469 O O . ARG A 1 190 ? -12.993 -5.106 -2.715 1.00 85.06 190 ARG A O 1
ATOM 1476 N N . GLU A 1 191 ? -13.146 -6.900 -4.083 1.00 77.06 191 GLU A N 1
ATOM 1477 C CA . GLU A 1 191 ? -11.932 -6.753 -4.859 1.00 77.06 191 GLU A CA 1
ATOM 1478 C C . GLU A 1 191 ? -12.323 -6.454 -6.304 1.00 77.06 191 GLU A C 1
ATOM 1480 O O . GLU A 1 191 ? -13.287 -7.012 -6.844 1.00 77.06 191 GLU A O 1
ATOM 1485 N N . LEU A 1 192 ? -11.593 -5.528 -6.910 1.00 69.94 192 LEU A N 1
ATOM 1486 C CA . LEU A 1 192 ? -11.846 -5.063 -8.262 1.00 69.94 192 LEU A CA 1
ATOM 1487 C C . LEU A 1 192 ? -10.631 -5.339 -9.126 1.00 69.94 192 LEU A C 1
ATOM 1489 O O . LEU A 1 192 ? -9.511 -5.160 -8.676 1.00 69.94 192 LEU A O 1
ATOM 1493 N N . ALA A 1 193 ? -10.878 -5.708 -10.372 1.00 64.00 193 ALA A N 1
ATOM 1494 C CA . ALA A 1 193 ? -9.919 -5.673 -11.454 1.00 64.00 193 ALA A CA 1
ATOM 1495 C C . ALA A 1 193 ? -10.265 -4.483 -12.337 1.00 64.00 193 ALA A C 1
ATOM 1497 O O . ALA A 1 193 ? -11.375 -4.413 -12.874 1.00 64.00 193 ALA A O 1
ATOM 1498 N N . LEU A 1 194 ? -9.349 -3.530 -12.461 1.00 61.62 194 LEU A N 1
ATOM 1499 C CA . LEU A 1 194 ? -9.572 -2.344 -13.274 1.00 61.62 194 LEU A CA 1
ATOM 1500 C C . LEU A 1 194 ? -8.799 -2.460 -14.589 1.00 61.62 194 LEU A C 1
ATOM 1502 O O . LEU A 1 194 ? -7.658 -2.903 -14.631 1.00 61.62 194 LEU A O 1
ATOM 1506 N N . MET A 1 195 ? -9.433 -2.068 -15.690 1.00 50.16 195 MET A N 1
ATOM 1507 C CA . MET A 1 195 ? -8.827 -2.030 -17.018 1.00 50.16 195 MET A CA 1
ATOM 1508 C C . MET A 1 195 ? -8.320 -0.624 -17.308 1.00 50.16 195 MET A C 1
ATOM 1510 O O . MET A 1 195 ? -9.056 0.356 -17.176 1.00 50.16 195 MET A O 1
ATOM 1514 N N . GLY A 1 196 ? -7.071 -0.521 -17.766 1.00 46.16 196 GLY A N 1
ATOM 1515 C CA . GLY A 1 196 ? -6.473 0.763 -18.145 1.00 46.16 196 GLY A CA 1
ATOM 1516 C C . GLY A 1 196 ? -6.126 1.671 -16.958 1.00 46.16 196 GLY A C 1
ATOM 1517 O O . GLY A 1 196 ? -5.981 2.885 -17.144 1.00 46.16 196 GLY A O 1
ATOM 1518 N N . VAL A 1 197 ? -5.999 1.097 -15.756 1.00 44.28 197 VAL A N 1
ATOM 1519 C CA . VAL A 1 197 ? -5.425 1.746 -14.569 1.00 44.28 197 VAL A CA 1
ATOM 1520 C C . VAL A 1 197 ? -3.939 1.377 -14.495 1.00 44.28 197 VAL A C 1
ATOM 1522 O O . VAL A 1 197 ? -3.564 0.235 -14.722 1.00 44.28 197 VAL A O 1
ATOM 1525 N N . LYS A 1 198 ? -3.081 2.383 -14.288 1.00 37.50 198 LYS A N 1
ATOM 1526 C CA . LYS A 1 198 ? -1.621 2.342 -14.514 1.00 37.50 198 LYS A CA 1
ATOM 1527 C C . LYS A 1 198 ? -0.797 1.660 -13.402 1.00 37.50 198 LYS A C 1
ATOM 1529 O O . LYS A 1 198 ? 0.426 1.727 -13.459 1.00 37.50 198 LYS A O 1
ATOM 1534 N N . GLU A 1 199 ? -1.421 1.047 -12.400 1.00 38.69 199 GLU A N 1
ATOM 1535 C CA . GLU A 1 199 ? -0.726 0.429 -11.260 1.00 38.69 199 GLU A CA 1
ATOM 1536 C C . GLU A 1 199 ? -0.813 -1.096 -11.353 1.00 38.69 199 GLU A C 1
ATOM 1538 O O . GLU A 1 199 ? -1.731 -1.707 -10.820 1.00 38.69 199 GLU A O 1
ATOM 1543 N N . VAL A 1 200 ? 0.129 -1.702 -12.077 1.00 34.72 200 VAL A N 1
ATOM 1544 C CA . VAL A 1 200 ? 0.178 -3.152 -12.315 1.00 34.72 200 VAL A CA 1
ATOM 1545 C C . VAL A 1 200 ? 1.177 -3.829 -11.371 1.00 34.72 200 VAL A C 1
ATOM 1547 O O . VAL A 1 200 ? 2.345 -3.421 -11.300 1.00 34.72 200 VAL A O 1
ATOM 1550 N N . PHE A 1 201 ? 0.731 -4.885 -10.684 1.00 36.56 201 PHE A N 1
ATOM 1551 C CA . PHE A 1 201 ? 1.543 -5.678 -9.751 1.00 36.56 201 PHE A CA 1
ATOM 1552 C C . PHE A 1 201 ? 1.840 -7.121 -10.226 1.00 36.56 201 PHE A C 1
ATOM 1554 O O . PHE A 1 201 ? 2.631 -7.782 -9.557 1.00 36.56 201 PHE A O 1
ATOM 1561 N N . ASP A 1 202 ? 1.311 -7.587 -11.373 1.00 32.12 202 ASP A N 1
ATOM 1562 C CA . ASP A 1 202 ? 1.553 -8.948 -11.913 1.00 32.12 202 ASP A CA 1
ATOM 1563 C C . ASP A 1 202 ? 1.952 -8.958 -13.416 1.00 32.12 202 ASP A C 1
ATOM 1565 O O . ASP A 1 202 ? 1.728 -7.996 -14.149 1.00 32.12 202 ASP A O 1
ATOM 1569 N N . GLU A 1 203 ? 2.595 -10.036 -13.874 1.00 33.12 203 GLU A N 1
ATOM 1570 C CA . GLU A 1 203 ? 3.179 -10.236 -15.210 1.00 33.12 203 GLU A CA 1
ATOM 1571 C C . GLU A 1 203 ? 2.193 -10.830 -16.249 1.00 33.12 203 GLU A C 1
ATOM 1573 O O . GLU A 1 203 ? 2.477 -10.774 -17.450 1.00 33.12 203 GLU A O 1
ATOM 1578 N N . ASP A 1 204 ? 1.038 -11.373 -15.831 1.00 36.00 204 ASP A N 1
ATOM 1579 C CA . ASP A 1 204 ? -0.025 -11.897 -16.716 1.00 36.00 204 ASP A CA 1
ATOM 1580 C C . ASP A 1 204 ? -1.281 -10.993 -16.704 1.00 36.00 204 ASP A C 1
ATOM 1582 O O . ASP A 1 204 ? -2.003 -10.984 -15.707 1.00 36.00 204 ASP A O 1
ATOM 1586 N N . PRO A 1 205 ? -1.631 -10.310 -17.815 1.00 35.78 205 PRO A N 1
ATOM 1587 C CA . PRO A 1 205 ? -2.807 -9.434 -17.924 1.00 35.78 205 PRO A CA 1
ATOM 1588 C C . PRO A 1 205 ? -4.168 -10.093 -17.641 1.00 35.78 205 PRO A C 1
ATOM 1590 O O . PRO A 1 205 ? -5.166 -9.388 -17.506 1.00 35.78 205 PRO A O 1
ATOM 1593 N N . GLN A 1 206 ? -4.255 -11.431 -17.632 1.00 37.41 206 GLN A N 1
ATOM 1594 C CA . GLN A 1 206 ? -5.477 -12.162 -17.263 1.00 37.41 206 GLN A CA 1
ATOM 1595 C C . GLN A 1 206 ? -5.573 -12.458 -15.760 1.00 37.41 206 GLN A C 1
ATOM 1597 O O . GLN A 1 206 ? -6.677 -12.702 -15.273 1.00 37.41 206 GLN A O 1
ATOM 1602 N N . ASN A 1 207 ? -4.447 -12.422 -15.042 1.00 36.09 207 ASN A N 1
ATOM 1603 C CA . ASN A 1 207 ? -4.374 -12.544 -13.580 1.00 36.09 207 ASN A CA 1
ATOM 1604 C C . ASN A 1 207 ? -4.194 -11.177 -12.903 1.00 36.09 207 ASN A C 1
ATOM 1606 O O . ASN A 1 207 ? -4.435 -11.036 -11.708 1.00 36.09 207 ASN A O 1
ATOM 1610 N N . ASP A 1 208 ? -3.800 -10.171 -13.679 1.00 37.94 208 ASP A N 1
ATOM 1611 C CA . ASP A 1 208 ? -3.596 -8.805 -13.244 1.00 37.94 208 ASP A CA 1
ATOM 1612 C C . ASP A 1 208 ? -4.926 -8.062 -13.101 1.00 37.94 208 ASP A C 1
ATOM 1614 O O . ASP A 1 208 ? -5.546 -7.580 -14.056 1.00 37.94 208 ASP A O 1
ATOM 1618 N N . THR A 1 209 ? -5.384 -7.985 -11.859 1.00 39.22 209 THR A N 1
ATOM 1619 C CA . THR A 1 209 ? -6.603 -7.291 -11.487 1.00 39.22 209 THR A CA 1
ATOM 1620 C C . THR A 1 209 ? -6.287 -5.972 -10.790 1.00 39.22 209 THR A C 1
ATOM 1622 O O . THR A 1 209 ? -6.698 -5.847 -9.656 1.00 39.22 209 THR A O 1
ATOM 1625 N N . THR A 1 210 ? -5.636 -4.989 -11.434 1.00 41.56 210 THR A N 1
ATOM 1626 C CA . THR A 1 210 ? -5.203 -3.663 -10.878 1.00 41.56 210 THR A CA 1
ATOM 1627 C C . THR A 1 210 ? -6.242 -2.768 -10.161 1.00 41.56 210 THR A C 1
ATOM 1629 O O . THR A 1 210 ? -6.086 -1.549 -10.060 1.00 41.56 210 THR A O 1
ATOM 1632 N N . GLY A 1 211 ? -7.359 -3.302 -9.684 1.00 49.03 211 GLY A N 1
ATOM 1633 C CA . GLY A 1 211 ? -8.244 -2.580 -8.799 1.00 49.03 211 GLY A CA 1
ATOM 1634 C C . GLY A 1 211 ? -7.878 -2.713 -7.338 1.00 49.03 211 GLY A C 1
ATOM 1635 O O . GLY A 1 211 ? -6.786 -3.074 -6.925 1.00 49.03 211 GLY A O 1
ATOM 1636 N N . VAL A 1 212 ? -8.827 -2.285 -6.525 1.00 60.09 212 VAL A N 1
ATOM 1637 C CA . VAL A 1 212 ? -8.646 -2.131 -5.092 1.00 60.09 212 VAL A CA 1
ATOM 1638 C C . VAL A 1 212 ? -8.548 -3.520 -4.446 1.00 60.09 212 VAL A C 1
ATOM 1640 O O . VAL A 1 212 ? -9.573 -4.142 -4.158 1.00 60.09 212 VAL A O 1
ATOM 1643 N N . HIS A 1 213 ? -7.316 -3.996 -4.262 1.00 68.38 213 HIS A N 1
ATOM 1644 C CA . HIS A 1 213 ? -6.976 -5.350 -3.822 1.00 68.38 213 HIS A CA 1
ATOM 1645 C C . HIS A 1 213 ? -7.079 -5.588 -2.310 1.00 68.38 213 HIS A C 1
ATOM 1647 O O . HIS A 1 213 ? -7.114 -4.666 -1.484 1.00 68.38 213 HIS A O 1
ATOM 1653 N N . LEU A 1 214 ? -7.083 -6.874 -1.951 1.00 74.38 214 LEU A N 1
ATOM 1654 C CA . LEU A 1 214 ? -6.956 -7.369 -0.586 1.00 74.38 214 LEU A CA 1
ATOM 1655 C C . LEU A 1 214 ? -5.503 -7.790 -0.316 1.00 74.38 214 LEU A C 1
ATOM 1657 O O . LEU A 1 214 ? -5.012 -8.735 -0.918 1.00 74.38 214 LEU A O 1
ATOM 1661 N N . TRP A 1 215 ? -4.821 -7.117 0.610 1.00 77.69 215 TRP A N 1
ATOM 1662 C CA . TRP A 1 215 ? -3.410 -7.395 0.909 1.00 77.69 215 TRP A CA 1
ATOM 1663 C C . TRP A 1 215 ? -3.225 -8.439 2.024 1.00 77.69 215 TRP A C 1
ATOM 1665 O O . TRP A 1 215 ? -4.005 -8.482 2.981 1.00 77.69 215 TRP A O 1
ATOM 1675 N N . SER A 1 216 ? -2.139 -9.221 1.944 1.00 76.88 216 SER A N 1
ATOM 1676 C CA . SER A 1 216 ? -1.661 -10.178 2.968 1.00 76.88 216 SER A CA 1
ATOM 1677 C C . SER A 1 216 ? -1.604 -9.564 4.363 1.00 76.88 216 SER A C 1
ATOM 1679 O O . SER A 1 216 ? -2.224 -10.079 5.297 1.00 76.88 216 SER A O 1
ATOM 1681 N N . SER A 1 217 ? -0.973 -8.401 4.484 1.00 80.56 217 SER A N 1
ATOM 1682 C CA . SER A 1 217 ? -0.888 -7.639 5.731 1.00 80.56 217 SER A CA 1
ATOM 1683 C C . SER A 1 217 ? -2.257 -7.229 6.284 1.00 80.56 217 SER A C 1
ATOM 1685 O O . SER A 1 217 ? -2.456 -7.286 7.495 1.00 80.56 217 SER A O 1
ATOM 1687 N N . SER A 1 218 ? -3.225 -6.889 5.427 1.00 87.69 218 SER A N 1
ATOM 1688 C CA . SER A 1 218 ? -4.580 -6.501 5.844 1.00 87.69 218 SER A CA 1
ATOM 1689 C C . SER A 1 218 ? -5.403 -7.696 6.348 1.00 87.69 218 SER A C 1
ATOM 1691 O O . SER A 1 218 ? -6.125 -7.579 7.339 1.00 87.69 218 SER A O 1
ATOM 1693 N N . ILE A 1 219 ? -5.244 -8.878 5.735 1.00 86.62 219 ILE A N 1
ATOM 1694 C CA . ILE A 1 219 ? -5.829 -10.137 6.234 1.00 86.62 219 ILE A CA 1
ATOM 1695 C C . ILE A 1 219 ? -5.276 -10.485 7.612 1.00 86.62 219 ILE A C 1
ATOM 1697 O O . ILE A 1 219 ? -6.045 -10.735 8.542 1.00 86.62 219 ILE A O 1
ATOM 1701 N N . VAL A 1 220 ? -3.951 -10.478 7.759 1.00 89.06 220 VAL A N 1
ATOM 1702 C CA . VAL A 1 220 ? -3.304 -10.770 9.044 1.00 89.06 220 VAL A CA 1
ATOM 1703 C C . VAL A 1 220 ? -3.718 -9.731 10.092 1.00 89.06 220 VAL A C 1
ATOM 1705 O O . VAL A 1 220 ? -4.018 -10.076 11.235 1.00 89.06 220 VAL A O 1
ATOM 1708 N N . ALA A 1 221 ? -3.834 -8.462 9.698 1.00 93.50 221 ALA A N 1
ATOM 1709 C CA . ALA A 1 221 ? -4.326 -7.411 10.573 1.00 93.50 221 ALA A CA 1
ATOM 1710 C C . ALA A 1 221 ? -5.765 -7.642 11.036 1.00 93.50 221 ALA A C 1
ATOM 1712 O O . ALA A 1 221 ? -6.068 -7.398 12.204 1.00 93.50 221 ALA A O 1
ATOM 1713 N N . ALA A 1 222 ? -6.643 -8.157 10.176 1.00 94.81 222 ALA A N 1
ATOM 1714 C CA . ALA A 1 222 ? -8.020 -8.466 10.543 1.00 94.81 222 ALA A CA 1
ATOM 1715 C C . ALA A 1 222 ? -8.128 -9.582 11.600 1.00 94.81 222 ALA A C 1
ATOM 1717 O O . ALA A 1 222 ? -8.987 -9.476 12.480 1.00 94.81 222 ALA A O 1
ATOM 1718 N N . PHE A 1 223 ? -7.233 -10.583 11.593 1.00 93.62 223 PHE A N 1
ATOM 1719 C CA . PHE A 1 223 ? -7.117 -11.552 12.697 1.00 93.62 223 PHE A CA 1
ATOM 1720 C C . PHE A 1 223 ? -6.781 -10.863 14.024 1.00 93.62 223 PHE A C 1
ATOM 1722 O O . PHE A 1 223 ? -7.480 -11.063 15.019 1.00 93.62 223 PHE A O 1
ATOM 1729 N N . TRP A 1 224 ? -5.794 -9.962 14.034 1.00 95.19 224 TRP A N 1
ATOM 1730 C CA . TRP A 1 224 ? -5.488 -9.180 15.235 1.00 95.19 224 TRP A CA 1
ATOM 1731 C C . TRP A 1 224 ? -6.644 -8.285 15.674 1.00 95.19 224 TRP A C 1
ATOM 1733 O O . TRP A 1 224 ? -6.894 -8.171 16.872 1.00 95.19 224 TRP A O 1
ATOM 1743 N N . MET A 1 225 ? -7.365 -7.649 14.747 1.00 97.19 225 MET A N 1
ATOM 1744 C CA . MET A 1 225 ? -8.518 -6.816 15.106 1.00 97.19 225 MET A CA 1
ATOM 1745 C C . MET A 1 225 ? -9.611 -7.647 15.783 1.00 97.19 225 MET A C 1
ATOM 1747 O O . MET A 1 225 ? -10.206 -7.188 16.761 1.00 97.19 225 MET A O 1
ATOM 1751 N N . ALA A 1 226 ? -9.845 -8.874 15.312 1.00 95.56 226 ALA A N 1
ATOM 1752 C CA . ALA A 1 226 ? -10.787 -9.795 15.932 1.00 95.56 226 ALA A CA 1
ATOM 1753 C C . ALA A 1 226 ? -10.369 -10.168 17.364 1.00 95.56 226 ALA A C 1
ATOM 1755 O O . ALA A 1 226 ? -11.181 -10.066 18.287 1.00 95.56 226 ALA A O 1
ATOM 1756 N N . ASP A 1 227 ? -9.101 -10.521 17.576 1.00 94.94 227 ASP A N 1
ATOM 1757 C CA . ASP A 1 227 ? -8.592 -10.895 18.899 1.00 94.94 227 ASP A CA 1
ATOM 1758 C C . ASP A 1 227 ? -8.517 -9.711 19.869 1.00 94.94 227 ASP A C 1
ATOM 1760 O O . ASP A 1 227 ? -8.873 -9.843 21.046 1.00 94.94 227 ASP A O 1
ATOM 1764 N N . LEU A 1 228 ? -8.148 -8.522 19.386 1.00 95.69 228 LEU A N 1
ATOM 1765 C CA . LEU A 1 228 ? -8.202 -7.291 20.173 1.00 95.69 228 LEU A CA 1
ATOM 1766 C C . LEU A 1 228 ? -9.637 -7.000 20.624 1.00 95.69 228 LEU A C 1
ATOM 1768 O O . LEU A 1 228 ? -9.857 -6.787 21.815 1.00 95.69 228 LEU A O 1
ATOM 1772 N N . ALA A 1 229 ? -10.617 -7.071 19.720 1.00 96.19 229 ALA A N 1
ATOM 1773 C CA . ALA A 1 229 ? -12.029 -6.871 20.055 1.00 96.19 229 ALA A CA 1
ATOM 1774 C C . ALA A 1 229 ? -12.581 -7.944 21.010 1.00 96.19 229 ALA A C 1
ATOM 1776 O O . ALA A 1 229 ? -13.441 -7.656 21.839 1.00 96.19 229 ALA A O 1
ATOM 1777 N N . LYS A 1 230 ? -12.089 -9.183 20.917 1.00 94.50 230 LYS A N 1
ATOM 1778 C CA . LYS A 1 230 ? -12.471 -10.283 21.811 1.00 94.50 230 LYS A CA 1
ATOM 1779 C C . LYS A 1 230 ? -11.880 -10.132 23.213 1.00 94.50 230 LYS A C 1
ATOM 1781 O O . LYS A 1 230 ? -12.517 -10.511 24.193 1.00 94.50 230 LYS A O 1
ATOM 1786 N N . SER A 1 231 ? -10.657 -9.611 23.312 1.00 91.31 231 SER A N 1
ATOM 1787 C CA . SER A 1 231 ? -9.941 -9.450 24.584 1.00 91.31 231 SER A CA 1
ATOM 1788 C C . SER A 1 231 ? -10.436 -8.269 25.429 1.00 91.31 231 SER A C 1
ATOM 1790 O O . SER A 1 231 ? -10.175 -8.230 26.633 1.00 91.31 231 SER A O 1
ATOM 1792 N N . GLY A 1 232 ? -11.187 -7.336 24.837 1.00 88.94 232 GLY A N 1
ATOM 1793 C CA . GLY A 1 232 ? -11.856 -6.260 25.559 1.00 88.94 232 GLY A CA 1
ATOM 1794 C C . GLY A 1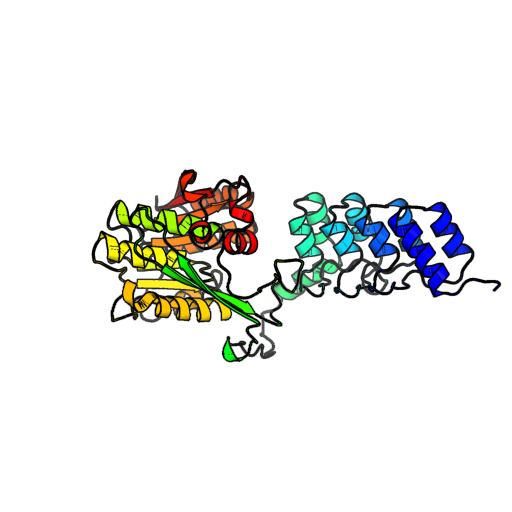 232 ? -12.482 -5.206 24.648 1.00 88.94 232 GLY A C 1
ATOM 1795 O O . GLY A 1 232 ? -12.422 -5.285 23.424 1.00 88.94 232 GLY A O 1
ATOM 1796 N N . ASP A 1 233 ? -13.037 -4.162 25.266 1.00 91.62 233 ASP A N 1
ATOM 1797 C CA . ASP A 1 233 ? -13.692 -3.033 24.589 1.00 91.62 233 ASP A CA 1
ATOM 1798 C C . ASP A 1 233 ? -12.675 -2.062 23.949 1.00 91.62 233 ASP A C 1
ATOM 1800 O O . ASP A 1 233 ? -12.656 -0.863 24.239 1.00 91.62 233 ASP A O 1
ATOM 1804 N N . VAL A 1 234 ? -11.791 -2.585 23.092 1.00 96.75 234 VAL A N 1
ATOM 1805 C CA . VAL A 1 234 ? -10.691 -1.832 22.469 1.00 96.75 234 VAL A CA 1
ATOM 1806 C C . VAL A 1 234 ? -11.221 -0.740 21.542 1.00 96.75 234 VAL A C 1
ATOM 1808 O O . VAL A 1 234 ? -10.749 0.391 21.612 1.00 96.75 234 VAL A O 1
ATOM 1811 N N . PHE A 1 235 ? -12.216 -1.051 20.705 1.00 98.19 235 PHE A N 1
ATOM 1812 C CA . PHE A 1 235 ? -12.740 -0.124 19.691 1.00 98.19 235 PHE A CA 1
ATOM 1813 C C . PHE A 1 235 ? -14.094 0.497 20.060 1.00 98.19 235 PHE A C 1
ATOM 1815 O O . PHE A 1 235 ? -14.481 1.516 19.491 1.00 98.19 235 PHE A O 1
ATOM 1822 N N . ALA A 1 236 ? -14.822 -0.090 21.013 1.00 97.19 236 ALA A N 1
ATOM 1823 C CA . ALA A 1 236 ? -16.165 0.343 21.382 1.00 97.19 236 ALA A CA 1
ATOM 1824 C C . ALA A 1 236 ? -16.181 1.797 21.883 1.00 97.19 236 ALA A C 1
ATOM 1826 O O . ALA A 1 236 ? -15.524 2.140 22.867 1.00 97.19 236 ALA A O 1
ATOM 1827 N N . GLY A 1 237 ? -16.963 2.654 21.220 1.00 97.06 237 GLY A N 1
ATOM 1828 C CA . GLY A 1 237 ? -17.071 4.078 21.546 1.00 97.06 237 GLY A CA 1
ATOM 1829 C C . GLY A 1 237 ? -15.782 4.875 21.329 1.00 97.06 237 GLY A C 1
ATOM 1830 O O . GLY A 1 237 ? -15.639 5.939 21.919 1.00 97.06 237 GLY A O 1
ATOM 1831 N N . ARG A 1 238 ? -14.837 4.362 20.533 1.00 97.88 238 ARG A N 1
ATOM 1832 C CA . ARG A 1 238 ? -13.575 5.038 20.215 1.00 97.88 238 ARG A CA 1
ATOM 1833 C C . ARG A 1 238 ? -13.632 5.760 18.880 1.00 97.88 238 ARG A C 1
ATOM 1835 O O . ARG A 1 238 ? -14.361 5.349 17.973 1.00 97.88 238 ARG A O 1
ATOM 1842 N N . ARG A 1 239 ? -12.811 6.799 18.739 1.00 97.69 239 ARG A N 1
ATOM 1843 C CA . ARG A 1 239 ? -12.501 7.410 17.442 1.00 97.69 239 ARG A CA 1
ATOM 1844 C C . ARG A 1 239 ? -11.364 6.641 16.780 1.00 97.69 239 ARG A C 1
ATOM 1846 O O . ARG A 1 239 ? -10.225 6.700 17.241 1.00 97.69 239 ARG A O 1
ATOM 1853 N N . VAL A 1 240 ? -11.692 5.932 15.707 1.00 98.56 240 VAL A N 1
ATOM 1854 C CA . VAL A 1 240 ? -10.790 5.054 14.959 1.00 98.56 240 VAL A CA 1
ATOM 1855 C C . VAL A 1 240 ? -10.488 5.667 13.591 1.00 98.56 240 VAL A C 1
ATOM 1857 O O . VAL A 1 240 ? -11.395 6.148 12.906 1.00 98.56 240 VAL A O 1
ATOM 1860 N N . ILE A 1 241 ? -9.225 5.633 13.182 1.00 98.44 241 ILE A N 1
ATOM 1861 C CA . ILE A 1 241 ? -8.784 5.970 11.825 1.00 98.44 241 ILE A CA 1
ATOM 1862 C C . ILE A 1 241 ? -7.858 4.877 11.301 1.00 98.44 241 ILE A C 1
ATOM 1864 O O . ILE A 1 241 ? -6.949 4.451 12.005 1.00 98.44 241 ILE A O 1
ATOM 1868 N N . GLU A 1 242 ? -8.088 4.430 10.075 1.00 98.50 242 GLU A N 1
ATOM 1869 C CA . GLU A 1 242 ? -7.186 3.562 9.326 1.00 98.50 242 GLU A CA 1
ATOM 1870 C C . GLU A 1 242 ? -6.463 4.399 8.273 1.00 98.50 242 GLU A C 1
ATOM 1872 O O . GLU A 1 242 ? -7.104 5.048 7.442 1.00 98.50 242 GLU A O 1
ATOM 1877 N N . LEU A 1 243 ? -5.134 4.412 8.340 1.00 96.19 243 LEU A N 1
ATOM 1878 C CA . LEU A 1 243 ? -4.268 5.066 7.363 1.00 96.19 243 LEU A CA 1
ATOM 1879 C C . LEU A 1 243 ? -3.985 4.083 6.224 1.00 96.19 243 LEU A C 1
ATOM 1881 O O . LEU A 1 243 ? -3.691 2.929 6.508 1.00 96.19 243 LEU A O 1
ATOM 1885 N N . GLY A 1 244 ? -4.053 4.529 4.967 1.00 91.00 244 GLY A N 1
ATOM 1886 C CA . GLY A 1 244 ? -3.737 3.690 3.801 1.00 91.00 244 GLY A CA 1
ATOM 1887 C C . GLY A 1 244 ? -4.647 2.468 3.711 1.00 91.00 244 GLY A C 1
ATOM 1888 O O . GLY A 1 244 ? -4.171 1.338 3.661 1.00 91.00 244 GLY A O 1
ATOM 1889 N N . CYS A 1 245 ? -5.959 2.688 3.795 1.00 92.38 245 CYS A N 1
ATOM 1890 C CA . CYS A 1 245 ? -6.916 1.620 4.047 1.00 92.38 245 CYS A CA 1
ATOM 1891 C C . CYS A 1 245 ? -7.084 0.641 2.879 1.00 92.38 245 CYS A C 1
ATOM 1893 O O . CYS A 1 245 ? -7.595 -0.460 3.089 1.00 92.38 245 CYS A O 1
ATOM 1895 N N . GLY A 1 246 ? -6.738 1.021 1.642 1.00 88.38 246 GLY A N 1
ATOM 1896 C CA . GLY A 1 246 ? -7.032 0.206 0.463 1.00 88.38 246 GLY A CA 1
ATOM 1897 C C . GLY A 1 246 ? -8.523 -0.152 0.401 1.00 88.38 246 GLY A C 1
ATOM 1898 O O . GLY A 1 246 ? -9.381 0.729 0.358 1.00 88.38 246 GLY A O 1
ATOM 1899 N N . CYS A 1 247 ? -8.853 -1.446 0.459 1.00 88.00 247 CYS A N 1
ATOM 1900 C CA . CYS A 1 247 ? -10.240 -1.930 0.503 1.00 88.00 247 CYS A CA 1
ATOM 1901 C C . CYS A 1 247 ? -10.951 -1.755 1.865 1.00 88.00 247 CYS A C 1
ATOM 1903 O O . CYS A 1 247 ? -12.163 -1.986 1.947 1.00 88.00 247 CYS A O 1
ATOM 1905 N N . GLY A 1 248 ? -10.239 -1.350 2.922 1.00 93.94 248 GLY A N 1
ATOM 1906 C CA . GLY A 1 248 ? -10.784 -1.034 4.246 1.00 93.94 248 GLY A CA 1
ATOM 1907 C C . GLY A 1 248 ? -11.002 -2.228 5.177 1.00 93.94 248 GLY A C 1
ATOM 1908 O O . GLY A 1 248 ? -11.748 -2.113 6.151 1.00 93.94 248 GLY A O 1
ATOM 1909 N N . LEU A 1 249 ? -10.413 -3.391 4.877 1.00 95.19 249 LEU A N 1
ATOM 1910 C CA . LEU A 1 249 ? -10.648 -4.627 5.629 1.00 95.19 249 LEU A CA 1
ATOM 1911 C C . LEU A 1 249 ? -10.292 -4.489 7.122 1.00 95.19 249 LEU A C 1
ATOM 1913 O O . LEU A 1 249 ? -11.081 -4.921 7.965 1.00 95.19 249 LEU A O 1
ATOM 1917 N N . MET A 1 250 ? -9.147 -3.893 7.471 1.00 97.00 250 MET A N 1
ATOM 1918 C CA . MET A 1 250 ? -8.687 -3.820 8.866 1.00 97.00 250 MET A CA 1
ATOM 1919 C C . MET A 1 250 ? -9.654 -2.995 9.731 1.00 97.00 250 MET A C 1
ATOM 1921 O O . MET A 1 250 ? -10.095 -3.456 10.786 1.00 97.00 250 MET A O 1
ATOM 1925 N N . GLY A 1 251 ? -10.065 -1.811 9.276 1.00 98.06 251 GLY A N 1
ATOM 1926 C CA . GLY A 1 251 ? -11.030 -0.962 9.971 1.00 98.06 251 GLY A CA 1
ATOM 1927 C C . GLY A 1 251 ? -12.435 -1.567 10.025 1.00 98.06 251 GLY A C 1
ATOM 1928 O O . GLY A 1 251 ? -13.103 -1.486 11.062 1.00 98.06 251 GLY A O 1
ATOM 1929 N N . LEU A 1 252 ? -12.879 -2.234 8.953 1.00 98.12 252 LEU A N 1
ATOM 1930 C CA . LEU A 1 252 ? -14.144 -2.978 8.947 1.00 98.12 252 LEU A CA 1
ATOM 1931 C C . LEU A 1 252 ? -14.123 -4.135 9.951 1.00 98.12 252 LEU A C 1
ATOM 1933 O O . LEU A 1 252 ? -15.112 -4.331 10.659 1.00 98.12 252 LEU A O 1
ATOM 1937 N N . ALA A 1 253 ? -13.003 -4.851 10.072 1.00 98.06 253 ALA A N 1
ATOM 1938 C CA . ALA A 1 253 ? -12.821 -5.891 11.079 1.00 98.06 253 ALA A CA 1
ATOM 1939 C C . ALA A 1 253 ? -12.884 -5.322 12.496 1.00 98.06 253 ALA A C 1
ATOM 1941 O O . ALA A 1 253 ? -13.651 -5.830 13.317 1.00 98.06 253 ALA A O 1
ATOM 1942 N N . ALA A 1 254 ? -12.179 -4.221 12.766 1.00 98.31 254 ALA A N 1
ATOM 1943 C CA . ALA A 1 254 ? -12.246 -3.545 14.059 1.00 98.31 254 ALA A CA 1
ATOM 1944 C C . ALA A 1 254 ? -13.695 -3.189 14.442 1.00 98.31 254 ALA A C 1
ATOM 1946 O O . ALA A 1 254 ? -14.135 -3.480 15.556 1.00 98.31 254 ALA A O 1
ATOM 1947 N N . ALA A 1 255 ? -14.480 -2.625 13.517 1.00 98.19 255 ALA A N 1
ATOM 1948 C CA . ALA A 1 255 ? -15.874 -2.269 13.784 1.00 98.19 255 ALA A CA 1
ATOM 1949 C C . ALA A 1 255 ? -16.802 -3.489 13.932 1.00 98.19 255 ALA A C 1
ATOM 1951 O O . ALA A 1 255 ? -17.587 -3.550 14.885 1.00 98.19 255 ALA A O 1
ATOM 1952 N N . ALA A 1 256 ? -16.715 -4.461 13.020 1.00 97.69 256 ALA A N 1
ATOM 1953 C CA . ALA A 1 256 ? -17.581 -5.638 13.007 1.00 97.69 256 ALA A CA 1
ATOM 1954 C C . ALA A 1 256 ? -17.369 -6.509 14.251 1.00 97.69 256 ALA A C 1
ATOM 1956 O O . ALA A 1 256 ? -18.340 -6.854 14.930 1.00 97.69 256 ALA A O 1
ATOM 1957 N N . TYR A 1 257 ? -16.115 -6.811 14.599 1.00 97.56 257 TYR A N 1
ATOM 1958 C CA . TYR A 1 257 ? -15.807 -7.606 15.787 1.00 97.56 257 TYR A CA 1
ATOM 1959 C C . TYR A 1 257 ? -16.051 -6.836 17.085 1.00 97.56 257 TYR A C 1
ATOM 1961 O O . TYR A 1 257 ? -16.523 -7.436 18.050 1.00 97.56 257 TYR A O 1
ATOM 1969 N N . SER A 1 258 ? -15.840 -5.511 17.111 1.00 97.25 258 SER A N 1
ATOM 1970 C CA . SER A 1 258 ? -16.244 -4.687 18.260 1.00 97.25 258 SER A CA 1
ATOM 1971 C C . SER A 1 258 ? -17.726 -4.867 18.557 1.00 97.25 258 SER A C 1
ATOM 1973 O O . SER A 1 258 ? -18.093 -5.168 19.694 1.00 97.25 258 SER A O 1
ATOM 1975 N N . ARG A 1 259 ? -18.594 -4.748 17.544 1.00 95.94 259 ARG A N 1
ATOM 1976 C CA . ARG A 1 259 ? -20.036 -4.924 17.746 1.00 95.94 259 ARG A CA 1
ATOM 1977 C C . ARG A 1 259 ? -20.392 -6.364 18.097 1.00 95.94 259 ARG A C 1
ATOM 1979 O O . ARG A 1 259 ? -21.258 -6.557 18.942 1.00 95.94 259 ARG A O 1
ATOM 1986 N N . HIS A 1 260 ? -19.741 -7.349 17.482 1.00 95.75 260 HIS A N 1
ATOM 1987 C CA . HIS A 1 260 ? -19.984 -8.766 17.767 1.00 95.75 260 HIS A CA 1
ATOM 1988 C C . HIS A 1 260 ? -19.722 -9.114 19.235 1.00 95.75 260 HIS A C 1
ATOM 1990 O O . HIS A 1 260 ? -20.594 -9.676 19.892 1.00 95.75 260 HIS A O 1
ATOM 1996 N N . PHE A 1 261 ? -18.560 -8.733 19.772 1.00 95.44 261 PHE A N 1
ATOM 1997 C CA . PHE A 1 261 ? -18.165 -9.121 21.128 1.00 95.44 261 PHE A CA 1
ATOM 1998 C C . PHE A 1 261 ? -18.706 -8.194 22.223 1.00 95.44 261 PHE A C 1
ATOM 2000 O O . PHE A 1 261 ? -19.063 -8.672 23.298 1.00 95.44 261 PHE A O 1
ATOM 2007 N N . SER A 1 262 ? -18.805 -6.885 21.968 1.00 94.62 262 SER A N 1
ATOM 2008 C CA . SER A 1 262 ? -19.227 -5.899 22.982 1.00 94.62 262 SER A CA 1
ATOM 2009 C C . SER A 1 262 ? -20.661 -5.386 22.813 1.00 94.62 262 SER A C 1
ATOM 2011 O O . SER A 1 262 ? -21.170 -4.658 23.667 1.00 94.62 262 SER A O 1
ATOM 2013 N N . GLY A 1 263 ? -21.311 -5.683 21.684 1.00 94.62 263 GLY A N 1
ATOM 2014 C CA . GLY A 1 263 ? -22.577 -5.062 21.287 1.00 94.62 263 GLY A CA 1
ATOM 2015 C C . GLY A 1 263 ? -22.445 -3.599 20.842 1.00 94.62 263 GLY A C 1
ATOM 2016 O O . GLY A 1 263 ? -23.452 -2.977 20.503 1.00 94.62 263 GLY A O 1
ATOM 2017 N N . ARG A 1 264 ? -21.232 -3.027 20.840 1.00 95.75 264 ARG A N 1
ATOM 2018 C CA . ARG A 1 264 ? -20.979 -1.601 20.596 1.00 95.75 264 ARG A CA 1
ATOM 2019 C C . ARG A 1 264 ? -20.011 -1.375 19.439 1.00 95.75 264 ARG A C 1
ATOM 2021 O O . ARG A 1 264 ? -19.023 -2.084 19.270 1.00 95.75 264 ARG A O 1
ATOM 2028 N N . LEU A 1 265 ? -20.300 -0.342 18.658 1.00 97.31 265 LEU A N 1
ATOM 2029 C CA . LEU A 1 265 ? -19.471 0.112 17.543 1.00 97.31 265 LEU A CA 1
ATOM 2030 C C . LEU A 1 265 ? -18.464 1.173 18.012 1.00 97.31 265 LEU A C 1
ATOM 2032 O O . LEU A 1 265 ? -18.653 1.763 19.084 1.00 97.31 265 LEU A O 1
ATOM 2036 N N . PRO A 1 266 ? -17.429 1.462 17.207 1.00 97.94 266 PRO A N 1
ATOM 2037 C CA . PRO A 1 266 ? -16.684 2.711 17.313 1.00 97.94 266 PRO A CA 1
ATOM 2038 C C . PRO A 1 266 ? -17.608 3.933 17.278 1.00 97.94 266 PRO A C 1
ATOM 2040 O O . PRO A 1 266 ? -18.644 3.921 16.614 1.00 97.94 266 PRO A O 1
ATOM 2043 N N . GLU A 1 267 ? -17.217 5.012 17.959 1.00 96.00 267 GLU A N 1
ATOM 2044 C CA . GLU A 1 267 ? -17.892 6.311 17.815 1.00 96.00 267 GLU A CA 1
ATOM 2045 C C . GLU A 1 267 ? -17.700 6.853 16.392 1.00 96.00 267 GLU A C 1
ATOM 2047 O O . GLU A 1 267 ? -18.610 7.423 15.785 1.00 96.00 267 GLU A O 1
ATOM 2052 N N . ARG A 1 268 ? -16.494 6.656 15.854 1.00 96.12 268 ARG A N 1
ATOM 2053 C CA . ARG A 1 268 ? -16.112 7.054 14.505 1.00 96.12 268 ARG A CA 1
ATOM 2054 C C . ARG A 1 268 ? -15.149 6.034 13.920 1.00 96.12 268 ARG A C 1
ATOM 2056 O O . ARG A 1 268 ? -14.268 5.561 14.629 1.00 96.12 268 ARG A O 1
ATOM 2063 N N . LEU A 1 269 ? -15.292 5.758 12.631 1.00 98.06 269 LEU A N 1
ATOM 2064 C CA . LEU A 1 269 ? -14.333 5.028 11.817 1.00 98.06 269 LEU A CA 1
ATOM 2065 C C . LEU A 1 269 ? -14.065 5.828 10.538 1.00 98.06 269 LEU A C 1
ATOM 2067 O O . LEU A 1 269 ? -14.967 6.023 9.722 1.00 98.06 269 LEU A O 1
ATOM 2071 N N . TYR A 1 270 ? -12.830 6.285 10.362 1.00 97.88 270 TYR A N 1
ATOM 2072 C CA . TYR A 1 270 ? -12.364 6.851 9.100 1.00 97.88 270 TYR A CA 1
ATOM 2073 C C . TYR A 1 270 ? -11.452 5.858 8.392 1.00 97.88 270 TYR A C 1
ATOM 2075 O O . TYR A 1 270 ? -10.385 5.537 8.900 1.00 97.88 270 TYR A O 1
ATOM 2083 N N . LEU A 1 271 ? -11.883 5.385 7.227 1.00 97.75 271 LEU A N 1
ATOM 2084 C CA . LEU A 1 271 ? -11.051 4.624 6.300 1.00 97.75 271 LEU A CA 1
ATOM 2085 C C . LEU A 1 271 ? -10.398 5.642 5.369 1.00 97.75 271 LEU A C 1
ATOM 2087 O O . LEU A 1 271 ? -11.119 6.375 4.689 1.00 97.75 271 LEU A O 1
ATOM 2091 N N . THR A 1 272 ? -9.073 5.772 5.403 1.00 96.31 272 THR A N 1
ATOM 2092 C CA . THR A 1 272 ? -8.396 6.868 4.704 1.00 96.31 272 THR A CA 1
ATOM 2093 C C . THR A 1 272 ? -7.334 6.403 3.733 1.00 96.31 272 THR A C 1
ATOM 2095 O O . THR A 1 272 ? -6.584 5.477 4.018 1.00 96.31 272 THR A O 1
ATOM 2098 N N . ASP A 1 273 ? -7.270 7.069 2.586 1.00 89.19 273 ASP A N 1
ATOM 2099 C CA . ASP A 1 273 ? -6.363 6.749 1.488 1.00 89.19 273 ASP A CA 1
ATOM 2100 C C . ASP A 1 273 ? -6.161 7.992 0.606 1.00 89.19 273 ASP A C 1
ATOM 2102 O O . ASP A 1 273 ? -6.955 8.939 0.661 1.00 89.19 273 ASP A O 1
ATOM 2106 N N . VAL A 1 274 ? -5.112 7.989 -0.213 1.00 80.06 274 VAL A N 1
ATOM 2107 C CA . VAL A 1 274 ? -4.886 9.003 -1.254 1.00 80.06 274 VAL A CA 1
ATOM 2108 C C . VAL A 1 274 ? -5.592 8.627 -2.558 1.00 80.06 274 VAL A C 1
ATOM 2110 O O . VAL A 1 274 ? -5.986 9.506 -3.324 1.00 80.06 274 VAL A O 1
ATOM 2113 N N . SER A 1 275 ? -5.810 7.332 -2.805 1.00 79.31 275 SER A N 1
ATOM 2114 C CA . SER A 1 275 ? -6.451 6.836 -4.020 1.00 79.31 275 SER A CA 1
ATOM 2115 C C . SER A 1 275 ? -7.970 6.975 -3.947 1.00 79.31 275 SER A C 1
ATOM 2117 O O . SER A 1 275 ? -8.646 6.319 -3.151 1.00 79.31 275 SER A O 1
ATOM 2119 N N . LYS A 1 276 ? -8.542 7.790 -4.843 1.00 79.62 276 LYS A N 1
ATOM 2120 C CA . LYS A 1 276 ? -10.000 7.942 -4.975 1.00 79.62 276 LYS A CA 1
ATOM 2121 C C . LYS A 1 276 ? -10.696 6.607 -5.267 1.00 79.62 276 LYS A C 1
ATOM 2123 O O . LYS A 1 276 ? -11.760 6.351 -4.711 1.00 79.62 276 LYS A O 1
ATOM 2128 N N 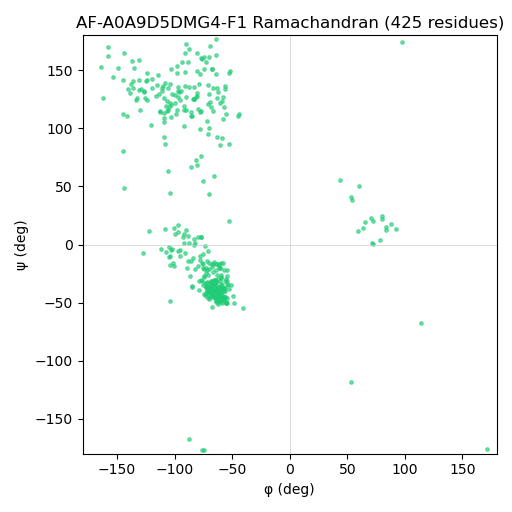. LEU A 1 277 ? -10.083 5.745 -6.081 1.00 80.81 277 LEU A N 1
ATOM 2129 C CA . LEU A 1 277 ? -10.623 4.423 -6.415 1.00 80.81 277 LEU A CA 1
ATOM 2130 C C . LEU A 1 277 ? -10.695 3.531 -5.168 1.00 80.81 277 LEU A C 1
ATOM 2132 O O . LEU A 1 277 ? -11.739 2.927 -4.911 1.00 80.81 277 LEU A O 1
ATOM 2136 N N . SER A 1 278 ? -9.632 3.519 -4.351 1.00 83.50 278 SER A N 1
ATOM 2137 C CA . SER A 1 278 ? -9.610 2.819 -3.058 1.00 83.50 278 SER A CA 1
ATOM 2138 C C . SER A 1 278 ? -10.726 3.304 -2.142 1.00 83.50 278 SER A C 1
ATOM 2140 O O . SER A 1 278 ? -11.461 2.493 -1.584 1.00 83.50 278 SER A O 1
ATOM 2142 N N . LEU A 1 279 ? -10.928 4.621 -2.049 1.00 85.81 279 LEU A N 1
ATOM 2143 C CA . LEU A 1 279 ? -11.969 5.213 -1.207 1.00 85.81 279 LEU A CA 1
ATOM 2144 C C . LEU A 1 279 ? -13.385 4.875 -1.673 1.00 85.81 279 LEU A C 1
ATOM 2146 O O . LEU A 1 279 ? -14.244 4.575 -0.843 1.00 85.81 279 LEU A O 1
ATOM 2150 N N . GLU A 1 280 ? -13.647 4.903 -2.979 1.00 88.00 280 GLU A N 1
ATOM 2151 C CA . GLU A 1 280 ? -14.951 4.514 -3.516 1.00 88.00 280 GLU A CA 1
ATOM 2152 C C . GLU A 1 280 ? -15.241 3.029 -3.244 1.00 88.00 280 GLU A C 1
ATOM 2154 O O . GLU A 1 280 ? -16.348 2.680 -2.820 1.00 88.00 280 GLU A O 1
ATOM 2159 N N . ASN A 1 281 ? -14.239 2.155 -3.388 1.00 89.06 281 ASN A N 1
ATOM 2160 C CA . ASN A 1 281 ? -14.392 0.739 -3.063 1.00 89.06 281 ASN A CA 1
ATOM 2161 C C . ASN A 1 281 ? -14.525 0.489 -1.549 1.00 89.06 281 ASN A C 1
ATOM 2163 O O . ASN A 1 281 ? -15.378 -0.293 -1.134 1.00 89.06 281 ASN A O 1
ATOM 2167 N N . ALA A 1 282 ? -13.766 1.189 -0.703 1.00 92.38 282 ALA A N 1
ATOM 2168 C CA . ALA A 1 282 ? -13.924 1.143 0.752 1.00 92.38 282 ALA A CA 1
ATOM 2169 C C . ALA A 1 282 ? -15.330 1.607 1.175 1.00 92.38 282 ALA A C 1
ATOM 2171 O O . ALA A 1 282 ? -15.967 0.987 2.028 1.00 92.38 282 ALA A O 1
ATOM 2172 N N . GLY A 1 283 ? -15.866 2.643 0.521 1.00 94.12 283 GLY A N 1
ATOM 2173 C CA . GLY A 1 283 ? -17.252 3.085 0.673 1.00 94.12 283 GLY A CA 1
ATOM 2174 C C . GLY A 1 283 ? -18.264 1.996 0.304 1.00 94.12 283 GLY A C 1
ATOM 2175 O O . GLY A 1 283 ? -19.203 1.745 1.064 1.00 94.12 283 GLY A O 1
ATOM 2176 N N . ALA A 1 284 ? -18.056 1.296 -0.815 1.00 92.75 284 ALA A N 1
ATOM 2177 C CA . ALA A 1 284 ? -18.871 0.142 -1.195 1.00 92.75 284 ALA A CA 1
ATOM 2178 C C . ALA A 1 284 ? -18.764 -1.003 -0.170 1.00 92.75 284 ALA A C 1
ATOM 2180 O O . ALA A 1 284 ? -19.777 -1.606 0.184 1.00 92.75 284 ALA A O 1
ATOM 2181 N N . ASN A 1 285 ? -17.574 -1.257 0.379 1.00 95.06 285 ASN A N 1
ATOM 2182 C CA . ASN A 1 285 ? -17.349 -2.279 1.403 1.00 95.06 285 ASN A CA 1
ATOM 2183 C C . ASN A 1 285 ? -18.023 -1.942 2.739 1.00 95.06 285 ASN A C 1
ATOM 2185 O O . ASN A 1 285 ? -18.571 -2.839 3.381 1.00 95.06 285 ASN A O 1
ATOM 2189 N N . ILE A 1 286 ? -18.095 -0.666 3.136 1.00 96.00 286 ILE A N 1
ATOM 2190 C CA . ILE A 1 286 ? -18.924 -0.237 4.278 1.00 96.00 286 ILE A CA 1
ATOM 2191 C C . ILE A 1 286 ? -20.387 -0.649 4.048 1.00 96.00 286 ILE A C 1
ATOM 2193 O O . ILE A 1 286 ? -21.011 -1.236 4.933 1.00 96.00 286 ILE A O 1
ATOM 2197 N N . GLN A 1 287 ? -20.925 -0.406 2.848 1.00 95.00 287 GLN A N 1
ATOM 2198 C CA . GLN A 1 287 ? -22.311 -0.752 2.509 1.00 95.00 287 GLN A CA 1
ATOM 2199 C C . GLN A 1 287 ? -22.545 -2.266 2.443 1.00 95.00 287 GLN A C 1
ATOM 2201 O O . GLN A 1 287 ? -23.551 -2.759 2.953 1.00 95.00 287 GLN A O 1
ATOM 2206 N N . LEU A 1 288 ? -21.603 -3.031 1.883 1.00 95.06 288 LEU A N 1
ATOM 2207 C CA . LEU A 1 288 ? -21.677 -4.497 1.837 1.00 95.06 288 LEU A CA 1
ATOM 2208 C C . LEU A 1 288 ? -21.757 -5.131 3.232 1.00 95.06 288 LEU A C 1
ATOM 2210 O O . LEU A 1 288 ? -22.329 -6.212 3.381 1.00 95.06 288 LEU A O 1
ATOM 2214 N N . ASN A 1 289 ? -21.229 -4.448 4.250 1.00 96.75 289 ASN A N 1
ATOM 2215 C CA . ASN A 1 289 ? -21.240 -4.887 5.642 1.00 96.75 289 ASN A CA 1
ATOM 2216 C C . ASN A 1 289 ? -22.327 -4.213 6.493 1.00 96.75 289 ASN A C 1
ATOM 2218 O O . ASN A 1 289 ? -22.299 -4.344 7.715 1.00 96.75 289 ASN A O 1
ATOM 2222 N N . ALA A 1 290 ? -23.319 -3.541 5.898 1.00 95.00 290 ALA A N 1
ATOM 2223 C CA . ALA A 1 290 ? -24.339 -2.796 6.644 1.00 95.00 290 ALA A CA 1
ATOM 2224 C C . ALA A 1 290 ? -25.049 -3.630 7.729 1.00 95.00 290 ALA A C 1
ATOM 2226 O O . ALA A 1 290 ? -25.269 -3.158 8.841 1.00 95.00 290 ALA A O 1
ATOM 2227 N N . ALA A 1 291 ? -25.334 -4.909 7.459 1.00 93.62 291 ALA A N 1
ATOM 2228 C CA . ALA A 1 291 ? -25.931 -5.809 8.449 1.00 93.62 291 ALA A CA 1
ATOM 2229 C C . ALA A 1 291 ? -25.049 -5.980 9.707 1.00 93.62 291 ALA A C 1
ATOM 2231 O O . ALA A 1 291 ? -25.554 -5.978 10.835 1.00 93.62 291 ALA A O 1
ATOM 2232 N N . LEU A 1 292 ? -23.726 -6.058 9.519 1.00 94.38 292 LEU A N 1
ATOM 2233 C CA . LEU A 1 292 ? -22.739 -6.141 10.598 1.00 94.38 292 LEU A CA 1
ATOM 2234 C C . LEU A 1 292 ? -22.512 -4.798 11.288 1.00 94.38 292 LEU A C 1
ATOM 2236 O O . LEU A 1 292 ? -22.262 -4.771 12.488 1.00 94.38 292 LEU A O 1
ATOM 2240 N N . LEU A 1 293 ? -22.647 -3.684 10.573 1.00 94.56 293 LEU A N 1
ATOM 2241 C CA . LEU A 1 293 ? -22.344 -2.342 11.080 1.00 94.56 293 LEU A CA 1
ATOM 2242 C C . LEU A 1 293 ? -23.568 -1.591 11.632 1.00 94.56 293 LEU A C 1
ATOM 2244 O O . LEU A 1 293 ? -23.404 -0.587 12.312 1.00 94.56 293 LEU A O 1
ATOM 2248 N N . GLY A 1 294 ? -24.782 -2.100 11.424 1.00 87.00 294 GLY A N 1
ATOM 2249 C CA . GLY A 1 294 ? -26.020 -1.558 11.987 1.00 87.00 294 GLY A CA 1
ATOM 2250 C C . GLY A 1 294 ? -26.777 -0.646 11.020 1.00 87.00 294 GLY A C 1
ATOM 2251 O O . GLY A 1 294 ? -26.312 -0.346 9.927 1.00 87.00 294 GLY A O 1
ATOM 2252 N N . GLU A 1 295 ? -27.977 -0.217 11.422 1.00 75.69 295 GLU A N 1
ATOM 2253 C CA . GLU A 1 295 ? -28.895 0.538 10.549 1.00 75.69 295 GLU A CA 1
ATOM 2254 C C . GLU A 1 295 ? -28.358 1.921 10.144 1.00 75.69 295 GLU A C 1
ATOM 2256 O O . GLU A 1 295 ? -28.653 2.399 9.051 1.00 75.69 295 GLU A O 1
ATOM 2261 N N . SER A 1 296 ? -27.559 2.561 11.007 1.00 86.88 296 SER A N 1
ATOM 2262 C CA . SER A 1 296 ? -26.908 3.839 10.708 1.00 86.88 296 SER A CA 1
ATOM 2263 C C . SER A 1 296 ? -25.417 3.647 10.465 1.00 86.88 296 SER A C 1
ATOM 2265 O O . SER A 1 296 ? -24.660 3.333 11.382 1.00 86.88 296 SER A O 1
ATOM 2267 N N . LEU A 1 297 ? -24.985 3.921 9.235 1.00 90.69 297 LEU A N 1
ATOM 2268 C CA . LEU A 1 297 ? -23.581 3.839 8.825 1.00 90.69 297 LEU A CA 1
ATOM 2269 C C . LEU A 1 297 ? -22.840 5.172 8.954 1.00 90.69 297 LEU A C 1
ATOM 2271 O O . LEU A 1 297 ? -21.683 5.270 8.567 1.00 90.69 297 LEU A O 1
ATOM 2275 N N . SER A 1 298 ? -23.460 6.208 9.531 1.00 90.31 298 SER A N 1
ATOM 2276 C CA . SER A 1 298 ? -22.866 7.551 9.615 1.00 90.31 298 SER A CA 1
ATOM 2277 C C . SER A 1 298 ? -21.547 7.606 10.394 1.00 90.31 298 SER A C 1
ATOM 2279 O O . SER A 1 298 ? -20.800 8.579 10.265 1.00 90.31 298 SER A O 1
ATOM 2281 N N . PHE A 1 299 ? -21.277 6.603 11.235 1.00 94.88 299 PHE A N 1
ATOM 2282 C CA . PHE A 1 299 ? -20.038 6.497 12.001 1.00 94.88 299 PHE A CA 1
ATOM 2283 C C . PHE A 1 299 ? -18.843 6.065 11.133 1.00 94.88 299 PHE A C 1
ATOM 2285 O O . PHE A 1 299 ? -17.727 6.455 11.458 1.00 94.88 299 PHE A O 1
ATOM 2292 N N . ALA A 1 300 ? -19.059 5.318 10.042 1.00 96.81 300 ALA A N 1
ATOM 2293 C CA . ALA A 1 300 ? -18.012 4.793 9.166 1.00 96.81 300 ALA A CA 1
ATOM 2294 C C . ALA A 1 300 ? -17.979 5.558 7.838 1.00 96.81 300 ALA A C 1
ATOM 2296 O O . ALA A 1 300 ? -18.989 5.655 7.142 1.00 96.81 300 ALA A O 1
ATOM 2297 N N . GLN A 1 301 ? -16.830 6.136 7.489 1.00 95.50 301 GLN A N 1
ATOM 2298 C CA . GLN A 1 301 ? -16.684 6.974 6.295 1.00 95.50 301 GLN A CA 1
ATOM 2299 C C . GLN A 1 301 ? -15.339 6.709 5.619 1.00 95.50 301 GLN A C 1
ATOM 2301 O O . GLN A 1 301 ? -14.310 6.698 6.291 1.00 95.50 301 GLN A O 1
ATOM 2306 N N . ALA A 1 302 ? -15.350 6.547 4.295 1.00 95.38 302 ALA A N 1
ATOM 2307 C CA . ALA A 1 302 ? -14.140 6.589 3.481 1.00 95.38 302 ALA A CA 1
ATOM 2308 C C . ALA A 1 302 ? -13.797 8.055 3.171 1.00 95.38 302 ALA A C 1
ATOM 2310 O O . ALA A 1 302 ? -14.663 8.799 2.702 1.00 95.38 302 ALA A O 1
ATOM 2311 N N . LYS A 1 303 ? -12.574 8.497 3.481 1.00 94.06 303 LYS A N 1
ATOM 2312 C CA . LYS A 1 303 ? -12.145 9.894 3.319 1.00 94.06 303 LYS A CA 1
ATOM 2313 C C . LYS A 1 303 ? -10.757 10.013 2.719 1.00 94.06 303 LYS A C 1
ATOM 2315 O O . LYS A 1 303 ? -9.845 9.296 3.108 1.00 94.06 303 LYS A O 1
ATOM 2320 N N . TYR A 1 304 ? -10.601 10.995 1.840 1.00 89.31 304 TYR A N 1
ATOM 2321 C CA . TYR A 1 304 ? -9.293 11.358 1.318 1.00 89.31 304 TYR A CA 1
ATOM 2322 C C . TYR A 1 304 ? -8.378 11.837 2.441 1.00 89.31 304 TYR A C 1
ATOM 2324 O O . TYR A 1 304 ? -8.770 12.684 3.251 1.00 89.31 304 TYR A O 1
ATOM 2332 N N . LEU A 1 305 ? -7.166 11.293 2.472 1.00 85.81 305 LEU A N 1
ATOM 2333 C CA . LEU A 1 305 ? -6.119 11.740 3.369 1.00 85.81 305 LEU A CA 1
ATOM 2334 C C . LEU A 1 305 ? -4.756 11.636 2.702 1.00 85.81 305 LEU A C 1
ATOM 2336 O O . LEU A 1 305 ? -4.227 10.543 2.529 1.00 85.81 305 LEU A O 1
ATOM 2340 N N . ASN A 1 306 ? -4.145 12.785 2.441 1.00 83.94 306 ASN A N 1
ATOM 2341 C CA . ASN A 1 306 ? -2.711 12.864 2.222 1.00 83.94 306 ASN A CA 1
ATOM 2342 C C . ASN A 1 306 ? -2.025 13.146 3.564 1.00 83.94 306 ASN A C 1
ATOM 2344 O O . ASN A 1 306 ? -2.237 14.197 4.169 1.00 83.94 306 ASN A O 1
ATOM 2348 N N . TRP A 1 307 ? -1.202 12.207 4.035 1.00 81.88 307 TRP A N 1
ATOM 2349 C CA . TRP A 1 307 ? -0.518 12.308 5.330 1.00 81.88 307 TRP A CA 1
ATOM 2350 C C . TRP A 1 307 ? 0.394 13.534 5.436 1.00 81.88 307 TRP A C 1
ATOM 2352 O O . TRP A 1 307 ? 0.602 14.050 6.532 1.00 81.88 307 TRP A O 1
ATOM 2362 N N . PHE A 1 308 ? 0.916 14.019 4.311 1.00 78.38 308 PHE A N 1
ATOM 2363 C CA . PHE A 1 308 ? 1.873 15.122 4.260 1.00 78.38 308 PHE A CA 1
ATOM 2364 C C . PHE A 1 308 ? 1.207 16.480 4.018 1.00 78.38 308 PHE A C 1
ATOM 2366 O O . PHE A 1 308 ? 1.865 17.517 4.107 1.00 78.38 308 PHE A O 1
ATOM 2373 N N . ASP A 1 309 ? -0.110 16.496 3.795 1.00 81.75 309 ASP A N 1
ATOM 2374 C CA . ASP A 1 309 ? -0.897 17.718 3.696 1.00 81.75 309 ASP A CA 1
ATOM 2375 C C . ASP A 1 309 ? -1.707 17.966 4.978 1.00 81.75 309 ASP A C 1
ATOM 2377 O O . ASP A 1 309 ? -2.714 17.321 5.281 1.00 81.75 309 ASP A O 1
ATOM 2381 N N . ARG A 1 310 ? -1.295 18.990 5.730 1.00 82.31 310 ARG A N 1
ATOM 2382 C CA . ARG A 1 310 ? -2.003 19.421 6.943 1.00 82.31 310 ARG A CA 1
ATOM 2383 C C . ARG A 1 310 ? -3.430 19.894 6.668 1.00 82.31 310 ARG A C 1
ATOM 2385 O O . ARG A 1 310 ? -4.273 19.756 7.556 1.00 82.31 310 ARG A O 1
ATOM 2392 N N . GLN A 1 311 ? -3.718 20.449 5.488 1.00 83.44 311 GLN A N 1
ATOM 2393 C CA . GLN A 1 311 ? -5.085 20.838 5.133 1.00 83.44 311 GLN A CA 1
ATOM 2394 C C . GLN A 1 311 ? -5.961 19.604 4.916 1.00 83.44 311 GLN A C 1
ATOM 2396 O O . GLN A 1 311 ? -7.085 19.575 5.420 1.00 83.44 311 GLN A O 1
ATOM 2401 N N . SER A 1 312 ? -5.427 18.562 4.272 1.00 85.94 312 SER A N 1
ATOM 2402 C CA . SER A 1 312 ? -6.085 17.257 4.160 1.00 85.94 312 SER A CA 1
ATOM 2403 C C . SER A 1 312 ? -6.425 16.655 5.524 1.00 85.94 312 SER A C 1
ATOM 2405 O O . SER A 1 312 ? -7.510 16.106 5.694 1.00 85.94 312 SER A O 1
ATOM 2407 N N . ILE A 1 313 ? -5.545 16.777 6.520 1.00 84.94 313 ILE A N 1
ATOM 2408 C CA . ILE A 1 313 ? -5.847 16.307 7.881 1.00 84.94 313 ILE A CA 1
ATOM 2409 C C . ILE A 1 313 ? -6.979 17.134 8.498 1.00 84.94 313 ILE A C 1
ATOM 2411 O O . ILE A 1 313 ? -7.918 16.576 9.059 1.00 84.94 313 ILE A O 1
ATOM 2415 N N . GLN A 1 314 ? -6.945 18.460 8.366 1.00 84.62 314 GLN A N 1
ATOM 2416 C CA . GLN A 1 314 ? -7.991 19.323 8.921 1.00 84.62 314 GLN A C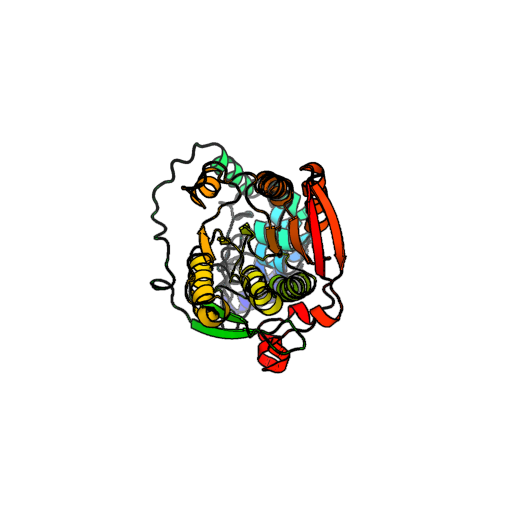A 1
ATOM 2417 C C . GLN A 1 314 ? -9.366 19.083 8.270 1.00 84.62 314 GLN A C 1
ATOM 2419 O O . GLN A 1 314 ? -10.395 19.227 8.934 1.00 84.62 314 GLN A O 1
ATOM 2424 N N . SER A 1 315 ? -9.398 18.701 6.991 1.00 86.31 315 SER A N 1
ATOM 2425 C CA . SER A 1 315 ? -10.633 18.444 6.245 1.00 86.31 315 SER A CA 1
ATOM 2426 C C . SER A 1 315 ? -11.281 17.089 6.560 1.00 86.31 315 SER A C 1
ATOM 2428 O O . SER A 1 315 ? -12.464 16.909 6.259 1.00 86.31 315 SER A O 1
ATOM 2430 N N . LEU A 1 316 ? -10.575 16.167 7.232 1.00 86.88 316 LEU A N 1
ATOM 2431 C CA . LEU A 1 316 ? -11.142 14.889 7.684 1.00 86.88 316 LEU A CA 1
ATOM 2432 C C . LEU A 1 316 ? -12.342 15.083 8.611 1.00 86.88 316 LEU A C 1
ATOM 2434 O O . LEU A 1 316 ? -13.298 14.314 8.553 1.00 86.88 316 LEU A O 1
ATOM 2438 N N . ASP A 1 317 ? -12.312 16.088 9.480 1.00 85.00 317 ASP A N 1
ATOM 2439 C CA . ASP A 1 317 ? -13.410 16.402 10.393 1.00 85.00 317 ASP A CA 1
ATOM 2440 C C . ASP A 1 317 ? -13.512 17.922 10.571 1.00 85.00 317 ASP A C 1
ATOM 2442 O O . ASP A 1 317 ? -13.034 18.465 11.569 1.00 85.00 317 ASP A O 1
ATOM 2446 N N . PRO A 1 318 ? -14.147 18.633 9.617 1.00 82.44 318 PRO A N 1
ATOM 2447 C CA . PRO A 1 318 ? -14.231 20.095 9.640 1.00 82.44 318 PRO A CA 1
ATOM 2448 C C . PRO A 1 318 ? -14.973 20.634 10.868 1.00 82.44 318 PRO A C 1
ATOM 2450 O O . PRO A 1 318 ? -14.836 21.802 11.225 1.00 82.44 318 PRO A O 1
ATOM 2453 N N . THR A 1 319 ? -15.771 19.781 11.517 1.00 83.62 319 THR A N 1
ATOM 2454 C CA . THR A 1 319 ? -16.506 20.112 12.739 1.00 83.62 319 THR A CA 1
ATOM 2455 C C . THR A 1 319 ? -15.673 19.946 14.007 1.00 83.62 319 THR A C 1
ATOM 2457 O O . THR A 1 319 ? -16.078 20.429 15.064 1.00 83.62 319 THR A O 1
ATOM 2460 N N . ASN A 1 320 ? -14.499 19.315 13.911 1.00 82.19 320 ASN A N 1
ATOM 2461 C CA . ASN A 1 320 ? -13.564 19.140 15.009 1.00 82.19 320 ASN A CA 1
ATOM 2462 C C . ASN A 1 320 ? -12.304 20.007 14.810 1.00 82.19 320 ASN A C 1
ATOM 2464 O O . ASN A 1 320 ? -11.322 19.554 14.217 1.00 82.19 320 ASN A O 1
ATOM 2468 N N . PRO A 1 321 ? -12.264 21.237 15.358 1.00 74.56 321 PRO A N 1
ATOM 2469 C CA . PRO A 1 321 ? -11.069 22.079 15.287 1.00 74.56 321 PRO A CA 1
ATOM 2470 C C . PRO A 1 321 ? -9.865 21.480 16.040 1.00 74.56 321 PRO A C 1
ATOM 2472 O O . PRO A 1 321 ? -8.735 21.887 15.794 1.00 74.56 321 PRO A O 1
ATOM 2475 N N . GLY A 1 322 ? -10.087 20.503 16.929 1.00 84.06 322 GLY A N 1
ATOM 2476 C CA . GLY A 1 322 ? -9.055 19.760 17.652 1.00 84.06 322 GLY A CA 1
ATOM 2477 C C . GLY A 1 322 ? -8.839 18.357 17.092 1.00 84.06 322 GLY A C 1
ATOM 2478 O O . GLY A 1 322 ? -8.804 17.405 17.862 1.00 84.06 322 GLY A O 1
ATOM 2479 N N . ILE A 1 323 ? -8.772 18.191 15.765 1.00 90.06 323 ILE A N 1
ATOM 2480 C CA . ILE A 1 323 ? -8.573 16.864 15.159 1.00 90.06 323 ILE A CA 1
ATOM 2481 C C . ILE A 1 323 ? -7.218 16.241 15.530 1.00 90.06 323 ILE A C 1
ATOM 2483 O O . ILE A 1 323 ? -7.115 15.027 15.722 1.00 90.06 323 ILE A O 1
ATOM 2487 N N . TRP A 1 324 ? -6.202 17.080 15.710 1.00 92.25 324 TRP A N 1
ATOM 2488 C CA . TRP A 1 324 ? -4.907 16.697 16.257 1.00 92.25 324 TRP A CA 1
ATOM 2489 C C . TRP A 1 324 ? -5.069 16.199 17.695 1.00 92.25 324 TRP A C 1
ATOM 2491 O O . TRP A 1 324 ? -5.658 16.877 18.537 1.00 92.25 324 TRP A O 1
ATOM 2501 N N . GLY A 1 325 ? -4.568 15.000 17.973 1.00 94.44 325 GLY A N 1
ATOM 2502 C CA . GLY A 1 325 ? -4.704 14.341 19.265 1.00 94.44 325 GLY A CA 1
ATOM 2503 C C . GLY A 1 325 ? -6.120 13.853 19.583 1.00 94.44 325 GLY A C 1
ATOM 2504 O O . GLY A 1 325 ? -6.449 13.701 20.759 1.00 94.44 325 GLY A O 1
ATOM 2505 N N . SER A 1 326 ? -6.972 13.631 18.576 1.00 95.31 326 SER A N 1
ATOM 2506 C CA . SER A 1 326 ? -8.366 13.203 18.792 1.00 95.31 326 SER A CA 1
ATOM 2507 C C . SER A 1 326 ? -8.643 11.729 18.519 1.00 95.31 326 SER A C 1
ATOM 2509 O O . SER A 1 326 ? -9.729 11.258 18.855 1.00 95.31 326 SER A O 1
ATOM 2511 N N . PHE A 1 327 ? -7.703 10.990 17.924 1.00 97.50 327 PHE A N 1
ATOM 2512 C CA . PHE A 1 327 ? -7.915 9.581 17.602 1.00 97.50 327 PHE A CA 1
ATOM 2513 C C . PHE A 1 327 ? -7.438 8.685 18.737 1.00 97.50 327 PHE A C 1
ATOM 2515 O O . PHE A 1 327 ? -6.260 8.673 19.092 1.00 97.50 327 PHE A O 1
ATOM 2522 N N . ASP A 1 328 ? -8.366 7.921 19.305 1.00 98.25 328 ASP A N 1
ATOM 2523 C CA . ASP A 1 328 ? -8.062 6.927 20.333 1.00 98.25 328 ASP A CA 1
ATOM 2524 C C . ASP A 1 328 ? -7.337 5.721 19.746 1.00 98.25 328 ASP A C 1
ATOM 2526 O O . ASP A 1 328 ? -6.528 5.088 20.420 1.00 98.25 328 ASP A O 1
ATOM 2530 N N . ILE A 1 329 ? -7.656 5.385 18.497 1.00 98.75 329 ILE A N 1
ATOM 2531 C CA . ILE A 1 329 ? -7.102 4.237 17.800 1.00 98.75 329 ILE A CA 1
ATOM 2532 C C . ILE A 1 329 ? -6.683 4.678 16.403 1.00 98.75 329 ILE A C 1
ATOM 2534 O O . ILE A 1 329 ? -7.499 5.188 15.633 1.00 98.75 329 ILE A O 1
ATOM 2538 N N . ILE A 1 330 ? -5.418 4.446 16.078 1.00 98.75 330 ILE A N 1
ATOM 2539 C CA . ILE A 1 330 ? -4.909 4.546 14.711 1.00 98.75 330 ILE A CA 1
ATOM 2540 C C . ILE A 1 330 ? -4.582 3.123 14.258 1.00 98.75 330 ILE A C 1
ATOM 2542 O O . ILE A 1 330 ? -3.959 2.364 15.001 1.00 98.75 330 ILE A O 1
ATOM 2546 N N . LEU A 1 331 ? -5.033 2.753 13.068 1.00 98.75 331 LEU A N 1
ATOM 2547 C CA . LEU A 1 331 ? -4.802 1.462 12.434 1.00 98.75 331 LEU A CA 1
ATOM 2548 C C . LEU A 1 331 ? -3.958 1.666 11.177 1.00 98.75 331 LEU A C 1
ATOM 2550 O O . LEU A 1 331 ? -4.095 2.680 10.487 1.00 98.75 331 LEU A O 1
ATOM 2554 N N . GLY A 1 332 ? -3.102 0.701 10.872 1.00 95.69 332 GLY A N 1
ATOM 2555 C CA . GLY A 1 332 ? -2.367 0.668 9.619 1.00 95.69 332 GLY A CA 1
ATOM 2556 C C . GLY A 1 332 ? -1.765 -0.699 9.349 1.00 95.69 332 GLY A C 1
ATOM 2557 O O . GLY A 1 332 ? -1.422 -1.434 10.277 1.00 95.69 332 GLY A O 1
ATOM 2558 N N . SER A 1 333 ? -1.583 -1.016 8.075 1.00 91.38 333 SER A N 1
ATOM 2559 C CA . SER A 1 333 ? -0.880 -2.221 7.646 1.00 91.38 333 SER A CA 1
ATOM 2560 C C . SER A 1 333 ? 0.019 -1.909 6.458 1.00 91.38 333 SER A C 1
ATOM 2562 O O . SER A 1 333 ? -0.454 -1.286 5.515 1.00 91.38 333 SER A O 1
ATOM 2564 N N . ASP A 1 334 ? 1.289 -2.325 6.508 1.00 84.62 334 ASP A N 1
ATOM 2565 C CA . ASP A 1 334 ? 2.290 -2.095 5.450 1.00 84.62 334 ASP A CA 1
ATOM 2566 C C . ASP A 1 334 ? 2.259 -0.650 4.890 1.00 84.62 334 ASP A C 1
ATOM 2568 O O . ASP A 1 334 ? 2.092 -0.421 3.697 1.00 84.62 334 ASP A O 1
ATOM 2572 N N . LEU A 1 335 ? 2.403 0.359 5.756 1.00 82.81 335 LEU A N 1
ATOM 2573 C CA . LEU A 1 335 ? 2.276 1.774 5.362 1.00 82.81 335 LEU A CA 1
ATOM 2574 C C . LEU A 1 335 ? 3.551 2.358 4.752 1.00 82.81 335 LEU A C 1
ATOM 2576 O O . LEU A 1 335 ? 3.506 3.397 4.096 1.00 82.81 335 LEU A O 1
ATOM 2580 N N . VAL A 1 336 ? 4.696 1.741 5.032 1.00 75.25 336 VAL A N 1
ATOM 2581 C CA . VAL A 1 336 ? 6.009 2.341 4.807 1.00 75.25 336 VAL A CA 1
ATOM 2582 C C . VAL A 1 336 ? 6.794 1.552 3.767 1.00 75.25 336 VAL A C 1
ATOM 2584 O O . VAL A 1 336 ? 6.981 0.340 3.897 1.00 75.25 336 VAL A O 1
ATOM 2587 N N . TYR A 1 337 ? 7.281 2.277 2.759 1.00 65.75 337 TYR A N 1
ATOM 2588 C CA . TYR A 1 337 ? 7.982 1.725 1.597 1.00 65.75 337 TYR A CA 1
ATOM 2589 C C . TYR A 1 337 ? 9.351 2.383 1.341 1.00 65.75 337 TYR A C 1
ATOM 2591 O O . TYR A 1 337 ? 10.086 1.922 0.475 1.00 65.75 337 TYR A O 1
ATOM 2599 N N . ASN A 1 338 ? 9.695 3.452 2.072 1.00 61.69 338 ASN A N 1
ATOM 2600 C CA . ASN A 1 338 ? 10.994 4.132 2.016 1.00 61.69 338 ASN A CA 1
ATOM 2601 C C . ASN A 1 338 ? 11.267 4.934 3.307 1.00 61.69 338 ASN A C 1
ATOM 2603 O O . ASN A 1 338 ? 10.360 5.146 4.117 1.00 61.69 338 ASN A O 1
ATOM 2607 N N . SER A 1 339 ? 12.503 5.422 3.461 1.00 63.53 339 SER A N 1
ATOM 2608 C CA . SER A 1 339 ? 12.987 6.121 4.662 1.00 63.53 339 SER A CA 1
ATOM 2609 C C . SER A 1 339 ? 12.328 7.473 4.942 1.00 63.53 339 SER A C 1
ATOM 2611 O O . SER A 1 339 ? 12.155 7.854 6.101 1.00 63.53 339 SER A O 1
ATOM 2613 N N . ASP A 1 340 ? 11.928 8.214 3.910 1.00 66.94 340 ASP A N 1
ATOM 2614 C CA . ASP A 1 340 ? 11.323 9.538 4.096 1.00 66.94 340 ASP A CA 1
ATOM 2615 C C . ASP A 1 340 ? 9.903 9.426 4.658 1.00 66.94 340 ASP A C 1
ATOM 2617 O O . ASP A 1 340 ? 9.501 10.202 5.536 1.00 66.94 340 ASP A O 1
ATOM 2621 N N . MET A 1 341 ? 9.165 8.401 4.220 1.00 69.31 341 MET A N 1
ATOM 2622 C CA . MET A 1 341 ? 7.849 8.077 4.761 1.00 69.31 341 MET A CA 1
ATOM 2623 C C . MET A 1 341 ? 7.925 7.707 6.244 1.00 69.31 341 MET A C 1
ATOM 2625 O O . MET A 1 341 ? 7.054 8.126 7.001 1.00 69.31 341 MET A O 1
ATOM 2629 N N . GLU A 1 342 ? 8.964 6.988 6.684 1.00 81.44 342 GLU A N 1
ATOM 2630 C CA . GLU A 1 342 ? 9.125 6.554 8.082 1.00 81.44 342 GLU A CA 1
ATOM 2631 C C . GLU A 1 342 ? 9.067 7.736 9.055 1.00 81.44 342 GLU A C 1
ATOM 2633 O O . GLU A 1 342 ? 8.310 7.727 10.028 1.00 81.44 342 GLU A O 1
ATOM 2638 N N . ILE A 1 343 ? 9.857 8.776 8.774 1.00 83.75 343 ILE A N 1
ATOM 2639 C CA . ILE A 1 343 ? 10.014 9.941 9.651 1.00 83.75 343 ILE A CA 1
ATOM 2640 C C . ILE A 1 343 ? 8.775 10.831 9.607 1.00 83.75 343 ILE A C 1
ATOM 2642 O O . ILE A 1 343 ? 8.335 11.352 10.635 1.00 83.75 343 ILE A O 1
ATOM 2646 N N . GLN A 1 344 ? 8.230 11.069 8.416 1.00 83.81 344 GLN A N 1
ATOM 2647 C CA . GLN A 1 344 ? 7.093 11.970 8.276 1.00 83.81 344 GLN A CA 1
ATOM 2648 C C . GLN A 1 344 ? 5.815 11.335 8.833 1.00 83.81 344 GLN A C 1
ATOM 2650 O O . GLN A 1 344 ? 5.102 11.970 9.614 1.00 83.81 344 GLN A O 1
ATOM 2655 N N . LEU A 1 345 ? 5.561 10.066 8.513 1.00 90.62 345 LEU A N 1
ATOM 2656 C CA . LEU A 1 345 ? 4.388 9.346 8.995 1.00 90.62 345 LEU A CA 1
ATOM 2657 C C . LEU A 1 345 ? 4.426 9.143 10.514 1.00 90.62 345 LEU A C 1
ATOM 2659 O O . LEU A 1 345 ? 3.388 9.267 11.162 1.00 90.62 345 LEU A O 1
ATOM 2663 N N . SER A 1 346 ? 5.601 8.911 11.115 1.00 94.69 346 SER A N 1
ATOM 2664 C CA . SER A 1 346 ? 5.702 8.772 12.574 1.00 94.69 346 SER A CA 1
ATOM 2665 C C . SER A 1 346 ? 5.275 10.043 13.315 1.00 94.69 346 SER A C 1
ATOM 2667 O O . SER A 1 346 ? 4.613 9.965 14.354 1.00 94.69 346 SER A O 1
ATOM 2669 N N . ARG A 1 347 ? 5.581 11.222 12.755 1.00 92.56 347 ARG A N 1
ATOM 2670 C CA . ARG A 1 347 ? 5.125 12.519 13.278 1.00 92.56 347 ARG A CA 1
ATOM 2671 C C . ARG A 1 347 ? 3.622 12.690 13.120 1.00 92.56 347 ARG A C 1
ATOM 2673 O O . ARG A 1 347 ? 2.973 13.085 14.079 1.00 92.56 347 ARG A O 1
ATOM 2680 N N . VAL A 1 348 ? 3.067 12.346 11.958 1.00 93.56 348 VAL A N 1
ATOM 2681 C CA . VAL A 1 348 ? 1.615 12.406 11.710 1.00 93.56 348 VAL A CA 1
ATOM 2682 C C . VAL A 1 348 ? 0.862 11.515 12.695 1.00 93.56 348 VAL A C 1
ATOM 2684 O O . VAL A 1 348 ? -0.093 11.966 13.323 1.00 93.56 348 VAL A O 1
ATOM 2687 N N . ILE A 1 349 ? 1.320 10.277 12.894 1.00 96.62 349 ILE A N 1
ATOM 2688 C CA . ILE A 1 349 ? 0.739 9.349 13.871 1.00 96.62 349 ILE A CA 1
ATOM 2689 C C . ILE A 1 349 ? 0.831 9.938 15.275 1.00 96.62 349 ILE A C 1
ATOM 2691 O O . ILE A 1 349 ? -0.180 9.995 15.972 1.00 96.62 349 ILE A O 1
ATOM 2695 N N . SER A 1 350 ? 2.012 10.417 15.679 1.00 96.38 350 SER A N 1
ATOM 2696 C CA . SER A 1 350 ? 2.191 11.045 16.989 1.00 96.38 350 SER A CA 1
ATOM 2697 C C . SER A 1 350 ? 1.267 12.249 17.162 1.00 96.38 350 SER A C 1
ATOM 2699 O O . SER A 1 350 ? 0.652 12.371 18.210 1.00 96.38 350 SER A O 1
ATOM 2701 N N . ASP A 1 351 ? 1.076 13.100 16.155 1.00 94.25 351 ASP A N 1
ATOM 2702 C CA . ASP A 1 351 ? 0.220 14.287 16.245 1.00 94.25 351 ASP A CA 1
ATOM 2703 C C . ASP A 1 351 ? -1.282 13.950 16.240 1.00 94.25 351 ASP A C 1
ATOM 2705 O O . ASP A 1 351 ? -2.062 14.633 16.902 1.00 94.25 351 ASP A O 1
ATOM 2709 N N . LEU A 1 352 ? -1.717 12.901 15.536 1.00 95.69 352 LEU A N 1
ATOM 2710 C CA . LEU A 1 352 ? -3.123 12.470 15.488 1.00 95.69 352 LEU A CA 1
ATOM 2711 C C . LEU A 1 352 ? -3.565 11.717 16.750 1.00 95.69 352 LEU A C 1
ATOM 2713 O O . LEU A 1 352 ? -4.737 11.792 17.135 1.00 95.69 352 LEU A O 1
ATOM 2717 N N . LEU A 1 353 ? -2.640 11.002 17.393 1.00 97.62 353 LEU A N 1
ATOM 2718 C CA . LEU A 1 353 ? -2.940 10.099 18.498 1.00 97.62 353 LEU A CA 1
ATOM 2719 C C . LEU A 1 353 ? -3.354 10.862 19.760 1.00 97.62 353 LEU A C 1
ATOM 2721 O O . LEU A 1 353 ? -2.644 11.763 20.225 1.00 97.62 353 LEU A O 1
ATOM 2725 N N . SER A 1 354 ? -4.478 10.479 20.360 1.00 96.69 354 SER A N 1
ATOM 2726 C CA . SER A 1 354 ? -4.928 11.061 21.624 1.00 96.69 354 SER A CA 1
ATOM 2727 C C . SER A 1 354 ? -3.953 10.758 22.772 1.00 96.69 354 SER A C 1
ATOM 2729 O O . SER A 1 354 ? -3.109 9.865 22.650 1.00 96.69 354 SER A O 1
ATOM 2731 N N . PRO A 1 355 ? -4.016 11.485 23.906 1.00 95.00 355 PRO A N 1
ATOM 2732 C CA . PRO A 1 355 ? -3.113 11.254 25.037 1.00 95.00 355 PRO A CA 1
ATOM 2733 C C . PRO A 1 355 ? -3.095 9.807 25.548 1.00 95.00 355 PRO A C 1
ATOM 2735 O O . PRO A 1 355 ? -2.062 9.335 26.009 1.00 95.00 355 PRO A O 1
ATOM 2738 N N . LEU A 1 356 ? -4.228 9.104 25.444 1.00 95.50 356 LEU A N 1
ATOM 2739 C CA . LEU A 1 356 ? -4.380 7.693 25.823 1.00 95.50 356 LEU A CA 1
ATOM 2740 C C . LEU A 1 356 ? -4.530 6.774 24.602 1.00 95.50 356 LEU A C 1
ATOM 2742 O O . LEU A 1 356 ? -4.949 5.623 24.740 1.00 95.50 356 LEU A O 1
ATOM 2746 N N . GLY A 1 357 ? -4.242 7.293 23.410 1.00 97.62 357 GLY A N 1
ATOM 2747 C CA . GLY A 1 357 ? -4.451 6.584 22.164 1.00 97.62 357 GLY A CA 1
ATOM 2748 C C . GLY A 1 357 ? -3.440 5.461 21.956 1.00 97.62 357 GLY A C 1
ATOM 2749 O O . GLY A 1 357 ? -2.345 5.453 22.525 1.00 97.62 357 GLY A O 1
ATOM 2750 N N . THR A 1 358 ? -3.818 4.491 21.130 1.00 98.50 358 THR A N 1
ATOM 2751 C CA . THR A 1 358 ? -2.941 3.402 20.693 1.00 98.50 358 THR A CA 1
ATOM 2752 C C . THR A 1 358 ? -2.908 3.317 19.170 1.00 98.50 358 THR A C 1
ATOM 2754 O O . THR A 1 358 ? -3.948 3.325 18.515 1.00 98.50 358 THR A O 1
ATOM 2757 N N . PHE A 1 359 ? -1.708 3.222 18.610 1.00 98.62 359 PHE A N 1
ATOM 2758 C CA . PHE A 1 359 ? -1.484 2.885 17.212 1.00 98.62 359 PHE A CA 1
ATOM 2759 C C . PHE A 1 359 ? -1.216 1.383 17.097 1.00 98.62 359 PHE A C 1
ATOM 2761 O O . PHE A 1 359 ? -0.316 0.870 17.765 1.00 98.62 359 PHE A O 1
ATOM 2768 N N . TYR A 1 360 ? -2.007 0.694 16.278 1.00 98.31 360 TYR A N 1
ATOM 2769 C CA . TYR A 1 360 ? -1.811 -0.707 15.916 1.00 98.31 360 TYR A CA 1
ATOM 2770 C C . TYR A 1 360 ? -1.336 -0.778 14.472 1.00 98.31 360 TYR A C 1
ATOM 2772 O O . TYR A 1 360 ? -2.049 -0.356 13.559 1.00 98.31 360 TYR A O 1
ATOM 2780 N N . TYR A 1 361 ? -0.141 -1.324 14.282 1.00 96.38 361 TYR A N 1
ATOM 2781 C CA . TYR A 1 361 ? 0.507 -1.424 12.988 1.00 96.38 361 TYR A CA 1
ATOM 2782 C C . TYR A 1 361 ? 0.900 -2.857 12.689 1.00 96.38 361 TYR A C 1
ATOM 2784 O O . TYR A 1 361 ? 1.604 -3.480 13.480 1.00 96.38 361 TYR A O 1
ATOM 2792 N N . VAL A 1 362 ? 0.461 -3.369 11.546 1.00 92.69 362 VAL A N 1
ATOM 2793 C CA . VAL A 1 362 ? 0.800 -4.718 11.097 1.00 92.69 362 VAL A CA 1
ATOM 2794 C C . VAL A 1 362 ? 1.748 -4.641 9.917 1.00 92.69 362 VAL A C 1
ATOM 2796 O O . VAL A 1 362 ? 1.454 -3.982 8.923 1.00 92.69 362 VAL A O 1
ATOM 2799 N N . HIS A 1 363 ? 2.886 -5.315 10.014 1.00 87.19 363 HIS A N 1
ATOM 2800 C CA . HIS A 1 363 ? 3.873 -5.324 8.941 1.00 87.19 363 HIS A CA 1
ATOM 2801 C C . HIS A 1 363 ? 4.575 -6.667 8.808 1.00 87.19 363 HIS A C 1
ATOM 2803 O O . HIS A 1 363 ? 4.540 -7.503 9.712 1.00 87.19 363 HIS A O 1
ATOM 2809 N N . ARG A 1 364 ? 5.244 -6.848 7.671 1.00 80.62 364 ARG A N 1
ATOM 2810 C CA . ARG A 1 364 ? 6.138 -7.982 7.420 1.00 80.62 364 ARG A CA 1
ATOM 2811 C C . ARG A 1 364 ? 7.521 -7.772 8.045 1.00 80.62 364 ARG A C 1
ATOM 2813 O O . ARG A 1 364 ? 7.983 -6.637 8.175 1.00 80.62 364 ARG A O 1
ATOM 2820 N N . HIS A 1 365 ? 8.170 -8.866 8.438 1.00 73.75 365 HIS A N 1
ATOM 2821 C CA . HIS A 1 365 ? 9.500 -8.877 9.055 1.00 73.75 365 HIS A CA 1
ATOM 2822 C C . HIS A 1 365 ? 10.628 -8.529 8.083 1.00 73.75 365 HIS A C 1
ATOM 2824 O O . HIS A 1 365 ? 11.572 -7.832 8.437 1.00 73.75 365 HIS A O 1
ATOM 2830 N N . ASP A 1 366 ? 10.523 -9.018 6.850 1.00 65.62 366 ASP A N 1
ATOM 2831 C CA . ASP A 1 366 ? 11.542 -8.912 5.803 1.00 65.62 366 ASP A CA 1
ATOM 2832 C C . ASP A 1 366 ? 11.663 -7.505 5.195 1.00 65.62 366 ASP A C 1
ATOM 2834 O O . ASP A 1 366 ? 12.536 -7.254 4.362 1.00 65.62 366 ASP A O 1
ATOM 2838 N N . ARG A 1 367 ? 10.838 -6.552 5.642 1.00 65.00 367 ARG A N 1
ATOM 2839 C CA . ARG A 1 367 ? 10.933 -5.153 5.231 1.00 65.00 367 ARG A CA 1
ATOM 2840 C C . ARG A 1 367 ? 11.934 -4.393 6.095 1.00 65.00 367 ARG A C 1
ATOM 2842 O O . ARG A 1 367 ? 11.638 -4.046 7.237 1.00 65.00 367 ARG A O 1
ATOM 2849 N N . LEU A 1 368 ? 13.066 -4.019 5.496 1.00 57.56 368 LEU A N 1
ATOM 2850 C CA . LEU A 1 368 ? 14.101 -3.178 6.119 1.00 57.56 368 LEU A CA 1
ATOM 2851 C C . LEU A 1 368 ? 13.523 -1.884 6.741 1.00 57.56 368 LEU A C 1
ATOM 2853 O O . LEU A 1 368 ? 13.953 -1.447 7.806 1.00 57.56 368 LEU A O 1
ATOM 2857 N N . SER A 1 369 ? 12.492 -1.304 6.116 1.00 66.25 369 SER A N 1
ATOM 2858 C CA . SER A 1 369 ? 11.807 -0.100 6.607 1.00 66.25 369 SER A CA 1
ATOM 2859 C C . SER A 1 369 ? 11.016 -0.284 7.905 1.00 66.25 369 SER A C 1
ATOM 2861 O O . SER A 1 369 ? 10.731 0.695 8.593 1.00 66.25 369 SER A O 1
ATOM 2863 N N . ALA A 1 370 ? 10.656 -1.510 8.291 1.00 68.19 370 ALA A N 1
ATOM 2864 C CA . ALA A 1 370 ? 9.863 -1.740 9.497 1.00 68.19 370 ALA A CA 1
ATOM 2865 C C . ALA A 1 370 ? 10.643 -1.419 10.783 1.00 68.19 370 ALA A C 1
ATOM 2867 O O . ALA A 1 370 ? 10.126 -0.735 11.672 1.00 68.19 370 ALA A O 1
ATOM 2868 N N . SER A 1 371 ? 11.911 -1.842 10.862 1.00 73.62 371 SER A N 1
ATOM 2869 C CA . SER A 1 371 ? 12.775 -1.529 12.007 1.00 73.62 371 SER A CA 1
ATOM 2870 C C . SER A 1 371 ? 13.032 -0.030 12.124 1.00 73.62 371 SER A C 1
ATOM 2872 O O . SER A 1 371 ? 12.984 0.529 13.222 1.00 73.62 371 SER A O 1
ATOM 2874 N N . ASN A 1 372 ? 13.242 0.639 10.991 1.00 84.75 372 ASN A N 1
ATOM 2875 C CA . ASN A 1 372 ? 13.483 2.075 10.970 1.00 84.75 372 ASN A CA 1
ATOM 2876 C C . ASN A 1 372 ? 12.221 2.860 11.346 1.00 84.75 372 ASN A C 1
ATOM 2878 O O . ASN A 1 372 ? 12.296 3.818 12.116 1.00 84.75 372 ASN A O 1
ATOM 2882 N N . PHE A 1 373 ? 11.045 2.410 10.898 1.00 90.06 373 PHE A N 1
ATOM 2883 C CA . PHE A 1 373 ? 9.780 3.034 11.263 1.00 90.06 373 PHE A CA 1
ATOM 2884 C C . PHE A 1 373 ? 9.508 2.958 12.766 1.00 90.06 373 PHE A C 1
ATOM 2886 O O . PHE A 1 373 ? 9.107 3.951 13.376 1.00 90.06 373 PHE A O 1
ATOM 2893 N N . ARG A 1 374 ? 9.802 1.818 13.401 1.00 92.06 374 ARG A N 1
ATOM 2894 C CA . ARG A 1 374 ? 9.746 1.695 14.863 1.00 92.06 374 ARG A CA 1
ATOM 2895 C C . ARG A 1 374 ? 10.644 2.725 15.549 1.00 92.06 374 ARG A C 1
ATOM 2897 O O . ARG A 1 374 ? 10.183 3.428 16.449 1.00 92.06 374 ARG A O 1
ATOM 2904 N N . SER A 1 375 ? 11.900 2.849 15.118 1.00 92.19 375 SER A N 1
ATOM 2905 C CA . SER A 1 375 ? 12.816 3.866 15.654 1.00 92.19 375 SER A CA 1
ATOM 2906 C C . SER A 1 375 ? 12.299 5.291 15.421 1.00 92.19 375 SER A C 1
ATOM 2908 O O . SER A 1 375 ? 12.399 6.134 16.313 1.00 92.19 375 SER A O 1
ATOM 2910 N N . ALA A 1 376 ? 11.680 5.562 14.270 1.00 93.69 376 ALA A N 1
ATOM 2911 C CA . ALA A 1 376 ? 11.070 6.852 13.964 1.00 93.69 376 ALA A CA 1
ATOM 2912 C C . ALA A 1 376 ? 9.864 7.166 14.870 1.00 93.69 376 ALA A C 1
ATOM 2914 O O . ALA A 1 376 ? 9.704 8.313 15.290 1.00 93.69 376 ALA A O 1
ATOM 2915 N N . LEU A 1 377 ? 9.036 6.173 15.213 1.00 96.12 377 LEU A N 1
ATOM 2916 C CA . LEU A 1 377 ? 7.930 6.307 16.174 1.00 96.12 377 LEU A CA 1
ATOM 2917 C C . LEU A 1 377 ? 8.448 6.587 17.592 1.00 96.12 377 LEU A C 1
ATOM 2919 O O . LEU A 1 377 ? 7.931 7.467 18.284 1.00 96.12 377 LEU A O 1
ATOM 2923 N N . GLU A 1 378 ? 9.503 5.892 18.018 1.00 96.25 378 GLU A N 1
ATOM 2924 C CA . GLU A 1 378 ? 10.140 6.119 19.322 1.00 96.25 378 GLU A CA 1
ATOM 2925 C C . GLU A 1 378 ? 10.766 7.520 19.419 1.00 96.25 378 GLU A C 1
ATOM 2927 O O . GLU A 1 378 ? 10.617 8.208 20.439 1.00 96.25 378 GLU A O 1
ATOM 2932 N N . ALA A 1 379 ? 11.400 7.984 18.337 1.00 95.38 379 ALA A N 1
ATOM 2933 C CA . ALA A 1 379 ? 11.920 9.344 18.207 1.00 95.38 379 ALA A CA 1
ATOM 2934 C C . ALA A 1 379 ? 10.802 10.404 18.206 1.00 95.38 379 ALA A C 1
ATOM 2936 O O . ALA A 1 379 ? 10.998 11.499 18.733 1.00 95.38 379 ALA A O 1
ATOM 2937 N N . ALA A 1 380 ? 9.615 10.069 17.692 1.00 95.50 380 ALA A N 1
ATOM 2938 C CA . ALA A 1 380 ? 8.414 10.907 17.746 1.00 95.50 380 ALA A CA 1
ATOM 2939 C C . ALA A 1 380 ? 7.706 10.896 19.121 1.00 95.50 380 ALA A C 1
ATOM 2941 O O . ALA A 1 380 ? 6.630 11.481 19.270 1.00 95.50 380 ALA A O 1
ATOM 2942 N N . GLY A 1 381 ? 8.305 10.262 20.137 1.00 95.88 381 GLY A N 1
ATOM 2943 C CA . GLY A 1 381 ? 7.825 10.282 21.520 1.00 95.88 381 GLY A CA 1
ATOM 2944 C C . GLY A 1 381 ? 6.897 9.128 21.895 1.00 95.88 381 GLY A C 1
ATOM 2945 O O . GLY A 1 381 ? 6.265 9.189 22.953 1.00 95.88 381 GLY A O 1
ATOM 2946 N N . LEU A 1 382 ? 6.816 8.083 21.070 1.00 97.56 382 LEU A N 1
ATOM 2947 C CA . LEU A 1 382 ? 6.008 6.901 21.355 1.00 97.56 382 LEU A CA 1
ATOM 2948 C C . LEU A 1 382 ? 6.832 5.802 22.051 1.00 97.56 382 LEU A C 1
ATOM 2950 O O . LEU A 1 382 ? 8.060 5.763 21.988 1.00 97.56 382 LEU A O 1
ATOM 2954 N N . ILE A 1 383 ? 6.147 4.913 22.761 1.00 97.44 383 ILE A N 1
ATOM 2955 C CA . ILE A 1 383 ? 6.666 3.646 23.276 1.00 97.44 383 ILE A CA 1
ATOM 2956 C C . ILE A 1 383 ? 6.130 2.557 22.360 1.00 97.44 383 ILE A C 1
ATOM 2958 O O . ILE A 1 383 ? 4.912 2.398 22.274 1.00 97.44 383 ILE A O 1
ATOM 2962 N N . CYS A 1 384 ? 7.026 1.811 21.718 1.00 96.69 384 CYS A N 1
ATOM 2963 C CA . CYS A 1 384 ? 6.669 0.737 20.799 1.00 96.69 384 CYS A CA 1
ATOM 2964 C C . CYS A 1 384 ? 6.906 -0.635 21.440 1.00 96.69 384 CYS A C 1
ATOM 2966 O O . CYS A 1 384 ? 7.948 -0.891 22.046 1.00 96.69 384 CYS A O 1
ATOM 2968 N N . GLN A 1 385 ? 5.930 -1.523 21.292 1.00 95.56 385 GLN A N 1
ATOM 2969 C CA . GLN A 1 385 ? 6.019 -2.943 21.624 1.00 95.56 385 GLN A CA 1
ATOM 2970 C C . GLN A 1 385 ? 5.659 -3.745 20.386 1.00 95.56 385 GLN A C 1
ATOM 2972 O O . GLN A 1 385 ? 4.841 -3.299 19.594 1.00 95.56 385 GLN A O 1
ATOM 2977 N N . GLU A 1 386 ? 6.253 -4.916 20.220 1.00 92.69 386 GLU A N 1
ATOM 2978 C CA . GLU A 1 386 ? 6.095 -5.698 19.000 1.00 92.69 386 GLU A CA 1
ATOM 2979 C C . GLU A 1 386 ? 5.912 -7.171 19.352 1.00 92.69 386 GLU A C 1
ATOM 2981 O O . GLU A 1 386 ? 6.579 -7.678 20.260 1.00 92.69 386 GLU A O 1
ATOM 2986 N N . ALA A 1 387 ? 4.993 -7.842 18.663 1.00 91.69 387 ALA A N 1
ATOM 2987 C CA . ALA A 1 387 ? 4.717 -9.260 18.847 1.00 91.69 387 ALA A CA 1
ATOM 2988 C C . ALA A 1 387 ? 4.566 -9.958 17.486 1.00 91.69 387 ALA A C 1
ATOM 2990 O O . ALA A 1 387 ? 3.862 -9.427 16.624 1.00 91.69 387 ALA A O 1
ATOM 2991 N N . PRO A 1 388 ? 5.189 -11.133 17.282 1.00 91.31 388 PRO A N 1
ATOM 2992 C CA . PRO A 1 388 ? 5.015 -11.902 16.055 1.00 91.31 388 PRO A CA 1
ATOM 2993 C C . PRO A 1 388 ? 3.585 -12.446 15.951 1.00 91.31 388 PRO A C 1
ATOM 2995 O O . PRO A 1 388 ? 2.931 -12.714 16.965 1.00 91.31 388 PRO A O 1
ATOM 2998 N N . SER A 1 389 ? 3.104 -12.633 14.725 1.00 86.12 389 SER A N 1
ATOM 2999 C CA . SER A 1 389 ? 1.807 -13.247 14.450 1.00 86.12 389 SER A CA 1
ATOM 3000 C C . SER A 1 389 ? 1.775 -14.698 14.938 1.00 86.12 389 SER A C 1
ATOM 3002 O O . SER A 1 389 ? 2.706 -15.452 14.640 1.00 86.12 389 SER A O 1
ATOM 3004 N N . PRO A 1 390 ? 0.706 -15.131 15.630 1.00 87.38 390 PRO A N 1
ATOM 3005 C CA . PRO A 1 390 ? 0.439 -16.548 15.845 1.00 87.38 390 PRO A CA 1
ATOM 3006 C C . PRO A 1 390 ? 0.433 -17.327 14.523 1.00 87.38 390 PRO A C 1
ATOM 3008 O O . PRO A 1 390 ? -0.020 -16.817 13.501 1.00 87.38 390 PRO A O 1
ATOM 3011 N N . GLU A 1 391 ? 0.863 -18.591 14.548 1.00 82.06 391 GLU A N 1
ATOM 3012 C CA . GLU A 1 391 ? 0.896 -19.458 13.355 1.00 82.06 391 GLU A CA 1
ATOM 3013 C C . GLU A 1 391 ? -0.485 -19.585 12.682 1.00 82.06 391 GLU A C 1
ATOM 3015 O O . GLU A 1 391 ? -0.605 -19.684 11.464 1.00 82.06 391 GLU A O 1
ATOM 3020 N N . GLU A 1 392 ? -1.560 -19.520 13.469 1.00 81.12 392 GLU A N 1
ATOM 3021 C CA . GLU A 1 392 ? -2.936 -19.549 12.970 1.00 81.12 392 GLU A CA 1
ATOM 3022 C C . GLU A 1 392 ? -3.313 -18.351 12.088 1.00 81.12 392 GLU A C 1
ATOM 3024 O O . GLU A 1 392 ? -4.216 -18.491 11.265 1.00 81.12 392 GLU A O 1
ATOM 3029 N N . TYR A 1 393 ? -2.610 -17.219 12.189 1.00 80.69 393 TYR A N 1
ATOM 3030 C CA . TYR A 1 393 ? -2.870 -16.039 11.357 1.00 80.69 393 TYR A CA 1
ATOM 3031 C C . TYR A 1 393 ? -2.267 -16.162 9.956 1.00 80.69 393 TYR A C 1
ATOM 3033 O O . TYR A 1 393 ? -2.705 -15.467 9.043 1.00 80.69 393 TYR A O 1
ATOM 3041 N N . ALA A 1 394 ? -1.308 -17.073 9.758 1.00 69.31 394 ALA A N 1
ATOM 3042 C CA . ALA A 1 394 ? -0.784 -17.399 8.431 1.00 69.31 394 ALA A CA 1
ATOM 3043 C C . ALA A 1 394 ? -1.804 -18.181 7.578 1.00 69.31 394 ALA A C 1
ATOM 3045 O O . ALA A 1 394 ? -1.578 -18.450 6.399 1.00 69.31 394 ALA A O 1
ATOM 3046 N N . ARG A 1 395 ? -2.955 -18.560 8.149 1.00 71.75 395 ARG A N 1
ATOM 3047 C CA . ARG A 1 395 ? -4.024 -19.231 7.409 1.00 71.75 395 ARG A CA 1
ATOM 3048 C C . ARG A 1 395 ? -4.786 -18.218 6.568 1.00 71.75 395 ARG A C 1
ATOM 3050 O O . ARG A 1 395 ? -5.503 -17.376 7.099 1.00 71.75 395 ARG A O 1
ATOM 3057 N N . ASN A 1 396 ? -4.709 -18.360 5.248 1.00 71.81 396 ASN A N 1
ATOM 3058 C CA . ASN A 1 396 ? -5.558 -17.581 4.357 1.00 71.81 396 ASN A CA 1
ATOM 3059 C C . ASN A 1 396 ? -7.036 -18.027 4.508 1.00 71.81 396 ASN A C 1
ATOM 3061 O O . ASN A 1 396 ? -7.356 -19.188 4.219 1.00 71.81 396 ASN A O 1
ATOM 3065 N N . PRO A 1 397 ? -7.953 -17.132 4.932 1.00 71.81 397 PRO A N 1
ATOM 3066 C CA . PRO A 1 397 ? -9.363 -17.466 5.149 1.00 71.81 397 PRO A CA 1
ATOM 3067 C C . PRO A 1 397 ? -10.099 -17.901 3.868 1.00 71.81 397 PRO A C 1
ATOM 3069 O O . PRO A 1 397 ? -11.150 -18.538 3.955 1.00 71.81 397 PRO A O 1
ATOM 3072 N N . LEU A 1 398 ? -9.552 -17.622 2.680 1.00 69.12 398 LEU A N 1
ATOM 3073 C CA . LEU A 1 398 ? -10.123 -18.034 1.395 1.00 69.12 398 LEU A CA 1
ATOM 3074 C C . LEU A 1 398 ? -9.917 -19.525 1.082 1.00 69.12 398 LEU A C 1
ATOM 3076 O O . LEU A 1 398 ? -10.704 -20.084 0.315 1.00 69.12 398 LEU A O 1
ATOM 3080 N N . TYR A 1 399 ? -8.949 -20.211 1.710 1.00 71.31 399 TYR A N 1
ATOM 3081 C CA . TYR A 1 399 ? -8.742 -21.654 1.489 1.00 71.31 399 TYR A CA 1
ATOM 3082 C C . TYR A 1 399 ? -9.972 -22.490 1.857 1.00 71.31 399 TYR A C 1
ATOM 3084 O O . TYR A 1 399 ? -10.209 -23.535 1.257 1.00 71.31 399 TYR A O 1
ATOM 3092 N N . ALA A 1 400 ? -10.781 -22.027 2.815 1.00 65.62 400 ALA A N 1
ATOM 3093 C CA . ALA A 1 400 ? -12.028 -22.694 3.185 1.00 65.62 400 ALA A CA 1
ATOM 3094 C C . ALA A 1 400 ? -13.092 -22.649 2.068 1.00 65.62 400 ALA A C 1
ATOM 3096 O O . ALA A 1 400 ? -14.053 -23.415 2.112 1.00 65.62 400 ALA A O 1
ATOM 3097 N N . GLN A 1 401 ? -12.937 -21.760 1.082 1.00 63.22 401 GLN A N 1
ATOM 3098 C CA . GLN A 1 401 ? -13.870 -21.570 -0.031 1.00 63.22 401 GLN A CA 1
ATOM 3099 C C . GLN A 1 401 ? -13.341 -22.178 -1.328 1.00 63.22 401 GLN A C 1
ATOM 3101 O O . GLN A 1 401 ? -14.072 -22.897 -2.006 1.00 63.22 401 GLN A O 1
ATOM 3106 N N . SER A 1 402 ? -12.084 -21.898 -1.679 1.00 61.34 402 SER A N 1
ATOM 3107 C CA . SER A 1 402 ? -11.421 -22.481 -2.845 1.00 61.34 402 SER A CA 1
ATOM 3108 C C . SER A 1 402 ? -9.910 -22.316 -2.742 1.00 61.34 402 SER A C 1
ATOM 3110 O O . SER A 1 402 ? -9.408 -21.202 -2.617 1.00 61.34 402 SER A O 1
ATOM 3112 N N . GLN A 1 403 ? -9.187 -23.429 -2.867 1.00 62.81 403 GLN A N 1
ATOM 3113 C CA . GLN A 1 403 ? -7.728 -23.423 -2.924 1.00 62.81 403 GLN A CA 1
ATOM 3114 C C . GLN A 1 403 ? -7.212 -22.637 -4.133 1.00 62.81 403 GLN A C 1
ATOM 3116 O O . GLN A 1 403 ? -6.333 -21.810 -3.979 1.00 62.81 403 GLN A O 1
ATOM 3121 N N . GLN A 1 404 ? -7.828 -22.799 -5.306 1.00 57.62 404 GLN A N 1
ATOM 3122 C CA . GLN A 1 404 ? -7.422 -22.067 -6.507 1.00 57.62 404 GLN A CA 1
ATOM 3123 C C . GLN A 1 404 ? -7.574 -20.545 -6.348 1.00 57.62 404 GLN A C 1
ATOM 3125 O O . GLN A 1 404 ? -6.716 -19.806 -6.807 1.00 57.62 404 GLN A O 1
ATOM 3130 N N . VAL A 1 405 ? -8.649 -20.088 -5.692 1.00 58.62 405 VAL A N 1
ATOM 3131 C CA . VAL A 1 405 ? -8.891 -18.656 -5.421 1.00 58.62 405 VAL A CA 1
ATOM 3132 C C . VAL A 1 405 ? -7.922 -18.134 -4.360 1.00 58.62 405 VAL A C 1
ATOM 3134 O O . VAL A 1 405 ? -7.431 -17.015 -4.463 1.00 58.62 405 VAL A O 1
ATOM 3137 N N . ALA A 1 406 ? -7.637 -18.946 -3.340 1.00 58.84 406 ALA A N 1
ATOM 3138 C CA . ALA A 1 406 ? -6.653 -18.625 -2.316 1.00 58.84 406 ALA A CA 1
ATOM 3139 C C . ALA A 1 406 ? -5.233 -18.521 -2.896 1.00 58.84 406 ALA A C 1
ATOM 3141 O O . ALA A 1 406 ? -4.519 -17.584 -2.562 1.00 58.84 406 ALA A O 1
ATOM 3142 N N . ASP A 1 407 ? -4.850 -19.430 -3.789 1.00 57.34 407 ASP A N 1
ATOM 3143 C CA . ASP A 1 407 ? -3.538 -19.435 -4.438 1.00 57.34 407 ASP A CA 1
ATOM 3144 C C . ASP A 1 407 ? -3.417 -18.266 -5.433 1.00 57.34 407 ASP A C 1
ATOM 3146 O O . ASP A 1 407 ? -2.422 -17.548 -5.425 1.00 57.34 407 ASP A O 1
ATOM 3150 N N . SER A 1 408 ? -4.450 -18.002 -6.244 1.00 51.50 408 SER A N 1
ATOM 3151 C CA . SER A 1 408 ? -4.407 -16.936 -7.257 1.00 51.50 408 SER A CA 1
ATOM 3152 C C . SER A 1 408 ? -4.378 -15.524 -6.672 1.00 51.50 408 SER A C 1
ATOM 3154 O O . SER A 1 408 ? -3.818 -14.630 -7.289 1.00 51.50 408 SER A O 1
ATOM 3156 N N . LEU A 1 409 ? -5.001 -15.306 -5.510 1.00 49.72 409 LEU A N 1
ATOM 3157 C CA . LEU A 1 409 ? -5.116 -13.976 -4.892 1.00 49.72 409 LEU A CA 1
ATOM 3158 C C . LEU A 1 409 ? -4.101 -13.741 -3.767 1.00 49.72 409 LEU A C 1
ATOM 3160 O O . LEU A 1 409 ? -3.882 -12.607 -3.358 1.00 49.72 409 LEU A O 1
ATOM 3164 N N . PHE A 1 410 ? -3.517 -14.807 -3.217 1.00 56.56 410 PHE A N 1
ATOM 3165 C CA . PHE A 1 410 ? -2.778 -14.763 -1.952 1.00 56.56 410 PHE A CA 1
ATOM 3166 C C . PHE A 1 410 ? -1.558 -15.690 -1.955 1.00 56.56 410 PHE A C 1
ATOM 3168 O O . PHE A 1 410 ? -1.295 -16.413 -0.989 1.00 56.56 410 PHE A O 1
ATOM 3175 N N . ASN A 1 411 ? -0.754 -15.609 -3.017 1.00 47.28 411 ASN A N 1
ATOM 3176 C CA . ASN A 1 411 ? 0.525 -16.320 -3.102 1.00 47.28 411 ASN A CA 1
ATOM 3177 C C . ASN A 1 411 ? 1.468 -15.995 -1.920 1.00 47.28 411 ASN A C 1
ATOM 3179 O O . ASN A 1 411 ? 2.222 -16.860 -1.480 1.00 47.28 411 ASN A O 1
ATOM 3183 N N . GLU A 1 412 ? 1.389 -14.795 -1.332 1.00 48.88 412 GLU A N 1
ATOM 3184 C CA . GLU A 1 412 ? 2.304 -14.350 -0.266 1.00 48.88 412 GLU A CA 1
ATOM 3185 C C . GLU A 1 412 ? 2.071 -14.990 1.118 1.00 48.88 412 GLU A C 1
ATOM 3187 O O . GLU A 1 412 ? 3.009 -15.100 1.904 1.00 48.88 412 GLU A O 1
ATOM 3192 N N . LEU A 1 413 ? 0.851 -15.435 1.454 1.00 52.56 413 LEU A N 1
ATOM 3193 C CA . LEU A 1 413 ? 0.608 -16.130 2.737 1.00 52.56 413 LEU A CA 1
ATOM 3194 C C . LEU A 1 413 ? 1.075 -17.596 2.705 1.00 52.56 413 LEU A C 1
ATOM 3196 O O . LEU A 1 413 ? 1.107 -18.257 3.739 1.00 52.56 413 LEU A O 1
ATOM 3200 N N . SER A 1 414 ? 1.430 -18.110 1.523 1.00 43.81 414 SER A N 1
ATOM 3201 C CA . SER A 1 414 ? 2.003 -19.450 1.346 1.00 43.81 414 SER A CA 1
ATOM 3202 C C . SER A 1 414 ? 3.531 -19.484 1.528 1.00 43.81 414 SER A C 1
ATOM 3204 O O . SER A 1 414 ? 4.114 -20.557 1.698 1.00 43.81 414 SER A O 1
ATOM 3206 N N . THR A 1 415 ? 4.186 -18.316 1.525 1.00 49.03 415 THR A N 1
ATOM 3207 C CA . THR A 1 415 ? 5.618 -18.158 1.810 1.00 49.03 415 THR A CA 1
ATOM 3208 C C . THR A 1 415 ? 5.861 -17.962 3.311 1.00 49.03 415 THR A C 1
ATOM 3210 O O . THR A 1 415 ? 4.962 -17.551 4.034 1.00 49.03 415 THR A O 1
ATOM 3213 N N . HIS A 1 416 ? 7.070 -18.262 3.807 1.00 56.19 416 HIS A N 1
ATOM 3214 C CA . HIS A 1 416 ? 7.458 -18.146 5.230 1.00 56.19 416 HIS A CA 1
ATOM 3215 C C . HIS A 1 416 ? 7.576 -16.673 5.700 1.00 56.19 416 HIS A C 1
ATOM 3217 O O . HIS A 1 416 ? 8.551 -16.294 6.346 1.00 56.19 416 HIS A O 1
ATOM 3223 N N . SER A 1 417 ? 6.634 -15.810 5.321 1.00 64.25 417 SER A N 1
ATOM 3224 C CA . SER A 1 417 ? 6.619 -14.397 5.682 1.00 64.25 417 SER A CA 1
ATOM 3225 C C . SER A 1 417 ? 6.127 -14.243 7.117 1.00 64.25 417 SER A C 1
ATOM 3227 O O . SER A 1 417 ? 4.975 -14.534 7.433 1.00 64.25 417 SER A O 1
ATOM 3229 N N . GLU A 1 418 ? 7.011 -13.784 7.997 1.00 79.50 418 GLU A N 1
ATOM 3230 C CA . GLU A 1 418 ? 6.671 -13.491 9.386 1.00 79.50 418 GLU A CA 1
ATOM 3231 C C . GLU A 1 418 ? 6.022 -12.105 9.477 1.00 79.50 418 GLU A C 1
ATOM 3233 O O . GLU A 1 418 ? 6.578 -11.113 8.998 1.00 79.50 418 GLU A O 1
ATOM 3238 N N . PHE A 1 419 ? 4.842 -12.026 10.091 1.00 86.88 419 PHE A N 1
ATOM 3239 C CA . PHE A 1 419 ? 4.154 -10.764 10.350 1.00 86.88 419 PHE A CA 1
ATOM 3240 C C . PHE A 1 419 ? 4.298 -10.370 11.814 1.00 86.88 419 PHE A C 1
ATOM 3242 O O . PHE A 1 419 ? 4.375 -11.218 12.702 1.00 86.88 419 PHE A O 1
ATOM 3249 N N . TYR A 1 420 ? 4.281 -9.070 12.073 1.00 91.44 420 TYR A N 1
ATOM 3250 C CA . TYR A 1 420 ? 4.400 -8.499 13.404 1.00 91.44 420 TYR A CA 1
ATOM 3251 C C . TYR A 1 420 ? 3.306 -7.463 13.637 1.00 91.44 420 TYR A C 1
ATOM 3253 O O . TYR A 1 420 ? 2.959 -6.692 12.740 1.00 91.44 420 TYR A O 1
ATOM 3261 N N . LEU A 1 421 ? 2.773 -7.448 14.859 1.00 94.62 421 LEU A N 1
ATOM 3262 C CA . LEU A 1 421 ? 1.947 -6.366 15.369 1.00 94.62 421 LEU A CA 1
ATOM 3263 C C . LEU A 1 421 ? 2.818 -5.462 16.226 1.00 94.62 421 LEU A C 1
ATOM 3265 O O . LEU A 1 421 ? 3.220 -5.834 17.332 1.00 94.62 421 LEU A O 1
ATOM 3269 N N . LEU A 1 422 ? 3.039 -4.253 15.735 1.00 96.19 422 LEU A N 1
ATOM 3270 C CA . LEU A 1 422 ? 3.603 -3.153 16.488 1.00 96.19 422 LEU A CA 1
ATOM 3271 C C . LEU A 1 422 ? 2.472 -2.363 17.155 1.00 96.19 422 LEU A C 1
ATOM 3273 O O . LEU A 1 422 ? 1.523 -1.907 16.518 1.00 96.19 422 LEU A O 1
ATOM 3277 N N . VAL A 1 423 ? 2.590 -2.183 18.465 1.00 97.69 423 VAL A N 1
ATOM 3278 C CA . VAL A 1 423 ? 1.697 -1.388 19.305 1.00 97.69 423 VAL A CA 1
ATOM 3279 C C . VAL A 1 423 ? 2.469 -0.176 19.805 1.00 97.69 423 VAL A C 1
ATOM 3281 O O . VAL A 1 423 ? 3.415 -0.327 20.581 1.00 97.69 423 VAL A O 1
ATOM 3284 N N . ALA A 1 424 ? 2.061 1.025 19.396 1.00 98.00 424 ALA A N 1
ATOM 3285 C CA . ALA A 1 424 ? 2.679 2.273 19.836 1.00 98.00 424 ALA A CA 1
ATOM 3286 C C . ALA A 1 424 ? 1.714 3.137 20.659 1.00 98.00 424 ALA A C 1
ATOM 3288 O O . ALA A 1 424 ? 0.537 3.281 20.329 1.00 98.00 424 ALA A O 1
ATOM 3289 N N . ARG A 1 425 ? 2.215 3.725 21.749 1.00 97.62 425 ARG A N 1
ATOM 3290 C CA . ARG A 1 425 ? 1.464 4.626 22.647 1.00 97.62 425 ARG A CA 1
ATOM 3291 C C . ARG A 1 425 ? 2.320 5.821 23.033 1.00 97.62 425 ARG A C 1
ATOM 3293 O O . ARG A 1 425 ? 3.541 5.723 22.986 1.00 97.62 425 ARG A O 1
ATOM 3300 N N . ARG A 1 426 ? 1.718 6.938 23.442 1.00 92.88 426 ARG A N 1
ATOM 3301 C CA . ARG A 1 426 ? 2.494 8.063 23.993 1.00 92.88 426 ARG A CA 1
ATOM 3302 C C . ARG A 1 426 ? 3.193 7.659 25.299 1.00 92.88 426 ARG A C 1
ATOM 3304 O O . ARG A 1 426 ? 2.674 6.821 26.037 1.00 92.88 426 ARG A O 1
ATOM 3311 N N . LYS A 1 427 ? 4.381 8.229 25.525 1.00 79.75 427 LYS A N 1
ATOM 3312 C CA . LYS A 1 427 ? 5.148 8.088 26.774 1.00 79.75 427 LYS A CA 1
ATOM 3313 C C . LYS A 1 427 ? 4.423 8.646 27.992 1.00 79.75 427 LYS A C 1
ATOM 3315 O O . LYS A 1 427 ? 3.715 9.666 27.835 1.00 79.75 427 LYS A O 1
#

Radius of gyration: 25.47 Å; Cα contacts (8 Å, |Δi|>4): 809; chains: 1; bounding box: 62×51×78 Å

Secondary structure (DSSP, 8-state):
--S--HHHHHHHHHHHHHHT-HHHHHHHHHHS---TT---TTS--HHHHHHHHT-HHHHHHHHHTT--TT---TTS--HHHHHHHTT-HHHHHHHHT--S-TTTT---TT-B-TTS-BHHHHHHHTT-HHHHHHHHTSGGGGHHHHTTSS-------------TTSSEEEEEEEEEE--STT--S-EEEEEEEEES-S----S-TTT---SSPPPHHHHHHHHHHHHHHHHS-SSTT-EEEEES-TT-HHHHHHHHHHHHHHS---SEEEEEES-HHHHHHHHHHHHHTHHHH-S--TTEEEEE--TT-HHHHHHT-TT-TT-TT-EEEEEEES--SSHHHHHHHHHHHHHHEEEEEEEEEEEETT-HHHHHHHHHHHHTTEEEEEEEPPGGGGS-GGGGT-HHHHHHH-GGGGS---EEEEEEEE-

Mean predicted aligned error: 15.62 Å